Protein AF-A0AB38JGZ4-F1 (afdb_monomer)

Sequence (421 aa):
MTLTVDTSACVIDHEGRTYGMTAAGDIELTGEVAGWMRVIAAWILAGDDVEERARSLDPARADQVRRVRSAMLSLGLLREAPVAGRVRLLGETELLQRAVARSGRALPECSLAVGPVGGRWLIDEVREHPERTYGAVLLRDGAALVVGPAPGAELLPVLVAAAERGVEAGRPEGHVLRLAVAQLVRRAASGRTDPWRATTVTADGTVLTRISPHPWQAGQPEATGPFEERAMTLVDPDFGVVRLIEEADLPQVPRHHSRALVACDAVTDRRDVEVVGEGADFAEARADAVRRALAIRAESVLDPRRVLDAAGRAVAAPTATLEQLRAAVRDIVAAPAECTVPGRRLADSATVRIPVSLAFRCSDAPPATGGLGVAATEEEALRLAVEAAPTSDPRAVVVDLDHDPVVARLGLVVRKVVILP

Solvent-accessible surface area (backbone atoms only — not comparable to full-atom values): 22303 Å² total; per-residue (Å²): 134,86,82,84,73,91,66,95,73,53,68,37,56,103,86,82,48,54,64,58,66,50,102,84,72,55,81,66,78,72,63,72,67,39,51,50,52,52,51,52,51,50,32,54,75,71,69,46,56,67,68,61,55,22,68,75,42,59,72,71,58,20,51,48,50,51,52,52,53,50,50,33,38,77,69,57,77,35,58,72,53,46,86,50,38,76,64,44,70,38,74,59,37,71,63,49,53,51,41,53,68,70,61,33,55,54,33,62,62,30,35,44,34,30,47,50,36,63,51,58,69,61,58,52,53,30,68,79,43,32,85,43,35,34,28,37,35,30,22,20,56,66,24,29,38,27,31,33,18,23,42,16,68,64,32,46,59,44,52,53,22,58,35,61,62,69,67,57,63,33,77,35,57,72,67,34,49,52,51,32,49,44,49,42,52,52,34,40,53,72,38,81,43,62,40,50,55,27,38,36,23,33,85,92,45,76,46,86,36,32,55,43,77,40,65,84,44,86,47,60,68,75,69,82,79,61,68,65,68,55,54,57,60,33,53,20,74,79,42,22,46,28,40,45,77,49,78,48,85,48,97,86,52,89,45,25,38,13,39,26,32,20,49,24,60,26,59,86,56,80,44,73,45,79,34,76,11,60,21,81,40,63,67,48,0,41,51,39,10,50,43,52,32,51,46,53,33,32,32,15,52,78,58,38,56,67,27,20,40,84,88,67,44,61,67,34,59,94,82,54,50,72,69,55,47,52,51,44,31,44,55,41,55,76,42,27,76,62,26,26,31,73,25,33,26,72,77,76,63,48,80,43,78,39,40,34,47,49,71,29,36,71,56,92,59,75,42,90,45,63,7,64,9,65,26,74,40,68,68,55,4,44,51,43,5,49,74,59,26,99,70,92,55,75,52,31,27,37,33,80,41,45,71,31,20,66,44,25,25,62,51,37,29,33,25,34,32,32,69,62,132

Foldseek 3Di:
DDPPDDPPDADADDVDGDDFDDPVGDGDTDDPLSVLVVVVVVCLVVVHDLLVVLVVDDVVSSVSNVVSVVVCCVVVVQDQQPPAQPEAEEDPCPLLVSLSNSNSYHFHHAYEYEEALLDCVVLVVLVVQQQGFYWYWHAAPQKTKTFWRDRSVQQNQQSVQRNVLPGHTDHHDPVRVSVSSNVNSVRRRVDTDRRQWIWMGGPVGIDTAGADGDQQDFAAQQDDDDLLVLLVSQEDLRHHQWNDWDWDDPVPDLKTKIKTWGFQPALPDTDTDIDIAIDNDPSRRRSRRSQVSVLQNLQRRDFQQQKAALVRDRLDDPPDDPVSRSVSSVVCLVPQQRIWGWWAFPQPRDTDTDRNLQRHDSDPDDRPDFAKAKALDPVRRVVRRVVRHPDPDRQKIKDWSCSGSSSNNSNMTMIIIGGDD

Structure (mmCIF, N/CA/C/O backbone):
data_AF-A0AB38JGZ4-F1
#
_entry.id   AF-A0AB38JGZ4-F1
#
loop_
_atom_site.group_PDB
_atom_site.id
_atom_site.type_symbol
_atom_site.label_atom_id
_atom_site.label_alt_id
_atom_site.label_comp_id
_atom_site.label_asym_id
_atom_site.label_entity_id
_atom_site.label_seq_id
_atom_site.pdbx_PDB_ins_code
_atom_site.Cartn_x
_atom_site.Cartn_y
_atom_site.Cartn_z
_atom_site.occupancy
_atom_site.B_iso_or_equiv
_atom_site.auth_seq_id
_atom_site.auth_comp_id
_atom_site.auth_asym_id
_atom_site.auth_atom_id
_atom_site.pdbx_PDB_model_num
ATOM 1 N N . MET A 1 1 ? 12.862 18.992 -27.269 1.00 27.86 1 MET A N 1
ATOM 2 C CA . MET A 1 1 ? 14.140 18.972 -26.529 1.00 27.86 1 MET A CA 1
ATOM 3 C C . MET A 1 1 ? 15.214 19.435 -27.494 1.00 27.86 1 MET A C 1
ATOM 5 O O . MET A 1 1 ? 15.449 18.758 -28.486 1.00 27.86 1 MET A O 1
ATOM 9 N N . THR A 1 2 ? 15.742 20.637 -27.282 1.00 21.67 2 THR A N 1
ATOM 10 C CA . THR A 1 2 ? 16.759 21.257 -28.136 1.00 21.67 2 THR A CA 1
ATOM 11 C C . THR A 1 2 ? 18.080 20.536 -27.896 1.00 21.67 2 THR A C 1
ATOM 13 O O . THR A 1 2 ? 18.567 20.481 -26.769 1.00 21.67 2 THR A O 1
ATOM 16 N N . LEU A 1 3 ? 18.606 19.902 -28.939 1.00 24.73 3 LEU A N 1
ATOM 17 C CA . LEU A 1 3 ? 19.918 19.267 -28.929 1.00 24.73 3 LEU A CA 1
ATOM 18 C C . LEU A 1 3 ? 20.949 20.394 -29.053 1.00 24.73 3 LEU A C 1
ATOM 20 O O . LEU A 1 3 ? 21.256 20.827 -30.158 1.00 24.73 3 LEU A O 1
ATOM 24 N N . THR A 1 4 ? 21.426 20.926 -27.928 1.00 26.06 4 THR A N 1
ATOM 25 C CA . THR A 1 4 ? 22.555 21.863 -27.937 1.00 26.06 4 THR A CA 1
ATOM 26 C C . THR A 1 4 ? 23.815 21.042 -28.176 1.00 26.06 4 THR A C 1
ATOM 28 O O . THR A 1 4 ? 24.276 20.316 -27.296 1.00 26.06 4 THR A O 1
ATOM 31 N N . VAL A 1 5 ? 24.308 21.082 -29.407 1.00 32.50 5 VAL A N 1
ATOM 32 C CA . VAL A 1 5 ? 25.543 20.421 -29.822 1.00 32.50 5 VAL A CA 1
ATOM 33 C C . VAL A 1 5 ? 26.637 21.492 -29.805 1.00 32.50 5 VAL A C 1
ATOM 35 O O . VAL A 1 5 ? 26.448 22.574 -30.345 1.00 32.50 5 VAL A O 1
ATOM 38 N N . ASP A 1 6 ? 27.756 21.219 -29.141 1.00 33.19 6 ASP A N 1
ATOM 39 C CA . ASP A 1 6 ? 28.952 22.064 -29.198 1.00 33.19 6 ASP A CA 1
ATOM 40 C C . ASP A 1 6 ? 29.755 21.668 -30.452 1.00 33.19 6 ASP A C 1
ATOM 42 O O . ASP A 1 6 ? 30.226 20.534 -30.561 1.00 33.19 6 ASP A O 1
ATOM 46 N N . THR A 1 7 ? 29.818 22.562 -31.445 1.00 40.34 7 THR A N 1
ATOM 47 C CA . THR A 1 7 ? 30.304 22.300 -32.818 1.00 40.34 7 THR A CA 1
ATOM 48 C C . THR A 1 7 ? 31.600 22.993 -33.183 1.00 40.34 7 THR A C 1
ATOM 50 O O . THR A 1 7 ? 31.774 23.462 -34.306 1.00 40.34 7 THR A O 1
ATOM 53 N N . SER A 1 8 ? 32.583 22.977 -32.296 1.00 32.38 8 SER A N 1
ATOM 54 C CA . SER A 1 8 ? 33.922 23.460 -32.656 1.00 32.38 8 SER A CA 1
ATOM 55 C C . SER A 1 8 ? 34.625 22.669 -33.786 1.00 32.38 8 SER A C 1
ATOM 57 O O . SER A 1 8 ? 35.715 23.056 -34.195 1.00 32.38 8 SER A O 1
ATOM 59 N N . ALA A 1 9 ? 34.002 21.640 -34.381 1.00 41.78 9 ALA A N 1
ATOM 60 C CA . ALA A 1 9 ? 34.354 21.130 -35.709 1.00 41.78 9 ALA A CA 1
ATOM 61 C C . ALA A 1 9 ? 33.221 20.274 -36.304 1.00 41.78 9 ALA A C 1
ATOM 63 O O . ALA A 1 9 ? 32.904 19.238 -35.731 1.00 41.78 9 ALA A O 1
ATOM 64 N N . CYS A 1 10 ? 32.678 20.602 -37.484 1.00 45.97 10 CYS A N 1
ATOM 65 C CA . CYS A 1 10 ? 32.547 19.560 -38.516 1.00 45.97 10 CYS A CA 1
ATOM 66 C C . CYS A 1 10 ? 32.283 20.098 -39.909 1.00 45.97 10 CYS A C 1
ATOM 68 O O . CYS A 1 10 ? 31.459 20.986 -40.101 1.00 45.97 10 CYS A O 1
ATOM 70 N N . VAL A 1 11 ? 33.088 19.550 -40.819 1.00 40.22 11 VAL A N 1
ATOM 71 C CA . VAL A 1 11 ? 33.461 20.033 -42.140 1.00 40.22 11 VAL A CA 1
ATOM 72 C C . VAL A 1 11 ? 34.113 18.890 -42.911 1.00 40.22 11 VAL A C 1
ATOM 74 O O . VAL A 1 11 ? 35.252 18.569 -42.616 1.00 40.22 11 VAL A O 1
ATOM 77 N N . ILE A 1 12 ? 33.370 18.225 -43.823 1.00 43.22 12 ILE A N 1
ATOM 78 C CA . ILE A 1 12 ? 33.817 17.074 -44.603 1.00 43.22 12 ILE A CA 1
ATOM 79 C C . ILE A 1 12 ? 33.206 16.982 -46.067 1.00 43.22 12 ILE A C 1
ATOM 81 O O . ILE A 1 12 ? 32.108 17.472 -46.306 1.00 43.22 12 ILE A O 1
ATOM 85 N N . ASP A 1 13 ? 33.958 16.552 -47.100 1.00 38.56 13 ASP A N 1
ATOM 86 C CA . ASP A 1 13 ? 33.787 16.851 -48.551 1.00 38.56 13 ASP A CA 1
ATOM 87 C C . ASP A 1 13 ? 33.465 15.653 -49.482 1.00 38.56 13 ASP A C 1
ATOM 89 O O . ASP A 1 13 ? 32.801 14.698 -49.083 1.00 38.56 13 ASP A O 1
ATOM 93 N N . HIS A 1 14 ? 33.874 15.770 -50.761 1.00 35.97 14 HIS A N 1
ATOM 94 C CA . HIS A 1 14 ? 33.435 15.076 -51.983 1.00 35.97 14 HIS A CA 1
ATOM 95 C C . HIS A 1 14 ? 33.520 13.539 -51.982 1.00 35.97 14 HIS A C 1
ATOM 97 O O . HIS A 1 14 ? 33.083 12.888 -52.929 1.00 35.97 14 HIS A O 1
ATOM 103 N N . GLU A 1 15 ? 34.002 12.971 -50.884 1.00 38.19 15 GLU A N 1
ATOM 104 C CA . GLU A 1 15 ? 34.199 11.550 -50.613 1.00 38.19 15 GLU A CA 1
ATOM 105 C C . GLU A 1 15 ? 33.301 11.027 -49.465 1.00 38.19 15 GLU A C 1
ATOM 107 O O . GLU A 1 15 ? 33.528 9.939 -48.938 1.00 38.19 15 GLU A O 1
ATOM 112 N N . GLY A 1 16 ? 32.258 11.764 -49.062 1.00 46.03 16 GLY A N 1
ATOM 113 C CA . GLY A 1 16 ? 31.218 11.267 -48.141 1.00 46.03 16 GLY A CA 1
ATOM 114 C C . GLY A 1 16 ? 31.286 11.860 -46.743 1.00 46.03 16 GLY A C 1
ATOM 115 O O . GLY A 1 16 ? 31.404 11.159 -45.737 1.00 46.03 16 GLY A O 1
ATOM 116 N N . ARG A 1 17 ? 31.258 13.182 -46.678 1.00 37.84 17 ARG A N 1
ATOM 117 C CA . ARG A 1 17 ? 31.805 13.912 -45.552 1.00 37.84 17 ARG A CA 1
ATOM 118 C C . ARG A 1 17 ? 30.951 15.250 -45.428 1.00 37.84 17 ARG A C 1
ATOM 120 O O . ARG A 1 17 ? 30.249 15.572 -46.384 1.00 37.84 17 ARG A O 1
ATOM 127 N N . THR A 1 18 ? 30.865 15.986 -44.281 1.00 47.91 18 THR A N 1
ATOM 128 C CA . THR A 1 18 ? 29.894 17.127 -44.010 1.00 47.91 18 THR A CA 1
ATOM 129 C C . THR A 1 18 ? 30.433 18.439 -43.342 1.00 47.91 18 THR A C 1
ATOM 131 O O . THR A 1 18 ? 31.048 18.304 -42.294 1.00 47.91 18 THR A O 1
ATOM 134 N N . TYR A 1 19 ? 30.149 19.681 -43.843 1.00 41.62 19 TYR A N 1
ATOM 135 C CA . TYR A 1 19 ? 30.628 21.046 -43.381 1.00 41.62 19 TYR A CA 1
ATOM 136 C C . TYR A 1 19 ? 29.616 22.050 -42.749 1.00 41.62 19 TYR A C 1
ATOM 138 O O . TYR A 1 19 ? 28.534 22.211 -43.290 1.00 41.62 19 TYR A O 1
ATOM 146 N N . GLY A 1 20 ? 29.972 22.724 -41.623 1.00 46.88 20 GLY A N 1
ATOM 147 C CA . GLY A 1 20 ? 29.113 23.499 -40.698 1.00 46.88 20 GLY A CA 1
ATOM 148 C C . GLY A 1 20 ? 29.556 24.910 -40.214 1.00 46.88 20 GLY A C 1
ATOM 149 O O . GLY A 1 20 ? 30.332 25.587 -40.878 1.00 46.88 20 GLY A O 1
ATOM 150 N N . MET A 1 21 ? 28.962 25.315 -39.069 1.00 38.03 21 MET A N 1
ATOM 151 C CA . MET A 1 21 ? 28.864 26.624 -38.362 1.00 38.03 21 MET A CA 1
ATOM 152 C C . MET A 1 21 ? 28.610 27.895 -39.202 1.00 38.03 21 MET A C 1
ATOM 154 O O . MET A 1 21 ? 29.509 28.446 -39.832 1.00 38.03 21 MET A O 1
ATOM 158 N N . THR A 1 22 ? 27.388 28.439 -39.106 1.00 37.50 22 THR A N 1
ATOM 159 C CA . THR A 1 22 ? 27.069 29.800 -39.582 1.00 37.50 22 THR A CA 1
ATOM 160 C C . THR A 1 22 ? 27.566 30.864 -38.590 1.00 37.50 22 THR A C 1
ATOM 162 O O . THR A 1 22 ? 27.793 30.570 -37.416 1.00 37.50 22 THR A O 1
ATOM 165 N N . ALA A 1 23 ? 27.693 32.126 -39.024 1.00 35.88 23 ALA A N 1
ATOM 166 C CA . ALA A 1 23 ? 28.140 33.253 -38.186 1.00 35.88 23 ALA A CA 1
ATOM 167 C C . ALA A 1 23 ? 27.282 33.502 -36.920 1.00 35.88 23 ALA A C 1
ATOM 169 O O . ALA A 1 23 ? 27.690 34.269 -36.051 1.00 35.88 23 ALA A O 1
ATOM 170 N N . ALA A 1 24 ? 26.114 32.856 -36.817 1.00 34.91 24 ALA A N 1
ATOM 171 C CA . ALA A 1 24 ? 25.196 32.914 -35.680 1.00 34.91 24 ALA A CA 1
ATOM 172 C C . ALA A 1 24 ? 25.353 31.750 -34.675 1.00 34.91 24 ALA A C 1
ATOM 174 O O . ALA A 1 24 ? 24.703 31.769 -33.636 1.00 34.91 24 ALA A O 1
ATOM 175 N N . GLY A 1 25 ? 26.207 30.754 -34.946 1.00 32.81 25 GLY A N 1
ATOM 176 C CA . GLY A 1 25 ? 26.456 29.628 -34.034 1.00 32.81 25 GLY A CA 1
ATOM 177 C C . GLY A 1 25 ? 25.483 28.446 -34.146 1.00 32.81 25 GLY A C 1
ATOM 178 O O . GLY A 1 25 ? 25.656 27.469 -33.424 1.00 32.81 25 GLY A O 1
ATOM 179 N N . ASP A 1 26 ? 24.515 28.483 -35.066 1.00 37.34 26 ASP A N 1
ATOM 180 C CA . ASP A 1 26 ? 23.589 27.368 -35.298 1.00 37.34 26 ASP A CA 1
ATOM 181 C C . ASP A 1 26 ? 24.149 26.325 -36.283 1.00 37.34 26 ASP A C 1
ATOM 183 O O . ASP A 1 26 ? 24.889 26.638 -37.227 1.00 37.34 26 ASP A O 1
ATOM 187 N N . ILE A 1 27 ? 23.768 25.065 -36.054 1.00 41.69 27 ILE A N 1
ATOM 188 C CA . ILE A 1 27 ? 24.271 23.873 -36.750 1.00 41.69 27 ILE A CA 1
ATOM 189 C C . ILE A 1 27 ? 23.230 23.385 -37.743 1.00 41.69 27 ILE A C 1
ATOM 191 O O . ILE A 1 27 ? 22.135 22.984 -37.349 1.00 41.69 27 ILE A O 1
ATOM 195 N N . GLU A 1 28 ? 23.597 23.308 -39.019 1.00 41.00 28 GLU A N 1
ATOM 196 C CA . GLU A 1 28 ? 22.728 22.754 -40.053 1.00 41.00 28 GLU A CA 1
ATOM 197 C C . GLU A 1 28 ? 23.351 21.485 -40.656 1.00 41.00 28 GLU A C 1
ATOM 199 O O . GLU A 1 28 ? 24.366 21.522 -41.346 1.00 41.00 28 GLU A O 1
ATOM 204 N N . LEU A 1 29 ? 22.757 20.326 -40.351 1.00 50.00 29 LEU A N 1
ATOM 205 C CA . LEU A 1 29 ? 23.153 19.031 -40.914 1.00 50.00 29 LEU A CA 1
ATOM 206 C C . LEU A 1 29 ? 22.424 18.816 -42.250 1.00 50.00 29 LEU A C 1
ATOM 208 O O . LEU A 1 29 ? 21.202 18.631 -42.246 1.00 50.00 29 LEU A O 1
ATOM 212 N N . THR A 1 30 ? 23.145 18.797 -43.373 1.00 45.25 30 THR A N 1
ATOM 213 C CA . THR A 1 30 ? 22.576 18.608 -44.721 1.00 45.25 30 THR A CA 1
ATOM 214 C C . THR A 1 30 ? 23.049 17.296 -45.370 1.00 45.25 30 THR A C 1
ATOM 216 O O . THR A 1 30 ? 24.147 16.810 -45.102 1.00 45.25 30 THR A O 1
ATOM 219 N N . GLY A 1 31 ? 22.192 16.682 -46.200 1.00 57.62 31 GLY A N 1
ATOM 220 C CA . GLY A 1 31 ? 22.507 15.476 -46.986 1.00 57.62 31 GLY A CA 1
ATOM 221 C C . GLY A 1 31 ? 21.979 14.138 -46.438 1.00 57.62 31 GLY A C 1
ATOM 222 O O . GLY A 1 31 ? 21.354 14.059 -45.380 1.00 57.62 31 GLY A O 1
ATOM 223 N N . GLU A 1 32 ? 22.230 13.056 -47.183 1.00 62.12 32 GLU A N 1
ATOM 224 C CA . GLU A 1 32 ? 21.717 11.704 -46.892 1.00 62.12 32 GLU A CA 1
ATOM 225 C C . GLU A 1 32 ? 22.264 11.135 -45.569 1.00 62.12 32 GLU A C 1
ATOM 227 O O . GLU A 1 32 ? 21.532 10.517 -44.798 1.00 62.12 32 GLU A O 1
ATOM 232 N N . VAL A 1 33 ? 23.533 11.414 -45.250 1.00 60.94 33 VAL A N 1
ATOM 233 C CA . VAL A 1 33 ? 24.172 11.009 -43.983 1.00 60.94 33 VAL A CA 1
ATOM 234 C C . VAL A 1 33 ? 23.500 11.678 -42.781 1.00 60.94 33 VAL A C 1
ATOM 236 O O . VAL A 1 33 ? 23.243 11.009 -41.784 1.00 60.94 33 VAL A O 1
ATOM 239 N N . ALA A 1 34 ? 23.130 12.959 -42.886 1.00 61.03 34 ALA A N 1
ATOM 240 C CA . ALA A 1 34 ? 22.375 13.659 -41.846 1.00 61.03 34 ALA A CA 1
ATOM 241 C C . ALA A 1 34 ? 20.983 13.043 -41.633 1.00 61.03 34 ALA A C 1
ATOM 243 O O . ALA A 1 34 ? 20.529 12.906 -40.495 1.00 61.03 34 ALA A O 1
ATOM 244 N N . GLY A 1 35 ? 20.327 12.624 -42.722 1.00 63.25 35 GLY A N 1
ATOM 245 C CA . GLY A 1 35 ? 19.088 11.848 -42.671 1.00 63.25 35 GLY A CA 1
ATOM 246 C C . GLY A 1 35 ? 19.268 10.549 -41.885 1.00 63.25 35 GLY A C 1
ATOM 247 O O . GLY A 1 35 ? 18.527 10.297 -40.936 1.00 63.25 35 GLY A O 1
ATOM 248 N N . TRP A 1 36 ? 20.309 9.776 -42.199 1.00 75.06 36 TRP A N 1
ATOM 249 C CA . TRP A 1 36 ? 20.631 8.546 -41.475 1.00 75.06 36 TRP A CA 1
ATOM 250 C C . TRP A 1 36 ? 20.988 8.784 -40.008 1.00 75.06 36 TRP A C 1
ATOM 252 O O . TRP A 1 36 ? 20.514 8.041 -39.158 1.00 75.06 36 TRP A O 1
ATOM 262 N N . MET A 1 37 ? 21.740 9.835 -39.674 1.00 67.81 37 MET A N 1
ATOM 263 C CA . MET A 1 37 ? 22.040 10.182 -38.279 1.00 67.81 37 MET A CA 1
ATOM 264 C C . MET A 1 37 ? 20.765 10.486 -37.482 1.00 67.81 37 MET A C 1
ATOM 266 O O . MET A 1 37 ? 20.621 10.003 -36.360 1.00 67.81 37 MET A O 1
ATOM 270 N N . ARG A 1 38 ? 19.810 11.232 -38.061 1.00 67.38 38 ARG A N 1
ATOM 271 C CA . ARG A 1 38 ? 18.506 11.512 -37.426 1.00 67.38 38 ARG A CA 1
ATOM 272 C C . ARG A 1 38 ? 17.671 10.248 -37.262 1.00 67.38 38 ARG A C 1
ATOM 274 O O . ARG A 1 38 ? 17.081 10.049 -36.207 1.00 67.38 38 ARG A O 1
ATOM 281 N N . VAL A 1 39 ? 17.643 9.392 -38.281 1.00 74.75 39 VAL A N 1
ATOM 282 C CA . VAL A 1 39 ? 16.914 8.117 -38.256 1.00 74.75 39 VAL A CA 1
ATOM 283 C C . VAL A 1 39 ? 17.504 7.167 -37.211 1.00 74.75 39 VAL A C 1
ATOM 285 O O . VAL A 1 39 ? 16.767 6.634 -36.391 1.00 74.75 39 VAL A O 1
ATOM 288 N N . ILE A 1 40 ? 18.830 7.019 -37.170 1.00 71.44 40 ILE A N 1
ATOM 289 C CA . ILE A 1 40 ? 19.539 6.203 -36.176 1.00 71.44 40 ILE A CA 1
ATOM 290 C C . ILE A 1 40 ? 19.306 6.757 -34.765 1.00 71.44 40 ILE A C 1
ATOM 292 O O . ILE A 1 40 ? 19.011 5.990 -33.852 1.00 71.44 40 ILE A O 1
ATOM 296 N N . ALA A 1 41 ? 19.373 8.077 -34.575 1.00 61.50 41 ALA A N 1
ATOM 297 C CA . ALA A 1 41 ? 19.065 8.704 -33.291 1.00 61.50 41 ALA A CA 1
ATOM 298 C C . ALA A 1 41 ? 17.601 8.481 -32.875 1.00 61.50 41 ALA A C 1
ATOM 300 O O . ALA A 1 41 ? 17.340 8.17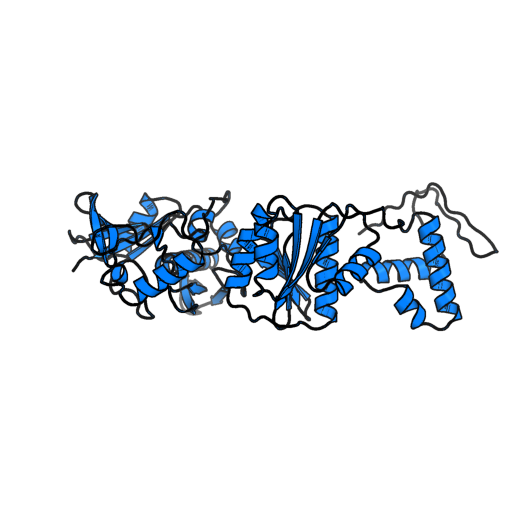0 -31.715 1.00 61.50 41 ALA A O 1
ATOM 301 N N . ALA A 1 42 ? 16.652 8.583 -33.809 1.00 61.50 42 ALA A N 1
ATOM 302 C CA . ALA A 1 42 ? 15.240 8.310 -33.557 1.00 61.50 42 ALA A CA 1
ATOM 303 C C . ALA A 1 42 ? 14.997 6.839 -33.185 1.00 61.50 42 ALA A C 1
ATOM 305 O O . ALA A 1 42 ? 14.265 6.574 -32.236 1.00 61.50 42 ALA A O 1
ATOM 306 N N . TRP A 1 43 ? 15.657 5.891 -33.858 1.00 72.12 43 TRP A N 1
ATOM 307 C CA . TRP A 1 43 ? 15.622 4.470 -33.497 1.00 72.12 43 TRP A CA 1
ATOM 308 C C . TRP A 1 43 ? 16.177 4.228 -32.097 1.00 72.12 43 TRP A C 1
ATOM 310 O O . TRP A 1 43 ? 15.533 3.565 -31.292 1.00 72.12 43 TRP A O 1
ATOM 320 N N . ILE A 1 44 ? 17.315 4.833 -31.758 1.00 58.09 44 ILE A N 1
ATOM 321 C CA . ILE A 1 44 ? 17.899 4.728 -30.416 1.00 58.09 44 ILE A CA 1
ATOM 322 C C . ILE A 1 44 ? 16.954 5.317 -29.355 1.00 58.09 44 ILE A C 1
ATOM 324 O O . ILE A 1 44 ? 16.752 4.702 -28.308 1.00 58.09 44 ILE A O 1
ATOM 328 N N . LEU A 1 45 ? 16.333 6.472 -29.620 1.00 50.47 45 LEU A N 1
ATOM 329 C CA . LEU A 1 45 ? 15.346 7.086 -28.722 1.00 50.47 45 LEU A CA 1
ATOM 330 C C . LEU A 1 45 ? 14.079 6.231 -28.570 1.00 50.47 45 LEU A C 1
ATOM 332 O O . LEU A 1 45 ? 13.526 6.159 -27.473 1.00 50.47 45 LEU A O 1
ATOM 336 N N . ALA A 1 46 ? 13.656 5.553 -29.638 1.00 51.28 46 ALA A N 1
ATOM 337 C CA . ALA A 1 46 ? 12.553 4.595 -29.634 1.00 51.28 46 ALA A CA 1
ATOM 338 C C . ALA A 1 46 ? 12.925 3.236 -29.001 1.00 51.28 46 ALA A C 1
ATOM 340 O O . ALA A 1 46 ? 12.042 2.429 -28.718 1.00 51.28 46 ALA A O 1
ATOM 341 N N . GLY A 1 47 ? 14.212 2.985 -28.732 1.00 45.72 47 GLY A N 1
ATOM 342 C CA . GLY A 1 47 ? 14.712 1.718 -28.188 1.00 45.72 47 GLY A CA 1
ATOM 343 C C . GLY A 1 47 ? 14.874 0.599 -29.225 1.00 45.72 47 GLY A C 1
ATOM 344 O O . GLY A 1 47 ? 15.028 -0.566 -28.847 1.00 45.72 47 GLY A O 1
ATOM 345 N N . ASP A 1 48 ? 14.850 0.943 -30.510 1.00 56.59 48 ASP A N 1
ATOM 346 C CA . ASP A 1 48 ? 15.043 0.024 -31.624 1.00 56.59 48 ASP A CA 1
ATOM 347 C C . ASP A 1 48 ? 16.524 -0.343 -31.806 1.00 56.59 48 ASP A C 1
ATOM 349 O O . ASP A 1 48 ? 17.433 0.472 -31.630 1.00 56.59 48 ASP A O 1
ATOM 353 N N . ASP A 1 49 ? 16.776 -1.590 -32.199 1.00 58.06 49 ASP A N 1
ATOM 354 C CA . ASP A 1 49 ? 18.117 -2.075 -32.512 1.00 58.06 49 ASP A CA 1
ATOM 355 C C . ASP A 1 49 ? 18.515 -1.627 -33.922 1.00 58.06 49 ASP A C 1
ATOM 357 O O . ASP A 1 49 ? 17.914 -2.036 -34.915 1.00 58.06 49 ASP A O 1
ATOM 361 N N . VAL A 1 50 ? 19.529 -0.765 -34.008 1.00 68.88 50 VAL A N 1
ATOM 362 C CA . VAL A 1 50 ? 20.001 -0.197 -35.280 1.00 68.88 50 VAL A CA 1
ATOM 363 C C . VAL A 1 50 ? 20.481 -1.289 -36.238 1.00 68.88 50 VAL A C 1
ATOM 365 O O . VAL A 1 50 ? 20.300 -1.152 -37.443 1.00 68.88 50 VAL A O 1
ATOM 368 N N . GLU A 1 51 ? 21.044 -2.386 -35.728 1.00 71.81 51 GLU A N 1
ATOM 369 C CA . GLU A 1 51 ? 21.527 -3.497 -36.548 1.00 71.81 51 GLU A CA 1
ATOM 370 C C . GLU A 1 51 ? 20.366 -4.375 -37.033 1.00 71.81 51 GLU A C 1
ATOM 372 O O . GLU A 1 51 ? 20.359 -4.838 -38.170 1.00 71.81 51 GLU A O 1
ATOM 377 N N . GLU A 1 52 ? 19.344 -4.571 -36.202 1.00 67.38 52 GLU A N 1
ATOM 378 C CA . GLU A 1 52 ? 18.103 -5.252 -36.588 1.00 67.38 52 GLU A CA 1
ATOM 379 C C . GLU A 1 52 ? 17.308 -4.440 -37.624 1.00 67.38 52 GLU A C 1
ATOM 381 O O . GLU A 1 52 ? 16.873 -4.982 -38.640 1.00 67.38 52 GLU A O 1
ATOM 386 N N . ARG A 1 53 ? 17.199 -3.120 -37.426 1.00 76.69 53 ARG A N 1
ATOM 387 C CA . ARG A 1 53 ? 16.612 -2.190 -38.400 1.00 76.69 53 ARG A CA 1
ATOM 388 C C . ARG A 1 53 ? 17.423 -2.160 -39.689 1.00 76.69 53 ARG A C 1
ATOM 390 O O . ARG A 1 53 ? 16.826 -2.237 -40.758 1.00 76.69 53 ARG A O 1
ATOM 397 N N . ALA A 1 54 ? 18.753 -2.144 -39.612 1.00 79.00 54 ALA A N 1
ATOM 398 C CA . ALA A 1 54 ? 19.613 -2.237 -40.788 1.00 79.00 54 ALA A CA 1
ATOM 399 C C . ALA A 1 54 ? 19.355 -3.528 -41.579 1.00 79.00 54 ALA A C 1
ATOM 401 O O . ALA A 1 54 ? 19.247 -3.471 -42.796 1.00 79.00 54 ALA A O 1
ATOM 402 N N . ARG A 1 55 ? 19.166 -4.676 -40.912 1.00 79.75 55 ARG A N 1
ATOM 403 C CA . ARG A 1 55 ? 18.835 -5.954 -41.577 1.00 79.75 55 ARG A CA 1
ATOM 404 C C . ARG A 1 55 ? 17.478 -5.961 -42.283 1.00 79.75 55 ARG A C 1
ATOM 406 O O . ARG A 1 55 ? 17.285 -6.775 -43.178 1.00 79.75 55 ARG A O 1
ATOM 413 N N . SER A 1 56 ? 16.548 -5.093 -41.882 1.00 82.00 56 SER A N 1
ATOM 414 C CA . SER A 1 56 ? 15.250 -4.933 -42.558 1.00 82.00 56 SER A CA 1
ATOM 415 C C . SER A 1 56 ? 15.312 -4.048 -43.809 1.00 82.00 56 SER A C 1
ATOM 417 O O . SER A 1 56 ? 14.328 -3.946 -44.540 1.00 82.00 56 SER A O 1
ATOM 419 N N . LEU A 1 57 ? 16.456 -3.403 -44.054 1.00 86.25 57 LEU A N 1
ATOM 420 C CA . LEU A 1 57 ? 16.714 -2.610 -45.248 1.00 86.25 57 LEU A CA 1
ATOM 421 C C . LEU A 1 57 ? 17.379 -3.464 -46.329 1.00 86.25 57 LEU A C 1
ATOM 423 O O . LEU A 1 57 ? 17.902 -4.548 -46.069 1.00 86.25 57 LEU A O 1
ATOM 427 N N . ASP A 1 58 ? 17.401 -2.945 -47.555 1.00 90.75 58 ASP A N 1
ATOM 428 C CA . ASP A 1 58 ? 18.243 -3.516 -48.598 1.00 90.75 58 ASP A CA 1
ATOM 429 C C . ASP A 1 58 ? 19.736 -3.472 -48.193 1.00 90.75 58 ASP A C 1
ATOM 431 O O . ASP A 1 58 ? 20.142 -2.608 -47.405 1.00 90.75 58 ASP A O 1
ATOM 435 N N . PRO A 1 59 ? 20.579 -4.380 -48.726 1.00 83.12 59 PRO A N 1
ATOM 436 C CA . PRO A 1 59 ? 21.971 -4.521 -48.292 1.00 83.12 59 PRO A CA 1
ATOM 437 C C . PRO A 1 59 ? 22.794 -3.229 -48.375 1.00 83.12 59 PRO A C 1
ATOM 439 O O . PRO A 1 59 ? 23.596 -2.951 -47.485 1.00 83.12 59 PRO A O 1
ATOM 442 N N . ALA A 1 60 ? 22.565 -2.405 -49.404 1.00 73.81 60 ALA A N 1
ATOM 443 C CA . ALA A 1 60 ? 23.305 -1.163 -49.602 1.00 73.81 60 ALA A CA 1
ATOM 444 C C . ALA A 1 60 ? 22.972 -0.127 -48.517 1.00 73.81 60 ALA A C 1
ATOM 446 O O . ALA A 1 60 ? 23.873 0.517 -47.970 1.00 73.81 60 ALA A O 1
ATOM 447 N N . ARG A 1 61 ? 21.690 0.001 -48.154 1.00 78.44 61 ARG A N 1
ATOM 448 C CA . ARG A 1 61 ? 21.252 0.872 -47.054 1.00 78.44 61 ARG A CA 1
ATOM 449 C C . ARG A 1 61 ? 21.619 0.323 -45.680 1.00 78.44 61 ARG A C 1
ATOM 451 O O . ARG A 1 61 ? 21.974 1.107 -44.802 1.00 78.44 61 ARG A O 1
ATOM 458 N N . ALA A 1 62 ? 21.598 -0.995 -45.494 1.00 77.19 62 ALA A N 1
ATOM 459 C CA . ALA A 1 62 ? 22.062 -1.635 -44.264 1.00 77.19 62 ALA A CA 1
ATOM 460 C C . ALA A 1 62 ? 23.534 -1.290 -43.979 1.00 77.19 62 ALA A C 1
ATOM 462 O O . ALA A 1 62 ? 23.885 -0.864 -42.877 1.00 77.19 62 ALA A O 1
ATOM 463 N N . ASP A 1 63 ? 24.387 -1.394 -44.998 1.00 71.62 63 ASP A N 1
ATOM 464 C CA . ASP A 1 63 ? 25.799 -1.030 -44.892 1.00 71.62 63 ASP A CA 1
ATOM 465 C C . ASP A 1 63 ? 25.998 0.470 -44.673 1.00 71.62 63 ASP A C 1
ATOM 467 O O . ASP A 1 63 ? 26.877 0.873 -43.907 1.00 71.62 63 ASP A O 1
ATOM 471 N N . GLN A 1 64 ? 25.156 1.307 -45.284 1.00 72.12 64 GLN A N 1
ATOM 472 C CA . GLN A 1 64 ? 25.179 2.747 -45.049 1.00 72.12 64 GLN A CA 1
ATOM 473 C C . GLN A 1 64 ? 24.847 3.085 -43.590 1.00 72.12 64 GLN A C 1
ATOM 475 O O . GLN A 1 64 ? 25.583 3.843 -42.961 1.00 72.12 64 GLN A O 1
ATOM 480 N N . VAL A 1 65 ? 23.810 2.471 -43.015 1.00 77.31 65 VAL A N 1
ATOM 481 C CA . VAL A 1 65 ? 23.450 2.628 -41.596 1.00 77.31 65 VAL A CA 1
ATOM 482 C C . VAL A 1 65 ? 24.607 2.225 -40.681 1.00 77.31 65 VAL A C 1
ATOM 484 O O . VAL A 1 65 ? 24.937 2.962 -39.750 1.00 77.31 65 VAL A O 1
ATOM 487 N N . ARG A 1 66 ? 25.267 1.093 -40.957 1.00 73.81 66 ARG A N 1
ATOM 488 C CA . ARG A 1 66 ? 26.424 0.625 -40.173 1.00 73.81 66 ARG A CA 1
ATOM 489 C C . ARG A 1 66 ? 27.594 1.600 -40.235 1.00 73.81 66 ARG A C 1
ATOM 491 O O . ARG A 1 66 ? 28.158 1.930 -39.192 1.00 73.81 66 ARG A O 1
ATOM 498 N N . ARG A 1 67 ? 27.936 2.087 -41.434 1.00 66.81 67 ARG A N 1
ATOM 499 C CA . ARG A 1 67 ? 29.005 3.079 -41.634 1.00 66.81 67 ARG A CA 1
ATOM 500 C C . ARG A 1 67 ? 28.709 4.377 -40.889 1.00 66.81 67 ARG A C 1
ATOM 502 O O . ARG A 1 67 ? 29.575 4.867 -40.170 1.00 66.81 67 ARG A O 1
ATOM 509 N N . VAL A 1 68 ? 27.481 4.891 -40.996 1.00 69.19 68 VAL A N 1
ATOM 510 C CA . VAL A 1 68 ? 27.059 6.117 -40.301 1.00 69.19 68 VAL A CA 1
ATOM 511 C C . VAL A 1 68 ? 27.091 5.924 -38.785 1.00 69.19 68 VAL A C 1
ATOM 513 O O . VAL A 1 68 ? 27.663 6.752 -38.085 1.00 69.19 68 VAL A O 1
ATOM 516 N N . ARG A 1 69 ? 26.580 4.802 -38.260 1.00 70.12 69 ARG A N 1
ATOM 517 C CA . ARG A 1 69 ? 26.670 4.468 -36.828 1.00 70.12 69 ARG A CA 1
ATOM 518 C C . ARG A 1 69 ? 28.121 4.399 -36.345 1.00 70.12 69 ARG A C 1
ATOM 520 O O . ARG A 1 69 ? 28.431 4.936 -35.286 1.00 70.12 69 ARG A O 1
ATOM 527 N N . SER A 1 70 ? 29.001 3.747 -37.105 1.00 57.78 70 SER A N 1
ATOM 528 C CA . SER A 1 70 ? 30.426 3.653 -36.771 1.00 57.78 70 SER A CA 1
ATOM 529 C C . SER A 1 70 ? 31.084 5.032 -36.743 1.00 57.78 70 SER A C 1
ATOM 531 O O . SER A 1 70 ? 31.807 5.336 -35.802 1.00 57.78 70 SER A O 1
ATOM 533 N N . ALA A 1 71 ? 30.789 5.890 -37.723 1.00 55.47 71 ALA A N 1
ATOM 534 C CA . ALA A 1 71 ? 31.284 7.263 -37.753 1.00 55.47 71 ALA A CA 1
ATOM 535 C C . ALA A 1 71 ? 30.765 8.081 -36.560 1.00 55.47 71 ALA A C 1
ATOM 537 O O . ALA A 1 71 ? 31.533 8.795 -35.923 1.00 55.47 71 ALA A O 1
ATOM 538 N N . MET A 1 72 ? 29.486 7.930 -36.199 1.00 61.94 72 MET A N 1
ATOM 539 C CA . MET A 1 72 ? 28.914 8.574 -35.016 1.00 61.94 72 MET A CA 1
ATOM 540 C C . MET A 1 72 ? 29.597 8.118 -33.712 1.00 61.94 72 MET A C 1
ATOM 542 O O . MET A 1 72 ? 29.798 8.948 -32.829 1.00 61.94 72 MET A O 1
ATOM 546 N N . LEU A 1 73 ? 29.983 6.840 -33.589 1.00 54.47 73 LEU A N 1
ATOM 547 C CA . LEU A 1 73 ? 30.761 6.328 -32.448 1.00 54.47 73 LEU A CA 1
ATOM 548 C C . LEU A 1 73 ? 32.178 6.918 -32.412 1.00 54.47 73 LEU A C 1
ATOM 550 O O . LEU A 1 73 ? 32.607 7.424 -31.380 1.00 54.47 73 LEU A O 1
ATOM 554 N N . SER A 1 74 ? 32.887 6.913 -33.544 1.00 46.62 74 SER A N 1
ATOM 555 C CA . SER A 1 74 ? 34.253 7.451 -33.640 1.00 46.62 74 SER A CA 1
ATOM 556 C C . SER A 1 74 ? 34.330 8.960 -33.392 1.00 46.62 74 SER A C 1
ATOM 558 O O . SER A 1 74 ? 35.329 9.442 -32.868 1.00 46.62 74 SER A O 1
ATOM 560 N N . LEU A 1 75 ? 33.277 9.705 -33.743 1.00 50.19 75 LEU A N 1
ATOM 561 C CA . LEU A 1 75 ? 33.154 11.143 -33.479 1.00 50.19 75 LEU A CA 1
ATOM 562 C C . LEU A 1 75 ? 32.673 11.455 -32.050 1.00 50.19 75 LEU A C 1
ATOM 564 O O . LEU A 1 75 ? 32.484 12.620 -31.713 1.00 50.19 75 LEU A O 1
ATOM 568 N N . GLY A 1 76 ? 32.414 10.438 -31.219 1.00 44.31 76 GLY A N 1
ATOM 569 C CA . GLY A 1 76 ? 31.884 10.610 -29.862 1.00 44.31 76 GLY A CA 1
ATOM 570 C C . GLY A 1 76 ? 30.442 11.134 -29.802 1.00 44.31 76 GLY A C 1
ATOM 571 O O . GLY A 1 76 ? 29.937 11.410 -28.713 1.00 44.31 76 GLY A O 1
ATOM 572 N N . LEU A 1 77 ? 29.766 11.247 -30.953 1.00 50.84 77 LEU A N 1
ATOM 573 C CA . LEU A 1 77 ? 28.343 11.594 -31.072 1.00 50.84 77 LEU A CA 1
ATOM 574 C C . LEU A 1 77 ? 27.458 10.476 -30.511 1.00 50.84 77 LEU A C 1
ATOM 576 O O . LEU A 1 77 ? 26.385 10.722 -29.964 1.00 50.84 77 LEU A O 1
ATOM 580 N N . LEU A 1 78 ? 27.940 9.240 -30.624 1.00 49.62 78 LEU A N 1
ATOM 581 C CA . LEU A 1 78 ? 27.527 8.102 -29.820 1.00 49.62 78 LEU A CA 1
ATOM 582 C C . LEU A 1 78 ? 28.704 7.770 -28.900 1.00 49.62 78 LEU A C 1
ATOM 584 O O . LEU A 1 78 ? 29.832 7.635 -29.363 1.00 49.62 78 LEU A O 1
ATOM 588 N N . ARG A 1 79 ? 28.468 7.642 -27.596 1.00 47.59 79 ARG A N 1
ATOM 589 C CA . ARG A 1 79 ? 29.511 7.166 -26.680 1.00 47.59 79 ARG A CA 1
ATOM 590 C C . ARG A 1 79 ? 29.627 5.647 -26.817 1.00 47.59 79 ARG A C 1
ATOM 592 O O . ARG A 1 79 ? 28.603 4.961 -26.781 1.00 47.59 79 ARG A O 1
ATOM 599 N N . GLU A 1 80 ? 30.849 5.120 -26.948 1.00 42.88 80 GLU A N 1
ATOM 600 C CA . GLU A 1 80 ? 31.100 3.724 -26.572 1.00 42.88 80 GLU A CA 1
ATOM 601 C C . GLU A 1 80 ? 30.617 3.547 -25.134 1.00 42.88 80 GLU A C 1
ATOM 603 O O . GLU A 1 80 ? 30.853 4.426 -24.300 1.00 42.88 80 GLU A O 1
ATOM 608 N N . ALA A 1 81 ? 29.892 2.458 -24.862 1.00 42.38 81 ALA A N 1
ATOM 609 C CA . ALA A 1 81 ? 29.394 2.182 -23.523 1.00 42.38 81 ALA A CA 1
ATOM 610 C C . ALA A 1 81 ? 30.590 2.229 -22.557 1.00 42.38 81 ALA A C 1
ATOM 612 O O . ALA A 1 81 ? 31.478 1.379 -22.672 1.00 42.38 81 ALA A O 1
ATOM 613 N N . PRO A 1 82 ? 30.668 3.211 -21.638 1.00 42.34 82 PRO A N 1
ATOM 614 C CA . PRO A 1 82 ? 31.749 3.239 -20.670 1.00 42.34 82 PRO A CA 1
ATOM 615 C C . PRO A 1 82 ? 31.683 1.942 -19.872 1.00 42.34 82 PRO A C 1
ATOM 617 O O . PRO A 1 82 ? 30.579 1.474 -19.575 1.00 42.34 82 PRO A O 1
ATOM 620 N N . VAL A 1 83 ? 32.844 1.367 -19.545 1.00 41.72 83 VAL A N 1
ATOM 621 C CA . VAL A 1 83 ? 32.939 0.161 -18.712 1.00 41.72 83 VAL A CA 1
ATOM 622 C C . VAL A 1 83 ? 32.066 0.375 -17.478 1.00 41.72 83 VAL A C 1
ATOM 624 O O . VAL A 1 83 ? 32.340 1.242 -16.649 1.00 41.72 83 VAL A O 1
ATOM 627 N N . ALA A 1 84 ? 30.958 -0.361 -17.432 1.00 45.16 84 ALA A N 1
ATOM 628 C CA . ALA A 1 84 ? 29.950 -0.225 -16.400 1.00 45.16 84 ALA A CA 1
ATOM 629 C C . ALA A 1 84 ? 30.565 -0.541 -15.027 1.00 45.16 84 ALA A C 1
ATOM 631 O O . ALA A 1 84 ? 31.481 -1.365 -14.925 1.00 45.16 84 ALA A O 1
ATOM 632 N N . GLY A 1 85 ? 30.000 0.021 -13.951 1.00 52.72 85 GLY A N 1
ATOM 633 C CA . GLY A 1 85 ? 30.058 -0.686 -12.670 1.00 52.72 85 GLY A CA 1
ATOM 634 C C . GLY A 1 85 ? 29.581 -2.128 -12.891 1.00 52.72 85 GLY A C 1
ATOM 635 O O . GLY A 1 85 ? 28.829 -2.383 -13.832 1.00 52.72 85 GLY A O 1
ATOM 636 N N . ARG A 1 86 ? 30.037 -3.106 -12.101 1.00 65.81 86 ARG A N 1
ATOM 637 C CA . ARG A 1 86 ? 29.627 -4.510 -12.293 1.00 65.81 86 ARG A CA 1
ATOM 638 C C . ARG A 1 86 ? 28.108 -4.633 -12.106 1.00 65.81 86 ARG A C 1
ATOM 640 O O . ARG A 1 86 ? 27.634 -4.791 -10.989 1.00 65.81 86 ARG A O 1
ATOM 647 N N . VAL A 1 87 ? 27.341 -4.532 -13.192 1.00 81.56 87 VAL A N 1
ATOM 648 C CA . VAL A 1 87 ? 25.886 -4.685 -13.159 1.00 81.56 87 VAL A CA 1
ATOM 649 C C . VAL A 1 87 ? 25.585 -6.169 -13.037 1.00 81.56 87 VAL A C 1
ATOM 651 O O . VAL A 1 87 ? 25.880 -6.948 -13.946 1.00 81.56 87 VAL A O 1
ATOM 654 N N . ARG A 1 88 ? 25.004 -6.569 -11.907 1.00 88.75 88 ARG A N 1
ATOM 655 C CA . ARG A 1 88 ? 24.535 -7.940 -11.703 1.00 88.75 88 ARG A CA 1
ATOM 656 C C . ARG A 1 88 ? 23.139 -8.067 -12.302 1.00 88.75 88 ARG A C 1
ATOM 658 O O . ARG A 1 88 ? 22.299 -7.193 -12.117 1.00 88.75 88 ARG A O 1
ATOM 665 N N . LEU A 1 89 ? 22.888 -9.150 -13.027 1.00 90.94 89 LEU A N 1
ATOM 666 C CA . LEU A 1 89 ? 21.592 -9.413 -13.648 1.00 90.94 89 LEU A CA 1
ATOM 667 C C . LEU A 1 89 ? 20.944 -10.616 -12.971 1.00 90.94 89 LEU A C 1
ATOM 669 O O . LEU A 1 89 ? 21.611 -11.628 -12.756 1.00 90.94 89 LEU A O 1
ATOM 673 N N . LEU A 1 90 ? 19.663 -10.496 -12.631 1.00 91.19 90 LEU A N 1
ATOM 674 C CA . LEU A 1 90 ? 18.903 -11.506 -11.897 1.00 91.19 90 LEU A CA 1
ATOM 675 C C . LEU A 1 90 ? 17.596 -11.849 -12.632 1.00 91.19 90 LEU A C 1
ATOM 677 O O . LEU A 1 90 ? 16.981 -10.980 -13.255 1.00 91.19 90 LEU A O 1
ATOM 681 N N . GLY A 1 91 ? 17.153 -13.104 -12.529 1.00 89.62 91 GLY A N 1
ATOM 682 C CA . GLY A 1 91 ? 15.928 -13.582 -13.178 1.00 89.62 91 GLY A CA 1
ATOM 683 C C . GLY A 1 91 ? 16.073 -13.720 -14.699 1.00 89.62 91 GLY A C 1
ATOM 684 O O . GLY A 1 91 ? 16.996 -14.379 -15.174 1.00 89.62 91 GLY A O 1
ATOM 685 N N . GLU A 1 92 ? 15.171 -13.115 -15.477 1.00 88.81 92 GLU A N 1
ATOM 686 C CA . GLU A 1 92 ? 15.217 -13.145 -16.949 1.00 88.81 92 GLU A CA 1
ATOM 687 C C . GLU A 1 92 ? 16.309 -12.213 -17.509 1.00 88.81 92 GLU A C 1
ATOM 689 O O . GLU A 1 92 ? 16.076 -11.051 -17.857 1.00 88.81 92 GLU A O 1
ATOM 694 N N . THR A 1 93 ? 17.538 -12.726 -17.597 1.00 86.56 93 THR A N 1
ATOM 695 C CA . THR A 1 93 ? 18.734 -11.907 -17.850 1.00 86.56 93 THR A CA 1
ATOM 696 C C . THR A 1 93 ? 18.970 -11.526 -19.312 1.00 86.56 93 THR A C 1
ATOM 698 O O . THR A 1 93 ? 19.544 -10.469 -19.557 1.00 86.56 93 THR A O 1
ATOM 701 N N . GLU A 1 94 ? 18.521 -12.302 -20.302 1.00 85.25 94 GLU A N 1
ATOM 702 C CA . GLU A 1 94 ? 18.835 -12.034 -21.721 1.00 85.25 94 GLU A CA 1
ATOM 703 C C . GLU A 1 94 ? 18.305 -10.682 -22.225 1.00 85.25 94 GLU A C 1
ATOM 705 O O . GLU A 1 94 ? 18.927 -10.008 -23.052 1.00 85.25 94 GLU A O 1
ATOM 710 N N . LEU A 1 95 ? 17.120 -10.277 -21.763 1.00 83.38 95 LEU A N 1
ATOM 711 C CA . LEU A 1 95 ? 16.528 -8.990 -22.131 1.00 83.38 95 LEU A CA 1
ATOM 712 C C . LEU A 1 95 ? 17.250 -7.834 -21.447 1.00 83.38 95 LEU A C 1
ATOM 714 O O . LEU A 1 95 ? 17.496 -6.810 -22.084 1.00 83.38 95 LEU A O 1
ATOM 718 N N . LEU A 1 96 ? 17.645 -8.020 -20.187 1.00 84.44 96 LEU A N 1
ATOM 719 C CA . LEU A 1 96 ? 18.459 -7.057 -19.454 1.00 84.44 96 LEU A CA 1
ATOM 720 C C . LEU A 1 96 ? 19.832 -6.876 -20.102 1.00 84.44 96 LEU A C 1
ATOM 722 O O . LEU A 1 96 ? 20.230 -5.743 -20.344 1.00 84.44 96 LEU A O 1
ATOM 726 N N . GLN A 1 97 ? 20.527 -7.966 -20.442 1.00 81.31 97 GLN A N 1
ATOM 727 C CA . GLN A 1 97 ? 21.826 -7.923 -21.124 1.00 81.31 97 GLN A CA 1
ATOM 728 C C . GLN A 1 97 ? 21.737 -7.109 -22.414 1.00 81.31 97 GLN A C 1
ATOM 730 O O . GLN A 1 97 ? 22.527 -6.187 -22.626 1.00 81.31 97 GLN A O 1
ATOM 735 N N . ARG A 1 98 ? 20.726 -7.395 -23.245 1.00 78.38 98 ARG A N 1
ATOM 736 C CA . ARG A 1 98 ? 20.476 -6.647 -24.482 1.00 78.38 98 ARG A CA 1
ATOM 737 C C . ARG A 1 98 ? 20.162 -5.181 -24.211 1.00 78.38 98 ARG A C 1
ATOM 739 O O . ARG A 1 98 ? 20.720 -4.324 -24.883 1.00 78.38 98 ARG A O 1
ATOM 746 N N . ALA A 1 99 ? 19.302 -4.870 -23.245 1.00 79.06 99 ALA A N 1
ATOM 747 C CA . ALA A 1 99 ? 18.929 -3.490 -22.941 1.00 79.06 99 ALA A CA 1
ATOM 748 C C . ALA A 1 99 ? 20.093 -2.670 -22.363 1.00 79.06 99 ALA A C 1
ATOM 750 O O . ALA A 1 99 ? 20.281 -1.521 -22.758 1.00 79.06 99 ALA A O 1
ATOM 751 N N . VAL A 1 100 ? 20.906 -3.261 -21.483 1.00 79.19 100 VAL A N 1
ATOM 752 C CA . VAL A 1 100 ? 22.120 -2.638 -20.939 1.00 79.19 100 VAL A CA 1
ATOM 753 C C . VAL A 1 100 ? 23.108 -2.354 -22.066 1.00 79.19 100 VAL A C 1
ATOM 755 O O . VAL A 1 100 ? 23.520 -1.204 -22.225 1.00 79.19 100 VAL A O 1
ATOM 758 N N . ALA A 1 101 ? 23.406 -3.353 -22.904 1.00 69.25 101 ALA A N 1
ATOM 759 C CA . ALA A 1 101 ? 24.291 -3.194 -24.057 1.00 69.25 101 ALA A CA 1
ATOM 760 C C . ALA A 1 101 ? 23.773 -2.132 -25.046 1.00 69.25 101 ALA A C 1
ATOM 762 O O . ALA A 1 101 ? 24.542 -1.293 -25.513 1.00 69.25 101 ALA A O 1
ATOM 763 N N . ARG A 1 102 ? 22.461 -2.119 -25.323 1.00 64.06 102 ARG A N 1
ATOM 764 C CA . ARG A 1 102 ? 21.804 -1.137 -26.204 1.00 64.06 102 ARG A CA 1
ATOM 765 C C . ARG A 1 102 ? 21.795 0.277 -25.631 1.00 64.06 102 ARG A C 1
ATOM 767 O O . ARG A 1 102 ? 21.775 1.228 -26.403 1.00 64.06 102 ARG A O 1
ATOM 774 N N . SER A 1 103 ? 21.796 0.431 -24.305 1.00 66.00 103 SER A N 1
ATOM 775 C CA . SER A 1 103 ? 21.700 1.750 -23.676 1.00 66.00 103 SER A CA 1
ATOM 776 C C . SER A 1 103 ? 22.911 2.639 -23.960 1.00 66.00 103 SER A C 1
ATOM 778 O O . SER A 1 103 ? 22.762 3.858 -23.996 1.00 66.00 103 SER A O 1
ATOM 780 N N . GLY A 1 104 ? 24.103 2.051 -24.130 1.00 61.16 104 GLY A N 1
ATOM 781 C CA . GLY A 1 104 ? 25.355 2.797 -24.290 1.00 61.16 104 GLY A CA 1
ATOM 782 C C . GLY A 1 104 ? 25.720 3.684 -23.090 1.00 61.16 104 GLY A C 1
ATOM 783 O O . GLY A 1 104 ? 26.605 4.529 -23.200 1.00 61.16 104 GLY A O 1
ATOM 784 N N . ARG A 1 105 ? 25.028 3.546 -21.948 1.00 65.69 105 ARG A N 1
ATOM 785 C CA . ARG A 1 105 ? 25.219 4.384 -20.756 1.00 65.69 105 ARG A CA 1
ATOM 786 C C . ARG A 1 105 ? 26.110 3.680 -19.740 1.00 65.69 105 ARG A C 1
ATOM 788 O O . ARG A 1 105 ? 25.985 2.477 -19.534 1.00 65.69 105 ARG A O 1
ATOM 795 N N . ALA A 1 106 ? 26.948 4.454 -19.052 1.00 70.44 106 ALA A N 1
ATOM 796 C CA . ALA A 1 106 ? 27.586 3.984 -17.830 1.00 70.44 106 ALA A CA 1
ATOM 797 C C . ALA A 1 106 ? 26.496 3.762 -16.780 1.00 70.44 106 ALA A C 1
ATOM 799 O O . ALA A 1 106 ? 25.776 4.700 -16.433 1.00 70.44 106 ALA A O 1
ATOM 800 N N . LEU A 1 107 ? 26.366 2.532 -16.298 1.00 77.62 107 LEU A N 1
ATOM 801 C CA . LEU A 1 107 ? 25.474 2.220 -15.191 1.00 77.62 107 LEU A CA 1
ATOM 802 C C . LEU A 1 107 ? 26.272 2.189 -13.882 1.00 77.62 107 LEU A C 1
ATOM 804 O O . LEU A 1 107 ? 27.405 1.689 -13.879 1.00 77.62 107 LEU A O 1
ATOM 808 N N . PRO A 1 108 ? 25.706 2.706 -12.776 1.00 82.31 108 PRO A N 1
ATOM 809 C CA . PRO A 1 108 ? 26.289 2.515 -11.456 1.00 82.31 108 PRO A CA 1
ATOM 810 C C . PRO A 1 108 ? 26.276 1.027 -11.079 1.00 82.31 108 PRO A C 1
ATOM 812 O O . PRO A 1 108 ? 25.539 0.227 -11.660 1.00 82.31 108 PRO A O 1
ATOM 815 N N . GLU A 1 109 ? 27.074 0.652 -10.079 1.00 87.31 109 GLU A N 1
ATOM 816 C CA . GLU A 1 109 ? 27.018 -0.693 -9.507 1.00 87.31 109 GLU A CA 1
ATOM 817 C C . GLU A 1 109 ? 25.623 -0.951 -8.921 1.00 87.31 109 GLU A C 1
ATOM 819 O O . GLU A 1 109 ? 25.183 -0.298 -7.973 1.00 87.31 109 GLU A O 1
ATOM 824 N N . CYS A 1 110 ? 24.894 -1.873 -9.543 1.00 90.62 110 CYS A N 1
ATOM 825 C CA . CYS A 1 110 ? 23.535 -2.222 -9.162 1.00 90.62 110 CYS A CA 1
ATOM 826 C C . CYS A 1 110 ? 23.179 -3.632 -9.640 1.00 90.62 110 CYS A C 1
ATOM 828 O O . CYS A 1 110 ? 23.818 -4.195 -10.533 1.00 90.62 110 CYS A O 1
ATOM 830 N N . SER A 1 111 ? 22.136 -4.192 -9.037 1.00 94.56 111 SER A N 1
ATOM 831 C CA . SER A 1 111 ? 21.515 -5.438 -9.468 1.00 94.56 111 SER A CA 1
ATOM 832 C C . SER A 1 111 ? 20.204 -5.128 -10.188 1.00 94.56 111 SER A C 1
ATOM 834 O O . SER A 1 111 ? 19.298 -4.535 -9.602 1.00 94.56 111 SER A O 1
ATOM 836 N N . LEU A 1 112 ? 20.097 -5.512 -11.459 1.00 94.88 112 LEU A N 1
ATOM 837 C CA . LEU A 1 112 ? 18.879 -5.359 -12.252 1.00 94.88 112 LEU A CA 1
ATOM 838 C C . LEU A 1 112 ? 18.177 -6.704 -12.388 1.00 94.88 112 LEU A C 1
ATOM 840 O O . LEU A 1 112 ? 18.800 -7.710 -12.728 1.00 94.88 112 LEU A O 1
ATOM 844 N N . ALA A 1 113 ? 16.879 -6.713 -12.123 1.00 96.00 113 ALA A N 1
ATOM 845 C CA . ALA A 1 113 ? 16.118 -7.935 -11.939 1.00 96.00 113 ALA A CA 1
ATOM 846 C C . ALA A 1 113 ? 14.858 -7.937 -12.820 1.00 96.00 113 ALA A C 1
ATOM 848 O O . ALA A 1 113 ? 14.198 -6.909 -12.960 1.00 96.00 113 ALA A O 1
ATOM 849 N N . VAL A 1 114 ? 14.508 -9.077 -13.418 1.00 95.88 114 VAL A N 1
ATOM 850 C CA . VAL A 1 114 ? 13.239 -9.257 -14.152 1.00 95.88 114 VAL A CA 1
ATOM 851 C C . VAL A 1 114 ? 12.618 -10.586 -13.744 1.00 95.88 114 VAL A C 1
ATOM 853 O O . VAL A 1 114 ? 13.270 -11.622 -13.854 1.00 95.88 114 VAL A O 1
ATOM 856 N N . GLY A 1 115 ? 11.361 -10.579 -13.306 1.00 93.38 115 GLY A N 1
ATOM 857 C CA . GLY A 1 115 ? 10.641 -11.813 -12.988 1.00 93.38 115 GLY A CA 1
ATOM 858 C C . GLY A 1 115 ? 9.258 -11.574 -12.379 1.00 93.38 115 GLY A C 1
ATOM 859 O O . GLY A 1 115 ? 8.830 -10.429 -12.267 1.00 93.38 115 GLY A O 1
ATOM 860 N N . PRO A 1 116 ? 8.528 -12.638 -12.008 1.00 91.88 116 PRO A N 1
ATOM 861 C CA . PRO A 1 116 ? 7.127 -12.540 -11.588 1.00 91.88 116 PRO A CA 1
ATOM 862 C C . PRO A 1 116 ? 6.952 -11.736 -10.293 1.00 91.88 116 PRO A C 1
ATOM 864 O O . PRO A 1 116 ? 7.734 -11.907 -9.357 1.00 91.88 116 PRO A O 1
ATOM 867 N N . VAL A 1 117 ? 5.890 -10.919 -10.221 1.00 85.50 117 VAL A N 1
ATOM 868 C CA . VAL A 1 117 ? 5.576 -10.049 -9.067 1.00 85.50 117 VAL A CA 1
ATOM 869 C C . VAL A 1 117 ? 5.375 -10.822 -7.758 1.00 85.50 117 VAL A C 1
ATOM 871 O O . VAL A 1 117 ? 5.798 -10.353 -6.710 1.00 85.50 117 VAL A O 1
ATOM 874 N N . GLY A 1 118 ? 4.811 -12.033 -7.815 1.00 76.25 118 GLY A N 1
ATOM 875 C CA . GLY A 1 118 ? 4.609 -12.902 -6.645 1.00 76.25 118 GLY A CA 1
ATOM 876 C C . GLY A 1 118 ? 5.811 -13.782 -6.277 1.00 76.25 118 GLY A C 1
ATOM 877 O O . GLY A 1 118 ? 5.730 -14.593 -5.355 1.00 76.25 118 GLY A O 1
ATOM 878 N N . GLY A 1 119 ? 6.924 -13.682 -7.009 1.00 76.00 119 GLY A N 1
ATOM 879 C CA . GLY A 1 119 ? 8.105 -14.506 -6.767 1.00 76.00 119 GLY A CA 1
ATOM 880 C C . GLY A 1 119 ? 8.907 -14.036 -5.549 1.00 76.00 119 GLY A C 1
ATOM 881 O O . GLY A 1 119 ? 9.336 -12.888 -5.491 1.00 76.00 119 GLY A O 1
ATOM 882 N N . ARG A 1 120 ? 9.199 -14.941 -4.605 1.00 82.69 120 ARG A N 1
ATOM 883 C CA . ARG A 1 120 ? 10.041 -14.625 -3.431 1.00 82.69 120 ARG A CA 1
ATOM 884 C C . AR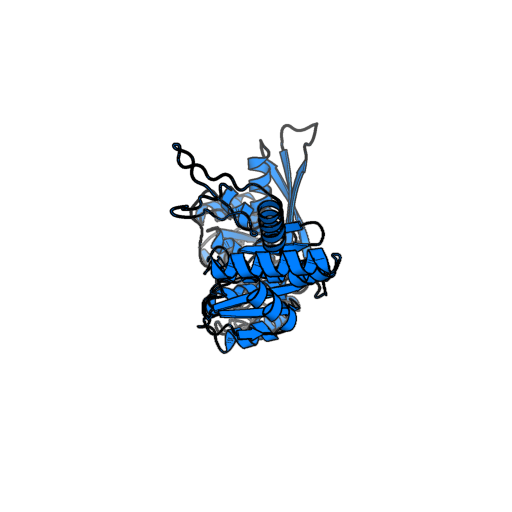G A 1 120 ? 11.535 -14.489 -3.737 1.00 82.69 120 ARG A C 1
ATOM 886 O O . ARG A 1 120 ? 12.252 -13.888 -2.952 1.00 82.69 120 ARG A O 1
ATOM 893 N N . TRP A 1 121 ? 11.989 -14.957 -4.899 1.00 86.19 121 TRP A N 1
ATOM 894 C CA . TRP A 1 121 ? 13.405 -14.985 -5.294 1.00 86.19 121 TRP A CA 1
ATOM 895 C C . TRP A 1 121 ? 14.128 -13.636 -5.132 1.00 86.19 121 TRP A C 1
ATOM 897 O O . TRP A 1 121 ? 15.250 -13.601 -4.638 1.00 86.19 121 TRP A O 1
ATOM 907 N N . LEU A 1 122 ? 13.490 -12.522 -5.513 1.00 92.44 122 LEU A N 1
ATOM 908 C CA . LEU A 1 122 ? 14.100 -11.198 -5.378 1.00 92.44 122 LEU A CA 1
ATOM 909 C C . LEU A 1 122 ? 14.033 -10.695 -3.933 1.00 92.44 122 LEU A C 1
ATOM 911 O O . LEU A 1 122 ? 14.962 -10.045 -3.471 1.00 92.44 122 LEU A O 1
ATOM 915 N N . ILE A 1 123 ? 12.947 -10.999 -3.220 1.00 92.12 123 ILE A N 1
ATOM 916 C CA . ILE A 1 123 ? 12.790 -10.654 -1.801 1.00 92.12 123 ILE A CA 1
ATOM 917 C C . ILE A 1 123 ? 13.899 -11.323 -0.981 1.00 92.12 123 ILE A C 1
ATOM 919 O O . ILE A 1 123 ? 14.501 -10.673 -0.129 1.00 92.12 123 ILE A O 1
ATOM 923 N N . ASP A 1 124 ? 14.183 -12.594 -1.254 1.00 92.00 124 ASP A N 1
ATOM 924 C CA . ASP A 1 124 ? 15.201 -13.363 -0.542 1.00 92.00 124 ASP A CA 1
ATOM 925 C C . ASP A 1 124 ? 16.620 -12.870 -0.882 1.00 92.00 124 ASP A C 1
ATOM 927 O O . ASP A 1 124 ? 17.389 -12.585 0.033 1.00 92.00 124 ASP A O 1
ATOM 931 N N . GLU A 1 125 ? 16.933 -12.607 -2.158 1.00 93.81 125 GLU A N 1
ATOM 932 C CA . GLU A 1 125 ? 18.220 -12.000 -2.559 1.00 93.81 125 GLU A CA 1
ATOM 933 C C . GLU A 1 125 ? 18.439 -10.623 -1.900 1.00 93.81 125 GLU A C 1
ATOM 935 O O . GLU A 1 125 ? 19.526 -10.326 -1.405 1.00 93.81 125 GLU A O 1
ATOM 940 N N . VAL A 1 126 ? 17.406 -9.775 -1.849 1.00 94.12 126 VAL A N 1
ATOM 941 C CA . VAL A 1 126 ? 17.505 -8.451 -1.215 1.00 94.12 126 VAL A CA 1
ATOM 942 C C . VAL A 1 126 ? 17.693 -8.566 0.302 1.00 94.12 126 VAL A C 1
ATOM 944 O O . VAL A 1 126 ? 18.398 -7.744 0.885 1.00 94.12 126 VAL A O 1
ATOM 947 N N . ARG A 1 127 ? 17.102 -9.574 0.957 1.00 91.94 127 ARG A N 1
ATOM 948 C CA . ARG A 1 127 ? 17.306 -9.831 2.395 1.00 91.94 127 ARG A CA 1
ATOM 949 C C . ARG A 1 127 ? 18.729 -10.260 2.720 1.00 91.94 127 ARG A C 1
ATOM 951 O O . ARG A 1 127 ? 19.242 -9.863 3.762 1.00 91.94 127 ARG A O 1
ATOM 958 N N . GLU A 1 128 ? 19.344 -11.065 1.861 1.00 93.19 128 GLU A N 1
ATOM 959 C CA . GLU A 1 128 ? 20.726 -11.527 2.041 1.00 93.19 128 GLU A CA 1
ATOM 960 C C . GLU A 1 128 ? 21.749 -10.407 1.813 1.00 93.19 128 GLU A C 1
ATOM 962 O O . GLU A 1 128 ? 22.835 -10.420 2.395 1.00 93.19 128 GLU A O 1
ATOM 967 N N . HIS A 1 129 ? 21.394 -9.423 0.985 1.00 93.25 129 HIS A N 1
ATOM 968 C CA . HIS A 1 129 ? 22.287 -8.350 0.553 1.00 93.25 129 HIS A CA 1
ATOM 969 C C . HIS A 1 129 ? 21.588 -6.973 0.545 1.00 93.25 129 HIS A C 1
ATOM 971 O O . HIS A 1 129 ? 21.455 -6.355 -0.523 1.00 93.25 129 HIS A O 1
ATOM 977 N N . PRO A 1 130 ? 21.116 -6.475 1.706 1.00 92.50 130 PRO A N 1
ATOM 978 C CA . PRO A 1 130 ? 20.303 -5.258 1.807 1.00 92.50 130 PRO A CA 1
ATOM 979 C C . PRO A 1 130 ? 21.071 -3.968 1.486 1.00 92.50 130 PRO A C 1
ATOM 981 O O . PRO A 1 130 ? 20.463 -2.945 1.170 1.00 92.50 130 PRO A O 1
ATOM 984 N N . GLU A 1 131 ? 22.400 -3.998 1.557 1.00 92.19 131 GLU A N 1
ATOM 985 C CA . GLU A 1 131 ? 23.290 -2.868 1.292 1.00 92.19 131 GLU A CA 1
ATOM 986 C C . GLU A 1 131 ? 23.411 -2.517 -0.197 1.00 92.19 131 GLU A C 1
ATOM 988 O O . GLU A 1 131 ? 23.821 -1.408 -0.550 1.00 92.19 131 GLU A O 1
ATOM 993 N N . ARG A 1 132 ? 23.063 -3.451 -1.090 1.00 92.75 132 ARG A N 1
ATOM 994 C CA . ARG A 1 132 ? 23.212 -3.267 -2.539 1.00 92.75 132 ARG A CA 1
ATOM 995 C C . ARG A 1 132 ? 22.070 -2.448 -3.119 1.00 92.75 132 ARG A C 1
ATOM 997 O O . ARG A 1 132 ? 20.973 -2.405 -2.578 1.00 92.75 132 ARG A O 1
ATOM 1004 N N . THR A 1 133 ? 22.316 -1.820 -4.265 1.00 94.25 133 THR A N 1
ATOM 1005 C CA . THR A 1 133 ? 21.265 -1.130 -5.023 1.00 94.25 133 THR A CA 1
ATOM 1006 C C . THR A 1 133 ? 20.585 -2.101 -5.979 1.00 94.25 133 THR A C 1
ATOM 1008 O O . THR A 1 133 ? 21.261 -2.764 -6.767 1.00 94.25 133 THR A O 1
ATOM 1011 N N . TYR A 1 134 ? 19.256 -2.145 -5.948 1.00 95.94 134 TYR A N 1
ATOM 1012 C CA . TYR A 1 134 ? 18.432 -3.005 -6.792 1.00 95.94 134 TYR A CA 1
ATOM 1013 C C . TYR A 1 134 ? 17.438 -2.185 -7.592 1.00 95.94 134 TYR A C 1
ATOM 1015 O O . TYR A 1 134 ? 16.878 -1.222 -7.076 1.00 95.94 134 TYR A O 1
ATOM 1023 N N . GLY A 1 135 ? 17.161 -2.613 -8.817 1.00 96.00 135 GLY A N 1
ATOM 1024 C CA . GLY A 1 135 ? 15.970 -2.209 -9.553 1.00 96.00 135 GLY A CA 1
ATOM 1025 C C . GLY A 1 135 ? 15.350 -3.420 -10.241 1.00 96.00 135 GLY A C 1
ATOM 1026 O O . GLY A 1 135 ? 16.063 -4.344 -10.637 1.00 96.00 135 GLY A O 1
ATOM 1027 N N . ALA A 1 136 ? 14.025 -3.442 -10.355 1.00 96.50 136 ALA A N 1
ATOM 1028 C CA . ALA A 1 136 ? 13.307 -4.622 -10.811 1.00 96.50 136 ALA A CA 1
ATOM 1029 C C . ALA A 1 136 ? 12.174 -4.301 -11.783 1.00 96.50 136 ALA A C 1
ATOM 1031 O O . ALA A 1 136 ? 11.497 -3.282 -11.660 1.00 96.50 136 ALA A O 1
ATOM 1032 N N . VAL A 1 137 ? 11.959 -5.214 -12.729 1.00 96.69 137 VAL A N 1
ATOM 1033 C CA . VAL A 1 137 ? 10.723 -5.335 -13.500 1.00 96.69 137 VAL A CA 1
ATOM 1034 C C . VAL A 1 137 ? 9.950 -6.531 -12.958 1.00 96.69 137 VAL A C 1
ATOM 1036 O O . VAL A 1 137 ? 10.379 -7.677 -13.108 1.00 96.69 137 VAL A O 1
ATOM 1039 N N . LEU A 1 138 ? 8.817 -6.253 -12.323 1.00 95.69 138 LEU A N 1
ATOM 1040 C CA . LEU A 1 138 ? 7.912 -7.248 -11.768 1.00 95.69 138 LEU A CA 1
ATOM 1041 C C . LEU A 1 138 ? 6.809 -7.549 -12.788 1.00 95.69 138 LEU A C 1
ATOM 1043 O O . LEU A 1 138 ? 6.068 -6.655 -13.200 1.00 95.69 138 LEU A O 1
ATOM 1047 N N . LEU A 1 139 ? 6.738 -8.802 -13.229 1.00 94.88 139 LEU A N 1
ATOM 1048 C CA . LEU A 1 139 ? 5.823 -9.258 -14.273 1.00 94.88 139 LEU A CA 1
ATOM 1049 C C . LEU A 1 139 ? 4.462 -9.618 -13.677 1.00 94.88 139 LEU A C 1
ATOM 1051 O O . LEU A 1 139 ? 4.393 -10.376 -12.702 1.00 94.88 139 LEU A O 1
ATOM 1055 N N . ARG A 1 140 ? 3.402 -9.095 -14.291 1.00 91.75 140 ARG A N 1
ATOM 1056 C CA . ARG A 1 140 ? 2.007 -9.419 -13.994 1.00 91.75 140 ARG A CA 1
ATOM 1057 C C . ARG A 1 140 ? 1.233 -9.657 -15.287 1.00 91.75 140 ARG A C 1
ATOM 1059 O O . ARG A 1 140 ? 1.755 -9.407 -16.375 1.00 91.75 140 ARG A O 1
ATOM 1066 N N . ASP A 1 141 ? 0.004 -10.144 -15.179 1.00 89.50 141 ASP A N 1
ATOM 1067 C CA . ASP A 1 141 ? -0.826 -10.322 -16.367 1.00 89.50 141 ASP A CA 1
ATOM 1068 C C . ASP A 1 141 ? -1.068 -8.984 -17.093 1.00 89.50 141 ASP A C 1
ATOM 1070 O O . ASP A 1 141 ? -1.313 -7.951 -16.464 1.00 89.50 141 ASP A O 1
ATOM 1074 N N . GLY A 1 142 ? -0.874 -8.979 -18.415 1.00 89.19 142 GLY A N 1
ATOM 1075 C CA . GLY A 1 142 ? -1.027 -7.803 -19.285 1.00 89.19 142 GLY A CA 1
ATOM 1076 C C . GLY A 1 142 ? -0.063 -6.618 -19.071 1.00 89.19 142 GLY A C 1
ATOM 1077 O O . GLY A 1 142 ? -0.052 -5.698 -19.891 1.00 89.19 142 GLY A O 1
ATOM 1078 N N . ALA A 1 143 ? 0.768 -6.602 -18.021 1.00 93.75 143 ALA A N 1
ATOM 1079 C CA . ALA A 1 143 ? 1.590 -5.438 -17.674 1.00 93.75 143 ALA A CA 1
ATOM 1080 C C . ALA A 1 143 ? 2.913 -5.774 -16.955 1.00 93.75 143 ALA A C 1
ATOM 1082 O O . ALA A 1 143 ? 3.151 -6.883 -16.479 1.00 93.75 143 ALA A O 1
ATOM 1083 N N . ALA A 1 144 ? 3.797 -4.782 -16.853 1.00 94.31 144 ALA A N 1
ATOM 1084 C CA . ALA A 1 144 ? 5.064 -4.877 -16.131 1.00 94.31 144 ALA A CA 1
ATOM 1085 C C . ALA A 1 144 ? 5.267 -3.669 -15.209 1.00 94.31 144 ALA A C 1
ATOM 1087 O O . ALA A 1 144 ? 5.182 -2.524 -15.649 1.00 94.31 144 ALA A O 1
ATOM 1088 N N . LEU A 1 145 ? 5.577 -3.924 -13.941 1.00 95.31 145 LEU A N 1
ATOM 1089 C CA . LEU A 1 145 ? 5.805 -2.897 -12.929 1.00 95.31 145 LEU A CA 1
ATOM 1090 C C . LEU A 1 145 ? 7.307 -2.665 -12.737 1.00 95.31 145 LEU A C 1
ATOM 1092 O O . LEU A 1 145 ? 8.037 -3.570 -12.342 1.00 95.31 145 LEU A O 1
ATOM 1096 N N . VAL A 1 146 ? 7.779 -1.449 -12.995 1.00 94.56 146 VAL A N 1
ATOM 1097 C CA . VAL A 1 146 ? 9.187 -1.063 -12.843 1.00 94.56 146 VAL A CA 1
ATOM 1098 C C . VAL A 1 146 ? 9.391 -0.341 -11.514 1.00 94.56 146 VAL A C 1
ATOM 1100 O O . VAL A 1 146 ? 8.840 0.743 -11.309 1.00 94.56 146 VAL A O 1
ATOM 1103 N N . VAL A 1 147 ? 10.216 -0.915 -10.637 1.00 94.06 147 VAL A N 1
ATOM 1104 C CA . VAL A 1 147 ? 10.556 -0.385 -9.305 1.00 94.06 147 VAL A CA 1
ATOM 1105 C C . VAL A 1 147 ? 12.062 -0.161 -9.159 1.00 94.06 147 VAL A C 1
ATOM 1107 O O . VAL A 1 147 ? 12.876 -0.890 -9.729 1.00 94.06 147 VAL A O 1
ATOM 1110 N N . GLY A 1 148 ? 12.444 0.845 -8.372 1.00 91.69 148 GLY A N 1
ATOM 1111 C CA . GLY A 1 148 ? 13.846 1.221 -8.186 1.00 91.69 148 GLY A CA 1
ATOM 1112 C C . GLY A 1 148 ? 14.479 1.905 -9.415 1.00 91.69 148 GLY A C 1
ATOM 1113 O O . GLY A 1 148 ? 13.787 2.263 -10.369 1.00 91.69 148 GLY A O 1
ATOM 1114 N N . PRO A 1 149 ? 15.798 2.143 -9.400 1.00 92.38 149 PRO A N 1
ATOM 1115 C CA . PRO A 1 149 ? 16.759 1.608 -8.446 1.00 92.38 149 PRO A CA 1
ATOM 1116 C C . PRO A 1 149 ? 16.683 2.271 -7.058 1.00 92.38 149 PRO A C 1
ATOM 1118 O O . PRO A 1 149 ? 16.457 3.479 -6.953 1.00 92.38 149 PRO A O 1
ATOM 1121 N N . ALA A 1 150 ? 16.907 1.485 -6.008 1.00 93.38 150 ALA A N 1
ATOM 1122 C CA . ALA A 1 150 ? 17.039 1.935 -4.620 1.00 93.38 150 ALA A CA 1
ATOM 1123 C C . ALA A 1 150 ? 17.904 0.942 -3.811 1.00 93.38 150 ALA A C 1
ATOM 1125 O O . ALA A 1 150 ? 18.061 -0.206 -4.243 1.00 93.38 150 ALA A O 1
ATOM 1126 N N . PRO A 1 151 ? 18.484 1.341 -2.663 1.00 93.56 151 PRO A N 1
ATOM 1127 C CA . PRO A 1 151 ? 19.112 0.405 -1.731 1.00 93.56 151 PRO A CA 1
ATOM 1128 C C . PRO A 1 151 ? 18.158 -0.729 -1.336 1.00 93.56 151 PRO A C 1
ATOM 1130 O O . PRO A 1 151 ? 16.960 -0.509 -1.173 1.00 93.56 151 PRO A O 1
ATOM 1133 N N . GLY A 1 152 ? 18.677 -1.941 -1.154 1.00 92.75 152 GLY A N 1
ATOM 1134 C CA . GLY A 1 152 ? 17.889 -3.130 -0.839 1.00 92.75 152 GLY A CA 1
ATOM 1135 C C . GLY A 1 152 ? 17.050 -2.969 0.425 1.00 92.75 152 GLY A C 1
ATOM 1136 O O . GLY A 1 152 ? 15.873 -3.318 0.425 1.00 92.75 152 GLY A O 1
ATOM 1137 N N . ALA A 1 153 ? 17.610 -2.342 1.461 1.00 90.88 153 ALA A N 1
ATOM 1138 C CA . ALA A 1 153 ? 16.889 -2.002 2.687 1.00 90.88 153 ALA A CA 1
ATOM 1139 C C . ALA A 1 153 ? 15.651 -1.109 2.447 1.00 90.88 153 ALA A C 1
ATOM 1141 O O . ALA A 1 153 ? 14.647 -1.260 3.140 1.00 90.88 153 ALA A O 1
ATOM 1142 N N . GLU A 1 154 ? 15.701 -0.216 1.454 1.00 91.12 154 GLU A N 1
ATOM 1143 C CA . GLU A 1 154 ? 14.594 0.676 1.077 1.00 91.12 154 GLU A CA 1
ATOM 1144 C C . GLU A 1 154 ? 13.625 0.014 0.084 1.00 91.12 154 GLU A C 1
ATOM 1146 O O . GLU A 1 154 ? 12.425 0.284 0.108 1.00 91.12 154 GLU A O 1
ATOM 1151 N N . LEU A 1 155 ? 14.123 -0.871 -0.786 1.00 92.12 155 LEU A N 1
ATOM 1152 C CA . LEU A 1 155 ? 13.316 -1.550 -1.801 1.00 92.12 155 LEU A CA 1
ATOM 1153 C C . LEU A 1 155 ? 12.556 -2.762 -1.239 1.00 92.12 155 LEU A C 1
ATOM 1155 O O . LEU A 1 155 ? 11.454 -3.063 -1.699 1.00 92.12 155 LEU A O 1
ATOM 1159 N N . LEU A 1 156 ? 13.112 -3.457 -0.242 1.00 91.94 156 LEU A N 1
ATOM 1160 C CA . LEU A 1 156 ? 12.525 -4.667 0.339 1.00 91.94 156 LEU A CA 1
ATOM 1161 C C . LEU A 1 156 ? 11.075 -4.468 0.816 1.00 91.94 156 LEU A C 1
ATOM 1163 O O . LEU A 1 156 ? 10.231 -5.297 0.462 1.00 91.94 156 LEU A O 1
ATOM 1167 N N . PRO A 1 157 ? 10.729 -3.392 1.555 1.00 88.94 157 PRO A N 1
ATOM 1168 C CA . PRO A 1 157 ? 9.347 -3.138 1.951 1.00 88.94 157 PRO A CA 1
ATOM 1169 C C . PRO A 1 157 ? 8.389 -3.011 0.760 1.00 88.94 157 PRO A C 1
ATOM 1171 O O . PRO A 1 157 ? 7.260 -3.499 0.834 1.00 88.94 157 PRO A O 1
ATOM 1174 N N . VAL A 1 158 ? 8.850 -2.414 -0.342 1.00 90.31 158 VAL A N 1
ATOM 1175 C CA . VAL A 1 158 ? 8.064 -2.223 -1.568 1.00 90.31 158 VAL A CA 1
ATOM 1176 C C . VAL A 1 158 ? 7.844 -3.540 -2.298 1.00 90.31 158 VAL A C 1
ATOM 1178 O O . VAL A 1 158 ? 6.723 -3.818 -2.711 1.00 90.31 158 VAL A O 1
ATOM 1181 N N . LEU A 1 159 ? 8.880 -4.374 -2.424 1.00 91.88 159 LEU A N 1
ATOM 1182 C CA . LEU A 1 159 ? 8.760 -5.697 -3.048 1.00 91.88 159 LEU A CA 1
ATOM 1183 C C . LEU A 1 159 ? 7.781 -6.583 -2.283 1.00 91.88 159 LEU A C 1
ATOM 1185 O O . LEU A 1 159 ? 6.935 -7.227 -2.894 1.00 91.88 159 LEU A O 1
ATOM 1189 N N . VAL A 1 160 ? 7.860 -6.572 -0.948 1.00 89.75 160 VAL A N 1
ATOM 1190 C CA . VAL A 1 160 ? 6.904 -7.280 -0.089 1.00 89.75 160 VAL A CA 1
ATOM 1191 C C . VAL A 1 160 ? 5.493 -6.735 -0.299 1.00 89.75 160 VAL A C 1
ATOM 1193 O O . VAL A 1 160 ? 4.571 -7.519 -0.485 1.00 89.75 160 VAL A O 1
ATOM 1196 N N . ALA A 1 161 ? 5.307 -5.412 -0.314 1.00 87.12 161 ALA A N 1
ATOM 1197 C CA . ALA A 1 161 ? 3.992 -4.824 -0.550 1.00 87.12 161 ALA A CA 1
ATOM 1198 C C . ALA A 1 161 ? 3.432 -5.210 -1.931 1.00 87.12 161 ALA A C 1
ATOM 1200 O O . ALA A 1 161 ? 2.302 -5.679 -2.011 1.00 87.12 161 ALA A O 1
ATOM 1201 N N . ALA A 1 162 ? 4.219 -5.080 -3.001 1.00 88.81 162 ALA A N 1
ATOM 1202 C CA . ALA A 1 162 ? 3.799 -5.399 -4.364 1.00 88.81 162 ALA A CA 1
ATOM 1203 C C . ALA A 1 162 ? 3.465 -6.887 -4.545 1.00 88.81 162 ALA A C 1
ATOM 1205 O O . ALA A 1 162 ? 2.409 -7.205 -5.090 1.00 88.81 162 ALA A O 1
ATOM 1206 N N . ALA A 1 163 ? 4.326 -7.784 -4.051 1.00 86.62 163 ALA A N 1
ATOM 1207 C CA . ALA A 1 163 ? 4.105 -9.228 -4.109 1.00 86.62 163 ALA A CA 1
ATOM 1208 C C . ALA A 1 163 ? 2.846 -9.634 -3.349 1.00 86.62 163 ALA A C 1
ATOM 1210 O O . ALA A 1 163 ? 2.107 -10.520 -3.774 1.00 86.62 163 ALA A O 1
ATOM 1211 N N . GLU A 1 164 ? 2.588 -8.968 -2.225 1.00 81.38 164 GLU A N 1
ATOM 1212 C CA . GLU A 1 164 ? 1.458 -9.327 -1.405 1.00 81.38 164 GLU A CA 1
ATOM 1213 C C . GLU A 1 164 ? 0.150 -8.863 -1.998 1.00 81.38 164 GLU A C 1
ATOM 1215 O O . GLU A 1 164 ? -0.779 -9.616 -1.796 1.00 81.38 164 GLU A O 1
ATOM 1220 N N . ARG A 1 165 ? 0.048 -7.745 -2.736 1.00 77.12 165 ARG A N 1
ATOM 1221 C CA . ARG A 1 165 ? -1.211 -7.068 -3.154 1.00 77.12 165 ARG A CA 1
ATOM 1222 C C . ARG A 1 165 ? -2.207 -7.886 -3.992 1.00 77.12 165 ARG A C 1
ATOM 1224 O O . ARG A 1 165 ? -3.295 -7.387 -4.257 1.00 77.12 165 ARG A O 1
ATOM 1231 N N . GLY A 1 166 ? -1.902 -9.144 -4.318 1.00 66.25 166 GLY A N 1
ATOM 1232 C CA . GLY A 1 166 ? -2.843 -10.083 -4.944 1.00 66.25 166 GLY A CA 1
ATOM 1233 C C . GLY A 1 166 ? -3.002 -9.879 -6.448 1.00 66.25 166 GLY A C 1
ATOM 1234 O O . GLY A 1 166 ? -3.945 -10.389 -7.039 1.00 66.25 166 GLY A O 1
ATOM 1235 N N . VAL A 1 167 ? -2.088 -9.127 -7.058 1.00 78.88 167 VAL A N 1
ATOM 1236 C CA . VAL A 1 167 ? -2.048 -8.937 -8.504 1.00 78.88 167 VAL A CA 1
ATOM 1237 C C . VAL A 1 167 ? -1.569 -10.232 -9.156 1.00 78.88 167 VAL A C 1
ATOM 1239 O O . VAL A 1 167 ? -0.537 -10.780 -8.758 1.00 78.88 167 VAL A O 1
ATOM 1242 N N . GLU A 1 168 ? -2.315 -10.724 -10.146 1.00 82.25 168 GLU A N 1
ATOM 1243 C CA . GLU A 1 168 ? -2.000 -11.987 -10.810 1.00 82.25 168 GLU A CA 1
ATOM 1244 C C . GLU A 1 168 ? -0.633 -11.932 -11.491 1.00 82.25 168 GLU A C 1
ATOM 1246 O O . GLU A 1 168 ? -0.338 -11.064 -12.321 1.00 82.25 168 GLU A O 1
ATOM 1251 N N . ALA A 1 169 ? 0.222 -12.890 -11.132 1.00 83.62 169 ALA A N 1
ATOM 1252 C CA . ALA A 1 169 ? 1.461 -13.109 -11.847 1.00 83.62 169 ALA A CA 1
ATOM 1253 C C . ALA A 1 169 ? 1.129 -13.590 -13.262 1.00 83.62 169 ALA A C 1
ATOM 1255 O O . ALA A 1 169 ? 0.349 -14.516 -13.456 1.00 83.62 169 ALA A O 1
ATOM 1256 N N . GLY A 1 170 ? 1.768 -12.980 -14.248 1.00 87.81 170 GLY A N 1
ATOM 1257 C CA . GLY A 1 170 ? 1.528 -13.271 -15.649 1.00 87.81 170 GLY A CA 1
ATOM 1258 C C . GLY A 1 170 ? 2.673 -12.746 -16.491 1.00 87.81 170 GLY A C 1
ATOM 1259 O O . GLY A 1 170 ? 3.582 -12.076 -15.988 1.00 87.81 170 GLY A O 1
ATOM 1260 N N . ARG A 1 171 ? 2.658 -13.099 -17.775 1.00 90.75 171 ARG A N 1
ATOM 1261 C CA . ARG A 1 171 ? 3.676 -12.649 -18.719 1.00 90.75 171 ARG A CA 1
ATOM 1262 C C . ARG A 1 171 ? 3.052 -11.617 -19.657 1.00 90.75 171 ARG A C 1
ATOM 1264 O O . ARG A 1 171 ? 2.202 -11.998 -20.458 1.00 90.75 171 ARG A O 1
ATOM 1271 N N . PRO A 1 172 ? 3.484 -10.346 -19.609 1.00 91.94 172 PRO A N 1
ATOM 1272 C CA . PRO A 1 172 ? 3.006 -9.346 -20.549 1.00 91.94 172 PRO A CA 1
ATOM 1273 C C . PRO A 1 172 ? 3.531 -9.630 -21.959 1.00 91.94 172 PRO A C 1
ATOM 1275 O O . PRO A 1 172 ? 4.493 -10.384 -22.156 1.00 91.94 172 PRO A O 1
ATOM 1278 N N . GLU A 1 173 ? 2.939 -8.967 -22.950 1.00 89.88 173 GLU A N 1
ATOM 1279 C CA . GLU A 1 173 ? 3.418 -9.043 -24.324 1.00 89.88 173 GLU A CA 1
ATOM 1280 C C . GLU A 1 173 ? 4.900 -8.661 -24.447 1.00 89.88 173 GLU A C 1
ATOM 1282 O O . GLU A 1 173 ? 5.430 -7.808 -23.727 1.00 89.88 173 GLU A O 1
ATOM 1287 N N . GLY A 1 174 ? 5.591 -9.257 -25.423 1.00 86.94 174 GLY A N 1
ATOM 1288 C CA . GLY A 1 174 ? 7.033 -9.065 -25.582 1.00 86.94 174 GLY A CA 1
ATOM 1289 C C . GLY A 1 174 ? 7.449 -7.603 -25.786 1.00 86.94 174 GLY A C 1
ATOM 1290 O O . GLY A 1 174 ? 8.551 -7.224 -25.394 1.00 86.94 174 GLY A O 1
ATOM 1291 N N . HIS A 1 175 ? 6.589 -6.770 -26.379 1.00 83.94 175 HIS A N 1
ATOM 1292 C CA . HIS A 1 175 ? 6.868 -5.348 -26.576 1.00 83.94 175 HIS A CA 1
ATOM 1293 C C . HIS A 1 175 ? 6.770 -4.545 -25.262 1.00 83.94 175 HIS A C 1
ATOM 1295 O O . HIS A 1 175 ? 7.664 -3.744 -24.984 1.00 83.94 175 HIS A O 1
ATOM 1301 N N . VAL A 1 176 ? 5.768 -4.832 -24.419 1.00 89.38 176 VAL A N 1
ATOM 1302 C CA . VAL A 1 176 ? 5.603 -4.269 -23.065 1.00 89.38 176 VAL A CA 1
ATOM 1303 C C . VAL A 1 176 ? 6.815 -4.606 -22.206 1.00 89.38 176 VAL A C 1
ATOM 1305 O O . VAL A 1 176 ? 7.419 -3.727 -21.590 1.00 89.38 176 VAL A O 1
ATOM 1308 N N . LEU A 1 177 ? 7.236 -5.873 -22.231 1.00 90.25 177 LEU A N 1
ATOM 1309 C CA . LEU A 1 177 ? 8.400 -6.335 -21.482 1.00 90.25 177 LEU A CA 1
ATOM 1310 C C . LEU A 1 177 ? 9.684 -5.613 -21.914 1.00 90.25 177 LEU A C 1
ATOM 1312 O O . LEU A 1 177 ? 10.446 -5.142 -21.070 1.00 90.25 177 LEU A O 1
ATOM 1316 N N . ARG A 1 178 ? 9.920 -5.474 -23.226 1.00 86.56 178 ARG A N 1
ATOM 1317 C CA . ARG A 1 178 ? 11.077 -4.724 -23.746 1.00 86.56 178 ARG A CA 1
ATOM 1318 C C . ARG A 1 178 ? 11.061 -3.266 -23.287 1.00 86.56 178 ARG A C 1
ATOM 1320 O O . ARG A 1 178 ? 12.103 -2.756 -22.874 1.00 86.56 178 ARG A O 1
ATOM 1327 N N . LEU A 1 179 ? 9.900 -2.610 -23.329 1.00 85.44 179 LEU A N 1
ATOM 1328 C CA . LEU A 1 179 ? 9.754 -1.225 -22.888 1.00 85.44 179 LEU A CA 1
ATOM 1329 C C . LEU A 1 179 ? 10.011 -1.079 -21.380 1.00 85.44 179 LEU A C 1
ATOM 1331 O O . LEU A 1 179 ? 10.744 -0.176 -20.977 1.00 85.44 179 LEU A O 1
ATOM 1335 N N . ALA A 1 180 ? 9.481 -1.986 -20.559 1.00 90.00 180 ALA A N 1
ATOM 1336 C CA . ALA A 1 180 ? 9.690 -1.990 -19.112 1.00 90.00 180 ALA A CA 1
ATOM 1337 C C . ALA A 1 180 ? 11.163 -2.194 -18.734 1.00 90.00 180 ALA A C 1
ATOM 1339 O O . ALA A 1 180 ? 11.710 -1.450 -17.920 1.00 90.00 180 ALA A O 1
ATOM 1340 N N . VAL A 1 181 ? 11.845 -3.136 -19.389 1.00 90.06 181 VAL A N 1
ATOM 1341 C CA . VAL A 1 181 ? 13.284 -3.356 -19.196 1.00 90.06 181 VAL A CA 1
ATOM 1342 C C . VAL A 1 181 ? 14.092 -2.123 -19.617 1.00 90.06 181 VAL A C 1
ATOM 1344 O O . VAL A 1 181 ? 15.000 -1.702 -18.899 1.00 90.06 181 VAL A O 1
ATOM 1347 N N . ALA A 1 182 ? 13.745 -1.487 -20.739 1.00 84.31 182 ALA A N 1
ATOM 1348 C CA . ALA A 1 182 ? 14.396 -0.251 -21.166 1.00 84.31 182 ALA A CA 1
ATOM 1349 C C . ALA A 1 182 ? 14.168 0.900 -20.167 1.00 84.31 182 ALA A C 1
ATOM 1351 O O . ALA A 1 182 ? 15.095 1.667 -19.900 1.00 84.31 182 ALA A O 1
ATOM 1352 N N . GLN A 1 183 ? 12.968 1.011 -19.581 1.00 87.81 183 GLN A N 1
ATOM 1353 C CA . GLN A 1 183 ? 12.687 1.973 -18.510 1.00 87.81 183 GLN A CA 1
ATOM 1354 C C . GLN A 1 183 ? 13.535 1.705 -17.266 1.00 87.81 183 GLN A C 1
ATOM 1356 O O . GLN A 1 183 ? 14.106 2.644 -16.716 1.00 87.81 183 GLN A O 1
ATOM 1361 N N . LEU A 1 184 ? 13.674 0.443 -16.851 1.00 92.56 184 LEU A N 1
ATOM 1362 C CA . LEU A 1 184 ? 14.519 0.078 -15.716 1.00 92.56 184 LEU A CA 1
ATOM 1363 C C . LEU A 1 184 ? 15.976 0.503 -15.943 1.00 92.56 184 LEU A C 1
ATOM 1365 O O . LEU A 1 184 ? 16.567 1.148 -15.081 1.00 92.56 184 LEU A O 1
ATOM 1369 N N . VAL A 1 185 ? 16.544 0.204 -17.115 1.00 86.75 185 VAL A N 1
ATOM 1370 C CA . VAL A 1 185 ? 17.921 0.603 -17.456 1.00 86.75 185 VAL A CA 1
ATOM 1371 C C . VAL A 1 185 ? 18.069 2.129 -17.496 1.00 86.75 185 VAL A C 1
ATOM 1373 O O . VAL A 1 185 ? 19.068 2.667 -17.017 1.00 86.75 185 VAL A O 1
ATOM 1376 N N . ARG A 1 186 ? 17.065 2.856 -18.009 1.00 84.00 186 ARG A N 1
ATOM 1377 C CA . ARG A 1 186 ? 17.049 4.329 -17.966 1.00 84.00 186 ARG A CA 1
ATOM 1378 C C . ARG A 1 186 ? 17.039 4.859 -16.534 1.00 84.00 186 ARG A C 1
ATOM 1380 O O . ARG A 1 186 ? 17.840 5.739 -16.234 1.00 84.00 186 ARG A O 1
ATOM 1387 N N . ARG A 1 187 ? 16.182 4.312 -15.663 1.00 87.00 187 ARG A N 1
ATOM 1388 C CA . ARG A 1 187 ? 16.121 4.675 -14.237 1.00 87.00 187 ARG A CA 1
ATOM 1389 C C . ARG A 1 187 ? 17.449 4.371 -13.541 1.00 87.00 187 ARG A C 1
ATOM 1391 O O . ARG A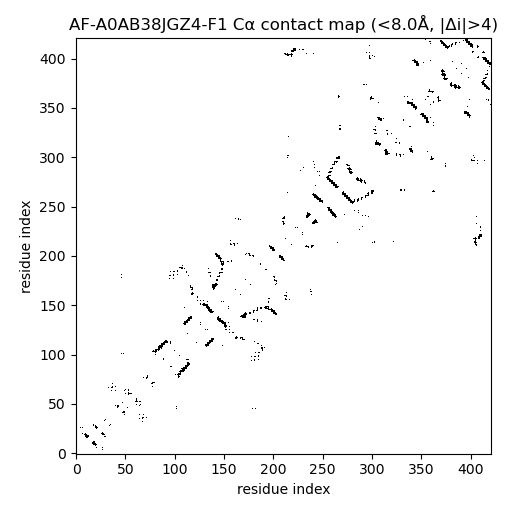 1 187 ? 17.974 5.238 -12.858 1.00 87.00 187 ARG A O 1
ATOM 1398 N N . ALA A 1 188 ? 18.042 3.205 -13.803 1.00 87.62 188 ALA A N 1
ATOM 1399 C CA . ALA A 1 188 ? 19.364 2.822 -13.305 1.00 87.62 188 ALA A CA 1
ATOM 1400 C C . ALA A 1 188 ? 20.454 3.835 -13.683 1.00 87.62 188 ALA A C 1
ATOM 1402 O O . ALA A 1 188 ? 21.240 4.246 -12.832 1.00 87.62 188 ALA A O 1
ATOM 1403 N N . ALA A 1 189 ? 20.465 4.293 -14.937 1.00 80.44 189 ALA A N 1
ATOM 1404 C CA . ALA A 1 189 ? 21.409 5.306 -15.404 1.00 80.44 189 ALA A CA 1
ATOM 1405 C C . ALA A 1 189 ? 21.193 6.687 -14.756 1.00 80.44 189 ALA A C 1
ATOM 1407 O O . ALA A 1 189 ? 22.146 7.446 -14.606 1.00 80.44 189 ALA A O 1
ATOM 1408 N N . SER A 1 190 ? 19.953 7.025 -14.394 1.00 78.69 190 SER A N 1
ATOM 1409 C CA . SER A 1 190 ? 19.609 8.280 -13.712 1.00 78.69 190 SER A CA 1
ATOM 1410 C C . SER A 1 190 ? 19.941 8.277 -12.214 1.00 78.69 190 SER A C 1
ATOM 1412 O O . SER A 1 190 ? 19.895 9.334 -11.589 1.00 78.69 190 SER A O 1
ATOM 1414 N N . GLY A 1 191 ? 20.305 7.126 -11.641 1.00 78.06 191 GLY A N 1
ATOM 1415 C CA . GLY A 1 191 ? 20.617 6.987 -10.222 1.00 78.06 191 GLY A CA 1
ATOM 1416 C C . GLY A 1 191 ? 19.384 6.680 -9.374 1.00 78.06 191 GLY A C 1
ATOM 1417 O O . GLY A 1 191 ? 18.425 6.083 -9.853 1.00 78.06 191 GLY A O 1
ATOM 1418 N N . ARG A 1 192 ? 19.433 7.034 -8.085 1.00 74.62 192 ARG A N 1
ATOM 1419 C CA . ARG A 1 192 ? 18.414 6.638 -7.098 1.00 74.62 192 ARG A CA 1
ATOM 1420 C C . ARG A 1 192 ? 17.037 7.212 -7.429 1.00 74.62 192 ARG A C 1
ATOM 1422 O O . ARG A 1 192 ? 16.910 8.365 -7.832 1.00 74.62 192 ARG A O 1
ATOM 1429 N N . THR A 1 193 ? 16.008 6.408 -7.187 1.00 80.25 193 THR A N 1
ATOM 1430 C CA . THR A 1 193 ? 14.603 6.805 -7.327 1.00 80.25 193 THR A CA 1
ATOM 1431 C C . THR A 1 193 ? 13.834 6.492 -6.053 1.00 80.25 193 THR A C 1
ATOM 1433 O O . THR A 1 193 ? 14.229 5.602 -5.305 1.00 80.25 193 THR A O 1
ATOM 1436 N N . ASP A 1 194 ? 12.725 7.198 -5.833 1.00 84.00 194 ASP A N 1
ATOM 1437 C CA . ASP A 1 194 ? 11.764 6.857 -4.783 1.00 84.00 194 ASP A CA 1
ATOM 1438 C C . ASP A 1 194 ? 11.235 5.425 -5.022 1.00 84.00 194 ASP A C 1
ATOM 1440 O O . ASP A 1 194 ? 10.619 5.177 -6.070 1.00 84.00 194 ASP A O 1
ATOM 1444 N N . PRO A 1 195 ? 11.484 4.470 -4.103 1.00 84.38 195 PRO A N 1
ATOM 1445 C CA . PRO A 1 195 ? 11.104 3.077 -4.297 1.00 84.38 195 PRO A CA 1
ATOM 1446 C C . PRO A 1 195 ? 9.581 2.889 -4.297 1.00 84.38 195 PRO A C 1
ATOM 1448 O O . PRO A 1 195 ? 9.096 1.962 -4.941 1.00 84.38 195 PRO A O 1
ATOM 1451 N N . TRP A 1 196 ? 8.814 3.779 -3.658 1.00 85.50 196 TRP A N 1
ATOM 1452 C CA . TRP A 1 196 ? 7.348 3.717 -3.612 1.00 85.50 196 TRP A CA 1
ATOM 1453 C C . TRP A 1 196 ? 6.681 4.271 -4.879 1.00 85.50 196 TRP A C 1
ATOM 1455 O O . TRP A 1 196 ? 5.478 4.078 -5.082 1.00 85.50 196 TRP A O 1
ATOM 1465 N N . ARG A 1 197 ? 7.459 4.928 -5.754 1.00 86.81 197 ARG A N 1
ATOM 1466 C CA . ARG A 1 197 ? 7.031 5.402 -7.077 1.00 86.81 197 ARG A CA 1
ATOM 1467 C C . ARG A 1 197 ? 7.506 4.451 -8.169 1.00 86.81 197 ARG A C 1
ATOM 1469 O O . ARG A 1 197 ? 8.641 4.504 -8.663 1.00 86.81 197 ARG A O 1
ATOM 1476 N N . ALA A 1 198 ? 6.588 3.599 -8.589 1.00 90.25 198 ALA A N 1
ATOM 1477 C CA . ALA A 1 198 ? 6.789 2.653 -9.666 1.00 90.25 198 ALA A CA 1
ATOM 1478 C C . ALA A 1 198 ? 6.292 3.208 -11.008 1.00 90.25 198 ALA A C 1
ATOM 1480 O O . ALA A 1 198 ? 5.602 4.224 -11.084 1.00 90.25 198 ALA A O 1
ATOM 1481 N N . THR A 1 199 ? 6.651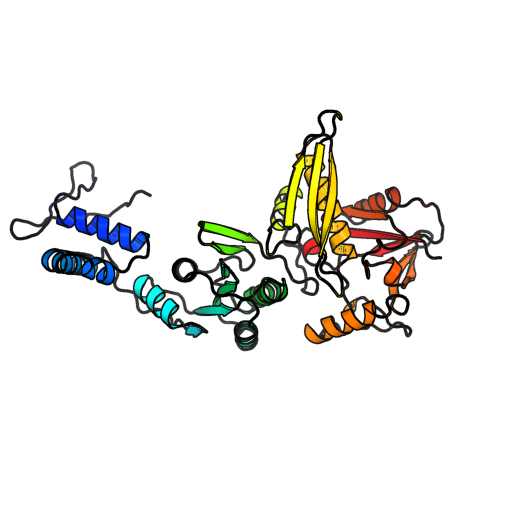 2.533 -12.091 1.00 90.69 199 THR A N 1
ATOM 1482 C CA . THR A 1 199 ? 6.079 2.793 -13.415 1.00 90.69 199 THR A CA 1
ATOM 1483 C C . THR A 1 199 ? 5.456 1.511 -13.924 1.00 90.69 199 THR A C 1
ATOM 1485 O O . THR A 1 199 ? 6.174 0.538 -14.143 1.00 90.69 199 THR A O 1
ATOM 1488 N N . THR A 1 200 ? 4.145 1.511 -14.128 1.00 93.06 200 THR A N 1
ATOM 1489 C CA . THR A 1 200 ? 3.469 0.406 -14.804 1.00 93.06 200 THR A CA 1
ATOM 1490 C C . THR A 1 200 ? 3.533 0.633 -16.303 1.00 93.06 200 THR A C 1
ATOM 1492 O O . THR A 1 200 ? 3.219 1.716 -16.795 1.00 93.06 200 THR A O 1
ATOM 1495 N N . VAL A 1 201 ? 3.971 -0.388 -17.028 1.00 89.38 201 VAL A N 1
ATOM 1496 C CA . VAL A 1 201 ? 4.013 -0.426 -18.488 1.00 89.38 201 VAL A CA 1
ATOM 1497 C C . VAL A 1 201 ? 2.963 -1.423 -18.958 1.00 89.38 201 VAL A C 1
ATOM 1499 O O . VAL A 1 201 ? 2.991 -2.583 -18.545 1.00 89.38 201 VAL A O 1
ATOM 1502 N N . THR A 1 202 ? 2.052 -0.970 -19.810 1.00 91.81 202 THR A N 1
ATOM 1503 C CA . THR A 1 202 ? 0.999 -1.762 -20.457 1.00 91.81 202 THR A CA 1
ATOM 1504 C C . THR A 1 202 ? 1.148 -1.666 -21.978 1.00 91.81 202 THR A C 1
ATOM 1506 O O . THR A 1 202 ? 2.043 -0.975 -22.474 1.00 91.81 202 THR A O 1
ATOM 1509 N N . ALA A 1 203 ? 0.286 -2.356 -22.730 1.00 85.38 203 ALA A N 1
ATOM 1510 C CA . ALA A 1 203 ? 0.223 -2.204 -24.185 1.00 85.38 203 ALA A CA 1
ATOM 1511 C C . ALA A 1 203 ? -0.196 -0.780 -24.607 1.00 85.38 203 ALA A C 1
ATOM 1513 O O . ALA A 1 203 ? 0.303 -0.254 -25.600 1.00 85.38 203 ALA A O 1
ATOM 1514 N N . ASP A 1 204 ? -1.052 -0.134 -23.811 1.00 87.12 204 ASP A N 1
ATOM 1515 C CA . ASP A 1 204 ? -1.600 1.197 -24.098 1.00 87.12 204 ASP A CA 1
ATOM 1516 C C . ASP A 1 204 ? -0.660 2.345 -23.699 1.00 87.12 204 ASP A C 1
ATOM 1518 O O . ASP A 1 204 ? -0.842 3.485 -24.130 1.00 87.12 204 ASP A O 1
ATOM 1522 N N . GLY A 1 205 ? 0.358 2.074 -22.876 1.00 82.81 205 GLY A N 1
ATOM 1523 C CA . GLY A 1 205 ? 1.357 3.071 -22.507 1.00 82.81 205 GLY A CA 1
ATOM 1524 C C . GLY A 1 205 ? 1.977 2.868 -21.131 1.00 82.81 205 GLY A C 1
ATOM 1525 O O . GLY A 1 205 ? 2.100 1.758 -20.619 1.00 82.81 205 GLY A O 1
ATOM 1526 N N . THR A 1 206 ? 2.434 3.970 -20.534 1.00 84.56 206 THR A N 1
ATOM 1527 C CA . THR A 1 206 ? 3.078 3.967 -19.215 1.00 84.56 206 THR A CA 1
ATOM 1528 C C . THR A 1 206 ? 2.324 4.846 -18.236 1.00 84.56 206 THR A C 1
ATOM 1530 O O . THR A 1 206 ? 2.056 6.008 -18.543 1.00 84.56 206 THR A O 1
ATOM 1533 N N . VAL A 1 207 ? 2.072 4.327 -17.039 1.00 86.31 207 VAL A N 1
ATOM 1534 C CA . VAL A 1 207 ? 1.363 5.022 -15.962 1.00 86.31 207 VAL A CA 1
ATOM 1535 C C . VAL A 1 207 ? 2.251 5.075 -14.719 1.00 86.31 207 VAL A C 1
ATOM 1537 O O . VAL A 1 207 ? 2.989 4.134 -14.414 1.00 86.31 207 VAL A O 1
ATOM 1540 N N . LEU A 1 208 ? 2.221 6.205 -14.010 1.00 86.06 208 LEU A N 1
ATOM 1541 C CA . LEU A 1 208 ? 2.857 6.323 -12.701 1.00 86.06 208 LEU A CA 1
ATOM 1542 C C . LEU A 1 208 ? 2.046 5.514 -11.689 1.00 86.06 208 LEU A C 1
ATOM 1544 O O . LEU A 1 208 ? 0.862 5.779 -11.518 1.00 86.06 208 LEU A O 1
ATOM 1548 N N . THR A 1 209 ? 2.704 4.592 -10.993 1.00 88.62 209 THR A N 1
ATOM 1549 C CA . THR A 1 209 ? 2.058 3.714 -10.017 1.00 88.62 209 THR A CA 1
ATOM 1550 C C . THR A 1 209 ? 2.571 3.998 -8.619 1.00 88.62 209 THR A C 1
ATOM 1552 O O . THR A 1 209 ? 3.783 4.085 -8.396 1.00 88.62 209 THR A O 1
ATOM 1555 N N . ARG A 1 210 ? 1.646 4.152 -7.671 1.00 87.62 210 ARG A N 1
ATOM 1556 C CA . ARG A 1 210 ? 1.962 4.435 -6.265 1.00 87.62 210 ARG A CA 1
ATOM 1557 C C . ARG A 1 210 ? 1.696 3.197 -5.428 1.00 87.62 210 ARG A C 1
ATOM 1559 O O . ARG A 1 210 ? 0.560 2.753 -5.296 1.00 87.62 210 ARG A O 1
ATOM 1566 N N . ILE A 1 211 ? 2.759 2.636 -4.859 1.00 87.06 211 ILE A N 1
ATOM 1567 C CA . ILE A 1 211 ? 2.656 1.423 -4.050 1.00 87.06 211 ILE A CA 1
ATOM 1568 C C . ILE A 1 211 ? 2.391 1.832 -2.606 1.00 87.06 211 ILE A C 1
ATOM 1570 O O . ILE A 1 211 ? 3.170 2.570 -2.004 1.00 87.06 211 ILE A O 1
ATOM 1574 N N . SER A 1 212 ? 1.291 1.350 -2.038 1.00 86.12 212 SER A N 1
ATOM 1575 C CA . SER A 1 212 ? 1.003 1.556 -0.621 1.00 86.12 212 SER A CA 1
ATOM 1576 C C . SER A 1 212 ? 1.725 0.514 0.250 1.00 86.12 212 SER A C 1
ATOM 1578 O O . SER A 1 212 ? 1.815 -0.653 -0.145 1.00 86.12 212 SER A O 1
ATOM 1580 N N . PRO A 1 213 ? 2.220 0.893 1.444 1.00 84.75 213 PRO A N 1
ATOM 1581 C CA . PRO A 1 213 ? 2.934 -0.000 2.350 1.00 84.75 213 PRO A CA 1
ATOM 1582 C C . PRO A 1 213 ? 2.069 -1.181 2.792 1.00 84.75 213 PRO A C 1
ATOM 1584 O O . PRO A 1 213 ? 0.834 -1.135 2.764 1.00 84.75 213 PRO A O 1
ATOM 1587 N N . HIS A 1 214 ? 2.735 -2.261 3.194 1.00 85.12 214 HIS A N 1
ATOM 1588 C CA . HIS A 1 214 ? 2.062 -3.423 3.762 1.00 85.12 214 HIS A CA 1
ATOM 1589 C C . HIS A 1 214 ? 1.566 -3.091 5.183 1.00 85.12 214 HIS A C 1
ATOM 1591 O O . HIS A 1 214 ? 2.342 -2.518 5.946 1.00 85.12 214 HIS A O 1
ATOM 1597 N N . PRO A 1 215 ? 0.347 -3.494 5.592 1.00 82.88 215 PRO A N 1
ATOM 1598 C CA . PRO A 1 215 ? -0.271 -3.083 6.862 1.00 82.88 215 PRO A CA 1
ATOM 1599 C C . PRO A 1 215 ? 0.532 -3.337 8.151 1.00 82.88 215 PRO A C 1
ATOM 1601 O O . PRO A 1 215 ? 0.297 -2.676 9.153 1.00 82.88 215 PRO A O 1
ATOM 1604 N N . TRP A 1 216 ? 1.480 -4.278 8.153 1.00 84.88 216 TRP A N 1
ATOM 1605 C CA . TRP A 1 216 ? 2.327 -4.576 9.326 1.00 84.88 216 TRP A CA 1
ATOM 1606 C C . TRP A 1 216 ? 3.757 -4.030 9.245 1.00 84.88 216 TRP A C 1
ATOM 1608 O O . TRP A 1 216 ? 4.586 -4.330 10.110 1.00 84.88 216 TRP A O 1
ATOM 1618 N N . GLN A 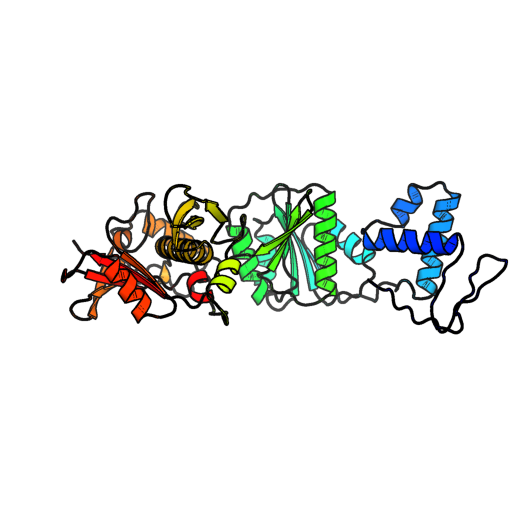1 217 ? 4.066 -3.241 8.217 1.00 79.75 217 GLN A N 1
ATOM 1619 C CA . GLN A 1 217 ? 5.319 -2.491 8.159 1.00 79.75 217 GLN A CA 1
ATOM 1620 C C . GLN A 1 217 ? 5.259 -1.293 9.106 1.00 79.75 217 GLN A C 1
ATOM 1622 O O . GLN A 1 217 ? 4.188 -0.754 9.371 1.00 79.75 217 GLN A O 1
ATOM 1627 N N . ALA A 1 218 ? 6.416 -0.870 9.616 1.00 67.31 218 ALA A N 1
ATOM 1628 C CA . ALA A 1 218 ? 6.494 0.369 10.375 1.00 67.31 218 ALA A CA 1
ATOM 1629 C C . ALA A 1 218 ? 6.175 1.547 9.442 1.00 67.31 218 ALA A C 1
ATOM 1631 O O . ALA A 1 218 ? 6.857 1.744 8.436 1.00 67.31 218 ALA A O 1
ATOM 1632 N N . GLY A 1 219 ? 5.135 2.314 9.767 1.00 61.19 219 GLY A N 1
ATOM 1633 C CA . GLY A 1 219 ? 4.867 3.587 9.110 1.00 61.19 219 GLY A CA 1
ATOM 1634 C C . GLY A 1 219 ? 5.838 4.640 9.628 1.00 61.19 219 GLY A C 1
ATOM 1635 O O . GLY A 1 219 ? 6.024 4.763 10.837 1.00 61.19 219 GLY A O 1
ATOM 1636 N N . GLN A 1 220 ? 6.460 5.397 8.729 1.00 60.09 220 GLN A N 1
ATOM 1637 C CA . GLN A 1 220 ? 7.126 6.642 9.098 1.00 60.09 220 GLN A CA 1
ATOM 1638 C C . GLN A 1 220 ? 6.260 7.807 8.615 1.00 60.09 220 GLN A C 1
ATOM 1640 O O . GLN A 1 220 ? 5.813 7.774 7.468 1.00 60.09 220 GLN A O 1
ATOM 1645 N N . PRO A 1 221 ? 5.985 8.818 9.453 1.00 61.53 221 PRO A N 1
ATOM 1646 C CA . PRO A 1 221 ? 5.289 10.012 9.004 1.00 61.53 221 PRO A CA 1
ATOM 1647 C C . PRO A 1 221 ? 6.184 10.747 8.001 1.00 61.53 221 PRO A C 1
ATOM 1649 O O . PRO A 1 221 ? 7.216 11.302 8.360 1.00 61.53 221 PRO A O 1
ATOM 1652 N N . GLU A 1 222 ? 5.807 10.723 6.727 1.00 62.34 222 GLU A N 1
ATOM 1653 C CA . GLU A 1 222 ? 6.583 11.345 5.639 1.00 62.34 222 GLU A CA 1
ATOM 1654 C C . GLU A 1 222 ? 6.040 12.720 5.239 1.00 62.34 222 GLU A C 1
ATOM 1656 O O . GLU A 1 222 ? 6.568 13.398 4.362 1.00 62.34 222 GLU A O 1
ATOM 1661 N N . ALA A 1 223 ? 4.949 13.139 5.860 1.00 60.75 223 ALA A N 1
ATOM 1662 C CA . ALA A 1 223 ? 4.074 14.118 5.273 1.00 60.75 223 ALA A CA 1
ATOM 1663 C C . ALA A 1 223 ? 4.283 15.554 5.777 1.00 60.75 223 ALA A C 1
ATOM 1665 O O . ALA A 1 223 ? 3.872 15.897 6.886 1.00 60.75 223 ALA A O 1
ATOM 1666 N N . THR A 1 224 ? 4.764 16.426 4.890 1.00 58.62 224 THR A N 1
ATOM 1667 C CA . THR A 1 224 ? 4.569 17.882 4.954 1.00 58.62 224 THR A CA 1
ATOM 1668 C C . THR A 1 224 ? 3.672 18.312 3.783 1.00 58.62 224 THR A C 1
ATOM 1670 O O . THR A 1 224 ? 3.876 17.872 2.656 1.00 58.62 224 THR A O 1
ATOM 1673 N N . GLY A 1 225 ? 2.633 19.115 4.044 1.00 68.50 225 GLY A N 1
ATOM 1674 C CA . GLY A 1 225 ? 1.701 19.619 3.019 1.00 68.50 225 GLY A CA 1
ATOM 1675 C C . GLY A 1 225 ? 0.209 19.380 3.325 1.00 68.50 225 GLY A C 1
ATOM 1676 O O . GLY A 1 225 ? -0.113 18.708 4.312 1.00 68.50 225 GLY A O 1
ATOM 1677 N N . PRO A 1 226 ? -0.707 19.938 2.507 1.00 76.88 226 PRO A N 1
ATOM 1678 C CA . PRO A 1 226 ? -2.159 19.796 2.665 1.00 76.88 226 PRO A CA 1
ATOM 1679 C C . PRO A 1 226 ? -2.622 18.333 2.655 1.00 76.88 226 PRO A C 1
ATOM 1681 O O . PRO A 1 226 ? -2.021 17.476 2.007 1.00 76.88 226 PRO A O 1
ATOM 1684 N N . PHE A 1 227 ? -3.706 18.021 3.370 1.00 76.94 227 PHE A N 1
ATOM 1685 C CA . PHE A 1 227 ? -4.231 16.653 3.458 1.00 76.94 227 PHE A CA 1
ATOM 1686 C C . PHE A 1 227 ? -4.590 16.079 2.084 1.00 76.94 227 PHE A C 1
ATOM 1688 O O . PHE A 1 227 ? -4.291 14.919 1.821 1.00 76.94 227 PHE A O 1
ATOM 1695 N N . GLU A 1 228 ? -5.157 16.894 1.205 1.00 75.06 228 GLU A N 1
ATOM 1696 C CA . GLU A 1 228 ? -5.643 16.518 -0.119 1.00 75.06 228 GLU A CA 1
ATOM 1697 C C . GLU A 1 228 ? -4.494 16.041 -1.017 1.00 75.06 228 GLU A C 1
ATOM 1699 O O . GLU A 1 228 ? -4.585 14.993 -1.655 1.00 75.06 228 GLU A O 1
ATOM 1704 N N . GLU A 1 229 ? -3.364 16.753 -1.012 1.00 77.19 229 GLU A N 1
ATOM 1705 C CA . GLU A 1 229 ? -2.179 16.370 -1.789 1.00 77.19 229 GLU A CA 1
ATOM 1706 C C . GLU A 1 229 ? -1.612 15.028 -1.320 1.00 77.19 229 GLU A C 1
ATOM 1708 O O . GLU A 1 229 ? -1.247 14.169 -2.129 1.00 77.19 229 GLU A O 1
ATOM 1713 N N . ARG A 1 230 ? -1.590 14.824 0.001 1.00 79.69 230 ARG A N 1
ATOM 1714 C CA . ARG A 1 230 ? -1.118 13.584 0.619 1.00 79.69 230 ARG A CA 1
ATOM 1715 C C . ARG A 1 230 ? -2.079 12.429 0.357 1.00 79.69 230 ARG A C 1
ATOM 1717 O O . ARG A 1 230 ? -1.639 11.344 -0.007 1.00 79.69 230 ARG A O 1
ATOM 1724 N N . ALA A 1 231 ? -3.382 12.665 0.457 1.00 77.94 231 ALA A N 1
ATOM 1725 C CA . ALA A 1 231 ? -4.434 11.702 0.152 1.00 77.94 231 ALA A CA 1
ATOM 1726 C C . ALA A 1 231 ? -4.331 11.163 -1.279 1.00 77.94 231 ALA A C 1
ATOM 1728 O O . ALA A 1 231 ? -4.419 9.953 -1.491 1.00 77.94 231 ALA A O 1
ATOM 1729 N N . MET A 1 232 ? -4.049 12.031 -2.256 1.00 77.81 232 MET A N 1
ATOM 1730 C CA . MET A 1 232 ? -3.861 11.606 -3.644 1.00 77.81 232 MET A CA 1
ATOM 1731 C C . MET A 1 232 ? -2.688 10.631 -3.811 1.00 77.81 232 MET A C 1
ATOM 1733 O O . MET A 1 232 ? -2.648 9.887 -4.790 1.00 77.81 232 MET A O 1
ATOM 1737 N N . THR A 1 233 ? -1.722 10.589 -2.882 1.00 77.19 233 THR A N 1
ATOM 1738 C CA . THR A 1 233 ? -0.623 9.602 -2.913 1.00 77.19 233 THR A CA 1
ATOM 1739 C C . THR A 1 233 ? -1.070 8.167 -2.657 1.00 77.19 233 THR A C 1
ATOM 1741 O O . THR A 1 233 ? -0.336 7.242 -2.994 1.00 77.19 233 THR A O 1
ATOM 1744 N N . LEU A 1 234 ? -2.283 7.980 -2.138 1.00 79.06 234 LEU A N 1
ATOM 1745 C CA . LEU A 1 234 ? -2.854 6.672 -1.834 1.00 79.06 234 LEU A CA 1
ATOM 1746 C C . LEU A 1 234 ? -3.724 6.104 -2.950 1.00 79.06 234 LEU A C 1
ATOM 1748 O O . LEU A 1 234 ? -4.148 4.950 -2.846 1.00 79.06 234 LEU A O 1
ATOM 1752 N N . VAL A 1 235 ? -4.021 6.926 -3.958 1.00 84.19 235 VAL A N 1
ATOM 1753 C CA . VAL A 1 235 ? -4.915 6.572 -5.054 1.00 84.19 235 VAL A CA 1
ATOM 1754 C C . VAL A 1 235 ? -4.120 5.851 -6.132 1.00 84.19 235 VAL A C 1
ATOM 1756 O O . VAL A 1 235 ? -3.268 6.457 -6.783 1.00 84.19 235 VAL A O 1
ATOM 1759 N N . ASP A 1 236 ? -4.393 4.563 -6.304 1.00 87.88 236 ASP A N 1
ATOM 1760 C CA . ASP A 1 236 ? -3.861 3.739 -7.387 1.00 87.88 236 ASP A CA 1
ATOM 1761 C C . ASP A 1 236 ? -4.734 2.476 -7.547 1.00 87.88 236 ASP A C 1
ATOM 1763 O O . ASP A 1 236 ? -5.040 1.817 -6.546 1.00 87.88 236 ASP A O 1
ATOM 1767 N N . PRO A 1 237 ? -5.139 2.117 -8.779 1.00 82.81 237 PRO A N 1
ATOM 1768 C CA . PRO A 1 237 ? -6.079 1.022 -9.011 1.00 82.81 237 PRO A CA 1
ATOM 1769 C C . PRO A 1 237 ? -5.510 -0.348 -8.633 1.00 82.81 237 PRO A C 1
ATOM 1771 O O . PRO A 1 237 ? -6.257 -1.212 -8.189 1.00 82.81 237 PRO A O 1
ATOM 1774 N N . ASP A 1 238 ? -4.197 -0.559 -8.728 1.00 82.06 238 ASP A N 1
ATOM 1775 C CA . ASP A 1 238 ? -3.575 -1.876 -8.545 1.00 82.06 238 ASP A CA 1
ATOM 1776 C C . ASP A 1 238 ? -2.827 -2.002 -7.208 1.00 82.06 238 ASP A C 1
ATOM 1778 O O . ASP A 1 238 ? -2.841 -3.067 -6.581 1.00 82.06 238 ASP A O 1
ATOM 1782 N N . PHE A 1 239 ? -2.248 -0.912 -6.701 1.00 84.38 239 PHE A N 1
ATOM 1783 C CA . PHE A 1 239 ? -1.389 -0.926 -5.511 1.00 84.38 239 PHE A CA 1
ATOM 1784 C C . PHE A 1 239 ? -1.755 0.120 -4.446 1.00 84.38 239 PHE A C 1
ATOM 1786 O O . PHE A 1 239 ? -1.109 0.168 -3.391 1.00 84.38 239 PHE A O 1
ATOM 1793 N N . GLY A 1 240 ? -2.792 0.923 -4.686 1.00 85.25 240 GLY A N 1
ATOM 1794 C CA . GLY A 1 240 ? -3.273 1.962 -3.779 1.00 85.25 240 GLY A CA 1
ATOM 1795 C C . GLY A 1 240 ? -4.096 1.407 -2.622 1.00 85.25 240 GLY A C 1
ATOM 1796 O O . GLY A 1 240 ? -4.599 0.283 -2.663 1.00 85.25 240 GLY A O 1
ATOM 1797 N N . VAL A 1 241 ? -4.231 2.195 -1.553 1.00 85.56 241 VAL A N 1
ATOM 1798 C CA . VAL A 1 241 ? -5.283 1.960 -0.549 1.00 85.56 241 VAL A CA 1
ATOM 1799 C C . VAL A 1 241 ? -6.625 2.426 -1.090 1.00 85.56 241 VAL A C 1
ATOM 1801 O O . VAL A 1 241 ? -7.623 1.762 -0.848 1.00 85.56 241 VAL A O 1
ATOM 1804 N N . VAL A 1 242 ? -6.653 3.519 -1.850 1.00 87.12 242 VAL A N 1
ATOM 1805 C CA . VAL A 1 242 ? -7.850 3.967 -2.561 1.00 87.12 242 VAL A CA 1
ATOM 1806 C C . VAL A 1 242 ? -7.708 3.543 -4.021 1.00 87.12 242 VAL A C 1
ATOM 1808 O O . VAL A 1 242 ? -6.769 3.943 -4.700 1.00 87.12 242 VAL A O 1
ATOM 1811 N N . ARG A 1 243 ? -8.612 2.694 -4.501 1.00 84.19 243 ARG A N 1
ATOM 1812 C CA . ARG A 1 243 ? -8.582 2.103 -5.847 1.00 84.19 243 ARG A CA 1
ATOM 1813 C C . ARG A 1 243 ? -9.114 3.047 -6.906 1.00 84.19 243 ARG A C 1
ATOM 1815 O O . ARG A 1 243 ? -8.604 3.111 -8.019 1.00 84.19 243 ARG A O 1
ATOM 1822 N N . LEU A 1 244 ? -10.161 3.766 -6.536 1.00 83.94 244 LEU A N 1
ATOM 1823 C CA . LEU A 1 244 ? -10.930 4.609 -7.426 1.00 83.94 244 LEU A CA 1
ATOM 1824 C C . LEU A 1 244 ? -11.519 5.756 -6.621 1.00 83.94 244 LEU A C 1
ATOM 1826 O O . LEU A 1 244 ? -11.877 5.568 -5.457 1.00 83.94 244 LEU A O 1
ATOM 1830 N N . ILE A 1 245 ? -11.627 6.915 -7.262 1.00 81.50 245 ILE A N 1
ATOM 1831 C CA . ILE A 1 245 ? -12.442 8.033 -6.804 1.00 81.50 245 ILE A CA 1
ATOM 1832 C C . ILE A 1 245 ? -13.295 8.469 -7.993 1.00 81.50 245 ILE A C 1
ATOM 1834 O O . ILE A 1 245 ? -12.753 8.898 -9.010 1.00 81.50 245 ILE A O 1
ATOM 1838 N N . GLU A 1 246 ? -14.610 8.349 -7.863 1.00 85.19 246 GLU A N 1
ATOM 1839 C CA . GLU A 1 246 ? -15.584 8.839 -8.836 1.00 85.19 246 GLU A CA 1
ATOM 1840 C C . GLU A 1 246 ? -16.348 10.020 -8.252 1.00 85.19 246 GLU A C 1
ATOM 1842 O O . GLU A 1 246 ? -16.666 10.061 -7.063 1.00 85.19 246 GLU A O 1
ATOM 1847 N N . GLU A 1 247 ? -16.663 10.987 -9.098 1.00 83.75 247 GLU A N 1
ATOM 1848 C CA . GLU A 1 247 ? -17.429 12.168 -8.724 1.00 83.75 247 GLU A CA 1
ATOM 1849 C C . GLU A 1 247 ? -18.734 12.153 -9.503 1.00 83.75 247 GLU A C 1
ATOM 1851 O O . GLU A 1 247 ? -18.742 11.955 -10.718 1.00 83.75 247 GLU A O 1
ATOM 1856 N N . ALA A 1 248 ? -19.843 12.316 -8.787 1.00 74.56 248 ALA A N 1
ATOM 1857 C CA . ALA A 1 248 ? -21.165 12.324 -9.383 1.00 74.56 248 ALA A CA 1
ATOM 1858 C C . ALA A 1 248 ? -21.924 13.567 -8.924 1.00 74.56 248 ALA A C 1
ATOM 1860 O O . ALA A 1 248 ? -22.049 13.828 -7.725 1.00 74.56 248 ALA A O 1
ATOM 1861 N N . ASP A 1 249 ? -22.471 14.301 -9.890 1.00 62.19 249 ASP A N 1
ATOM 1862 C CA . ASP A 1 249 ? -23.463 15.329 -9.612 1.00 62.19 249 ASP A CA 1
ATOM 1863 C C . ASP A 1 249 ? -24.803 14.659 -9.313 1.00 62.19 249 ASP A C 1
ATOM 1865 O O . ASP A 1 249 ? -25.326 13.882 -10.117 1.00 62.19 249 ASP A O 1
ATOM 1869 N N . LEU A 1 250 ? -25.389 14.987 -8.163 1.00 62.56 250 LEU A N 1
ATOM 1870 C CA . LEU A 1 250 ? -26.799 14.726 -7.924 1.00 62.56 250 LEU A CA 1
ATOM 1871 C C . LEU A 1 250 ? -27.578 15.962 -8.386 1.00 62.56 250 LEU A C 1
ATOM 1873 O O . LEU A 1 250 ? -27.570 16.972 -7.684 1.00 62.56 250 LEU A O 1
ATOM 1877 N N . PRO A 1 251 ? -28.292 15.913 -9.528 1.00 59.88 251 PRO A N 1
ATOM 1878 C CA . PRO A 1 251 ? -28.922 17.087 -10.148 1.00 59.88 251 PRO A CA 1
ATOM 1879 C C . PRO A 1 251 ? -30.039 17.749 -9.312 1.00 59.88 251 PRO A C 1
ATOM 1881 O O . PRO A 1 251 ? -30.704 18.659 -9.797 1.00 59.88 251 PRO A O 1
ATOM 1884 N N . GLN A 1 252 ? -30.287 17.293 -8.080 1.00 61.69 252 GLN A N 1
ATOM 1885 C CA . GLN A 1 252 ?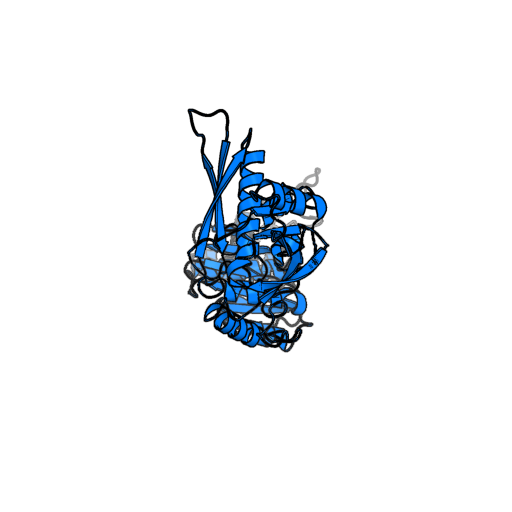 -31.401 17.721 -7.227 1.00 61.69 252 GLN A CA 1
ATOM 1886 C C . GLN A 1 252 ? -30.978 18.208 -5.828 1.00 61.69 252 GLN A C 1
ATOM 1888 O O . GLN A 1 252 ? -31.844 18.633 -5.065 1.00 61.69 252 GLN A O 1
ATOM 1893 N N . VAL A 1 253 ? -29.687 18.177 -5.468 1.00 57.91 253 VAL A N 1
ATOM 1894 C CA . VAL A 1 253 ? -29.206 18.569 -4.127 1.00 57.91 253 VAL A CA 1
ATOM 1895 C C . VAL A 1 253 ? -28.015 19.524 -4.273 1.00 57.91 253 VAL A C 1
ATOM 1897 O O . VAL A 1 253 ? -27.145 19.248 -5.090 1.00 57.91 253 VAL A O 1
ATOM 1900 N N . PRO A 1 254 ? -27.900 20.611 -3.481 1.00 66.94 254 PRO A N 1
ATOM 1901 C CA . PRO A 1 254 ? -26.720 21.489 -3.484 1.00 66.94 254 PRO A CA 1
ATOM 1902 C C . PRO A 1 254 ? -25.489 20.833 -2.819 1.00 66.94 254 PRO A C 1
ATOM 1904 O O . PRO A 1 254 ? -24.674 21.521 -2.213 1.00 66.94 254 PRO A O 1
ATOM 1907 N N . ARG A 1 255 ? -25.396 19.499 -2.847 1.00 76.94 255 ARG A N 1
ATOM 1908 C CA . ARG A 1 255 ? -24.316 18.711 -2.253 1.00 76.94 255 ARG A CA 1
ATOM 1909 C C . ARG A 1 255 ? -23.664 17.860 -3.325 1.00 76.94 255 ARG A C 1
ATOM 1911 O O . ARG A 1 255 ? -24.354 17.199 -4.100 1.00 76.94 255 ARG A O 1
ATOM 1918 N N . HIS A 1 256 ? -22.341 17.850 -3.316 1.00 82.75 256 HIS A N 1
ATOM 1919 C CA . HIS A 1 256 ? -21.532 17.024 -4.197 1.00 82.75 256 HIS A CA 1
ATOM 1920 C C . HIS A 1 256 ? -21.200 15.708 -3.511 1.00 82.75 256 HIS A C 1
ATOM 1922 O O . HIS A 1 256 ? -21.005 15.663 -2.295 1.00 82.75 256 HIS A O 1
ATOM 1928 N N . HIS A 1 257 ? -21.174 14.633 -4.296 1.00 87.81 257 HIS A N 1
ATOM 1929 C CA . HIS A 1 257 ? -20.876 13.295 -3.812 1.00 87.81 257 HIS A CA 1
ATOM 1930 C C . HIS A 1 257 ? -19.602 12.793 -4.485 1.00 87.81 257 HIS A C 1
ATOM 1932 O O . HIS A 1 257 ? -19.431 12.908 -5.702 1.00 87.81 257 HIS A O 1
ATOM 1938 N N . SER A 1 258 ? -18.728 12.192 -3.687 1.00 88.75 258 SER A N 1
ATOM 1939 C CA . SER A 1 258 ? -17.557 11.479 -4.179 1.00 88.75 258 SER A CA 1
ATOM 1940 C C . SER A 1 258 ? -17.606 10.046 -3.672 1.00 88.75 258 SER A C 1
ATOM 1942 O O . SER A 1 258 ? -17.795 9.803 -2.481 1.00 88.75 258 SER A O 1
ATOM 1944 N N . ARG A 1 259 ? -17.488 9.085 -4.584 1.00 89.88 259 ARG A N 1
ATOM 1945 C CA . ARG A 1 259 ? -17.418 7.660 -4.270 1.00 89.88 259 ARG A CA 1
ATOM 1946 C C . ARG A 1 259 ? -15.965 7.240 -4.281 1.00 89.88 259 ARG A C 1
ATOM 1948 O O . ARG A 1 259 ? -15.253 7.565 -5.224 1.00 89.88 259 ARG A O 1
ATOM 1955 N N . ALA A 1 260 ? -15.533 6.506 -3.268 1.00 89.50 260 ALA A N 1
ATOM 1956 C CA . ALA A 1 260 ? -14.204 5.926 -3.234 1.00 89.50 260 ALA A CA 1
ATOM 1957 C C . ALA A 1 260 ? -14.277 4.425 -2.958 1.00 89.50 260 ALA A C 1
ATOM 1959 O O . ALA A 1 260 ? -15.029 3.982 -2.095 1.00 89.50 260 ALA A O 1
ATOM 1960 N N . LEU A 1 261 ? -13.465 3.649 -3.671 1.00 89.56 261 LEU A N 1
ATOM 1961 C CA . LEU A 1 261 ? -13.251 2.230 -3.387 1.00 89.56 261 LEU A CA 1
ATOM 1962 C C . LEU A 1 261 ? -11.979 2.091 -2.559 1.00 89.56 261 LEU A C 1
ATOM 1964 O O . LEU A 1 261 ? -10.912 2.517 -3.000 1.00 89.56 261 LEU A O 1
ATOM 1968 N N . VAL A 1 262 ? -12.077 1.515 -1.363 1.00 87.88 262 VAL A N 1
ATOM 1969 C CA . VAL A 1 262 ? -10.936 1.312 -0.466 1.00 87.88 262 VAL A CA 1
ATOM 1970 C C . VAL A 1 262 ? -10.574 -0.158 -0.353 1.00 87.88 262 VAL A C 1
ATOM 1972 O O . VAL A 1 262 ? -11.424 -0.994 -0.066 1.00 87.88 262 VAL A O 1
ATOM 1975 N N . ALA A 1 263 ? -9.289 -0.455 -0.520 1.00 82.62 263 ALA A N 1
ATOM 1976 C CA . ALA A 1 263 ? -8.727 -1.771 -0.290 1.00 82.62 263 ALA A CA 1
ATOM 1977 C C . ALA A 1 263 ? -8.744 -2.088 1.210 1.00 82.62 263 ALA A C 1
ATOM 1979 O O . ALA A 1 263 ? -7.887 -1.644 1.991 1.00 82.62 263 ALA A O 1
ATOM 1980 N N . CYS A 1 264 ? -9.714 -2.898 1.611 1.00 77.56 264 CYS A N 1
ATOM 1981 C CA . CYS A 1 264 ? -9.717 -3.557 2.899 1.00 77.56 264 CYS A CA 1
ATOM 1982 C C . CYS A 1 264 ? -8.837 -4.796 2.780 1.00 77.56 264 CYS A C 1
ATOM 1984 O O . CYS A 1 264 ? -9.232 -5.818 2.214 1.00 77.56 264 CYS A O 1
ATOM 1986 N N . ASP A 1 265 ? -7.638 -4.721 3.359 1.00 69.44 265 ASP A N 1
ATOM 1987 C CA . ASP A 1 265 ? -6.865 -5.922 3.668 1.00 69.44 265 ASP A CA 1
ATOM 1988 C C . ASP A 1 265 ? -7.519 -6.564 4.896 1.00 69.44 265 ASP A C 1
ATOM 1990 O O . ASP A 1 265 ? -6.931 -6.592 5.977 1.00 69.44 265 ASP A O 1
ATOM 1994 N N . ALA A 1 266 ? -8.782 -6.990 4.755 1.00 57.41 266 ALA A N 1
ATOM 1995 C CA . ALA A 1 266 ? -9.464 -7.682 5.824 1.00 57.41 266 ALA A CA 1
ATOM 1996 C C . ALA A 1 266 ? -8.647 -8.929 6.156 1.00 57.41 266 ALA A C 1
ATOM 1998 O O . ALA A 1 266 ? -8.063 -9.583 5.293 1.00 57.41 266 ALA A O 1
ATOM 1999 N N . VAL A 1 267 ? -8.610 -9.216 7.447 1.00 58.94 267 VAL A N 1
ATOM 2000 C CA . VAL A 1 267 ? -7.735 -10.167 8.134 1.00 58.94 267 VAL A CA 1
ATOM 2001 C C . VAL A 1 267 ? -7.713 -11.577 7.499 1.00 58.94 267 VAL A C 1
ATOM 2003 O O . VAL A 1 267 ? -6.789 -12.337 7.769 1.00 58.94 267 VAL A O 1
ATOM 2006 N N . THR A 1 268 ? -8.648 -11.939 6.608 1.00 48.97 268 THR A N 1
ATOM 2007 C CA . THR A 1 268 ? -8.563 -13.195 5.833 1.00 48.97 268 THR A CA 1
ATOM 2008 C C . THR A 1 268 ? -8.927 -13.132 4.341 1.00 48.97 268 THR A C 1
ATOM 2010 O O . THR A 1 268 ? -8.458 -14.011 3.628 1.00 48.97 268 THR A O 1
ATOM 2013 N N . ASP A 1 269 ? -9.608 -12.095 3.832 1.00 59.06 269 ASP A N 1
ATOM 2014 C CA . ASP A 1 269 ? -9.891 -11.923 2.394 1.00 59.06 269 ASP A CA 1
ATOM 2015 C C . ASP A 1 269 ? -9.734 -10.458 1.973 1.00 59.06 269 ASP A C 1
ATOM 2017 O O . ASP A 1 269 ? -10.393 -9.571 2.516 1.00 59.06 269 ASP A O 1
ATOM 2021 N N . ARG A 1 270 ? -8.908 -10.190 0.957 1.00 67.31 270 ARG A N 1
ATOM 2022 C CA . ARG A 1 270 ? -8.825 -8.847 0.372 1.00 67.31 270 ARG A CA 1
ATOM 2023 C C . ARG A 1 270 ? -10.104 -8.505 -0.365 1.00 67.31 270 ARG A C 1
ATOM 2025 O O . ARG A 1 270 ? -10.503 -9.245 -1.262 1.00 67.31 270 ARG A O 1
ATOM 2032 N N . ARG A 1 271 ? -10.708 -7.372 -0.021 1.00 76.00 271 ARG A N 1
ATOM 2033 C CA . ARG A 1 271 ? -11.919 -6.872 -0.678 1.00 76.00 271 ARG A CA 1
ATOM 2034 C C . ARG A 1 271 ? -11.869 -5.360 -0.765 1.00 76.00 271 ARG A C 1
ATOM 2036 O O . ARG A 1 271 ? -11.298 -4.707 0.105 1.00 76.00 271 ARG A O 1
ATOM 2043 N N . ASP A 1 272 ? -12.499 -4.822 -1.794 1.00 84.25 272 ASP A N 1
ATOM 2044 C CA . ASP A 1 272 ? -12.692 -3.386 -1.904 1.00 84.25 272 ASP A CA 1
ATOM 2045 C C . ASP A 1 272 ? -14.058 -3.019 -1.312 1.00 84.25 272 ASP A C 1
ATOM 2047 O O . ASP A 1 272 ? -15.066 -3.670 -1.592 1.00 84.25 272 ASP A O 1
ATOM 2051 N N . VAL A 1 273 ? -14.088 -1.998 -0.457 1.00 85.12 273 VAL A N 1
ATOM 2052 C CA . VAL A 1 273 ? -15.314 -1.458 0.143 1.00 85.12 273 VAL A CA 1
ATOM 2053 C C . VAL A 1 273 ? -15.584 -0.089 -0.458 1.00 85.12 273 VAL A C 1
ATOM 2055 O O . VAL A 1 273 ? -14.690 0.751 -0.529 1.00 85.12 273 VAL A O 1
ATOM 2058 N N . GLU A 1 274 ? -16.818 0.147 -0.891 1.00 88.06 274 GLU A N 1
ATOM 2059 C CA . GLU A 1 274 ? -17.235 1.461 -1.370 1.00 88.06 274 GLU A CA 1
ATOM 2060 C C . GLU A 1 274 ? -17.601 2.374 -0.193 1.00 88.06 274 GLU A C 1
ATOM 2062 O O . GLU A 1 274 ? -18.302 1.975 0.740 1.00 88.06 274 GLU A O 1
ATOM 2067 N N . VAL A 1 275 ? -17.143 3.620 -0.258 1.00 88.00 275 VAL A N 1
ATOM 2068 C CA . VAL A 1 275 ? -17.561 4.707 0.625 1.00 88.00 275 VAL A CA 1
ATOM 2069 C C . VAL A 1 275 ? -18.045 5.888 -0.192 1.00 88.00 275 VAL A C 1
ATOM 2071 O O . VAL A 1 275 ? -17.552 6.149 -1.287 1.00 88.00 275 VAL A O 1
ATOM 2074 N N . VAL A 1 276 ? -18.981 6.639 0.377 1.00 89.12 276 VAL A N 1
ATOM 2075 C CA . VAL A 1 276 ? -19.476 7.885 -0.204 1.00 89.12 276 VAL A CA 1
ATOM 2076 C C . VAL A 1 276 ? -19.150 9.019 0.755 1.00 89.12 276 VAL A C 1
ATOM 2078 O O . VAL A 1 276 ? -19.487 8.945 1.938 1.00 89.12 276 VAL A O 1
ATOM 2081 N N . GLY A 1 277 ? -18.461 10.032 0.241 1.00 88.25 277 GLY A N 1
ATOM 2082 C CA . GLY A 1 277 ? -18.255 11.315 0.894 1.00 88.25 277 GLY A CA 1
ATOM 2083 C C . GLY A 1 277 ? -19.183 12.381 0.330 1.00 88.25 277 GLY A C 1
ATOM 2084 O O . GLY A 1 277 ? -19.566 12.323 -0.842 1.00 88.25 277 GLY A O 1
ATOM 2085 N N . GLU A 1 278 ? -19.524 13.356 1.166 1.00 89.12 278 GLU A N 1
ATOM 2086 C CA . GLU A 1 278 ? -20.388 14.485 0.814 1.00 89.12 278 GLU A CA 1
ATOM 2087 C C . GLU A 1 278 ? -19.711 15.819 1.142 1.00 89.12 278 GLU A C 1
ATOM 2089 O O . GLU A 1 278 ? -18.960 15.921 2.111 1.00 89.12 278 GLU A O 1
ATOM 2094 N N . GLY A 1 279 ? -20.000 16.857 0.357 1.00 88.12 279 GLY A N 1
ATOM 2095 C CA . GLY A 1 279 ? -19.451 18.197 0.574 1.00 88.12 279 GLY A CA 1
ATOM 2096 C C . GLY A 1 279 ? -20.252 19.298 -0.112 1.00 88.12 279 GLY A C 1
ATOM 2097 O O . GLY A 1 279 ? -21.128 19.021 -0.939 1.00 88.12 279 GLY A O 1
ATOM 2098 N N . ALA A 1 280 ? -19.960 20.553 0.240 1.00 87.06 280 ALA A N 1
ATOM 2099 C CA . ALA A 1 280 ? -20.530 21.720 -0.435 1.00 87.06 280 ALA A CA 1
ATOM 2100 C C . ALA A 1 280 ? -19.940 21.925 -1.841 1.00 87.06 280 ALA A C 1
ATOM 2102 O O . ALA A 1 280 ? -20.579 22.546 -2.686 1.00 87.06 280 ALA A O 1
ATOM 2103 N N . ASP A 1 281 ? -18.756 21.366 -2.097 1.00 86.56 281 ASP A N 1
ATOM 2104 C CA . ASP A 1 281 ? -18.117 21.250 -3.405 1.00 86.56 281 ASP A CA 1
ATOM 2105 C C . ASP A 1 281 ? -17.453 19.864 -3.578 1.00 86.56 281 ASP A C 1
ATOM 2107 O O . ASP A 1 281 ? -17.435 19.035 -2.660 1.00 86.56 281 ASP A O 1
ATOM 2111 N N . PHE A 1 282 ? -16.918 19.581 -4.771 1.00 84.00 282 PHE A N 1
ATOM 2112 C CA . PHE A 1 282 ? -16.233 18.313 -5.050 1.00 84.00 282 PHE A CA 1
ATOM 2113 C C . PHE A 1 282 ? -14.938 18.121 -4.251 1.00 84.00 282 PHE A C 1
ATOM 2115 O O . PHE A 1 282 ? -14.571 16.982 -3.965 1.00 84.00 282 PHE A O 1
ATOM 2122 N N . ALA A 1 283 ? -14.245 19.197 -3.866 1.00 84.06 283 ALA A N 1
ATOM 2123 C CA . ALA A 1 283 ? -13.018 19.087 -3.083 1.00 84.06 283 ALA A CA 1
ATOM 2124 C C . ALA A 1 283 ? -13.331 18.610 -1.657 1.00 84.06 283 ALA A C 1
ATOM 2126 O O . ALA A 1 283 ? -12.697 17.671 -1.169 1.00 84.06 283 ALA A O 1
ATOM 2127 N N . GLU A 1 284 ? -14.356 19.186 -1.028 1.00 85.94 284 GLU A N 1
ATOM 2128 C CA . GLU A 1 284 ? -14.872 18.750 0.267 1.00 85.94 284 GLU A CA 1
ATOM 2129 C C . GLU A 1 284 ? -15.415 17.321 0.207 1.00 85.94 284 GLU A C 1
ATOM 2131 O O . GLU A 1 284 ? -15.043 16.495 1.043 1.00 85.94 284 GLU A O 1
ATOM 2136 N N . ALA A 1 285 ? -16.228 16.999 -0.807 1.00 87.44 285 ALA A N 1
ATOM 2137 C CA . ALA A 1 285 ? -16.799 15.662 -0.963 1.00 87.44 285 ALA A CA 1
ATOM 2138 C C . ALA A 1 285 ? -15.708 14.595 -1.116 1.00 87.44 285 ALA A C 1
ATOM 2140 O O . ALA A 1 285 ? -15.777 13.535 -0.495 1.00 87.44 285 ALA A O 1
ATOM 2141 N N . ARG A 1 286 ? -14.663 14.889 -1.900 1.00 87.38 286 ARG A N 1
ATOM 2142 C CA . ARG A 1 286 ? -13.503 14.012 -2.090 1.00 87.38 286 ARG A CA 1
ATOM 2143 C C . ARG A 1 286 ? -12.700 13.847 -0.806 1.00 87.38 286 ARG A C 1
ATOM 2145 O O . ARG A 1 286 ? -12.319 12.728 -0.464 1.00 87.38 286 ARG A O 1
ATOM 2152 N N . ALA A 1 287 ? -12.447 14.937 -0.084 1.00 84.62 287 ALA A N 1
ATOM 2153 C CA . ALA A 1 287 ? -11.752 14.884 1.196 1.00 84.62 287 ALA A CA 1
ATOM 2154 C C . ALA A 1 287 ? -12.533 14.042 2.220 1.00 84.62 287 ALA A C 1
ATOM 2156 O O . ALA A 1 287 ? -11.927 13.223 2.915 1.00 84.62 287 ALA A O 1
ATOM 2157 N N . ASP A 1 288 ? -13.861 14.186 2.278 1.00 86.75 288 ASP A N 1
ATOM 2158 C CA . ASP A 1 288 ? -14.733 13.363 3.123 1.00 86.75 288 ASP A CA 1
ATOM 2159 C C . ASP A 1 288 ? -14.695 11.882 2.708 1.00 86.75 288 ASP A C 1
ATOM 2161 O O . ASP A 1 288 ? -14.483 11.009 3.553 1.00 86.75 288 ASP A O 1
ATOM 2165 N N . ALA A 1 289 ? -14.785 11.583 1.405 1.00 89.19 289 ALA A N 1
ATOM 2166 C CA . ALA A 1 289 ? -14.714 10.210 0.892 1.00 89.19 289 ALA A CA 1
ATOM 2167 C C . ALA A 1 289 ? -13.386 9.540 1.264 1.00 89.19 289 ALA A C 1
ATOM 2169 O O . ALA A 1 289 ? -13.373 8.409 1.750 1.00 89.19 289 ALA A O 1
ATOM 2170 N N . VAL A 1 290 ? -12.263 10.250 1.108 1.00 88.25 290 VAL A N 1
ATOM 2171 C CA . VAL A 1 290 ? -10.945 9.739 1.501 1.00 88.25 290 VAL A CA 1
ATOM 2172 C C . VAL A 1 290 ? -10.863 9.516 3.012 1.00 88.25 290 VAL A C 1
ATOM 2174 O O . VAL A 1 290 ? -10.354 8.480 3.439 1.00 88.25 290 VAL A O 1
ATOM 2177 N N . ARG A 1 291 ? -11.354 10.441 3.850 1.00 87.62 291 ARG A N 1
ATOM 2178 C CA . ARG A 1 291 ? -11.336 10.250 5.315 1.00 87.62 291 ARG A CA 1
ATOM 2179 C C . ARG A 1 291 ? -12.141 9.022 5.725 1.00 87.62 291 ARG A C 1
ATOM 2181 O O . ARG A 1 291 ? -11.656 8.225 6.525 1.00 87.62 291 ARG A O 1
ATOM 2188 N N . ARG A 1 292 ? -13.325 8.823 5.140 1.00 87.81 292 ARG A N 1
ATOM 2189 C CA . ARG A 1 292 ? -14.153 7.627 5.366 1.00 87.81 292 ARG A CA 1
ATOM 2190 C C . ARG A 1 292 ? -13.455 6.356 4.893 1.00 87.81 292 ARG A C 1
ATOM 2192 O O . ARG A 1 292 ? -13.438 5.373 5.628 1.00 87.81 292 ARG A O 1
ATOM 2199 N N . ALA A 1 293 ? -12.824 6.388 3.720 1.00 88.88 293 ALA A N 1
ATOM 2200 C CA . ALA A 1 293 ? -12.026 5.277 3.210 1.00 88.88 293 ALA A CA 1
ATOM 2201 C C . ALA A 1 293 ? -10.911 4.905 4.199 1.00 88.88 293 ALA A C 1
ATOM 2203 O O . ALA A 1 293 ? -10.775 3.743 4.575 1.00 88.88 293 ALA A O 1
ATOM 2204 N N . LEU A 1 294 ? -10.159 5.891 4.692 1.00 88.00 294 LEU A N 1
ATOM 2205 C CA . LEU A 1 294 ? -9.097 5.684 5.680 1.00 88.00 294 LEU A CA 1
ATOM 2206 C C . LEU A 1 294 ? -9.623 5.163 7.023 1.00 88.00 294 LEU A C 1
ATOM 2208 O O . LEU A 1 294 ? -8.963 4.336 7.650 1.00 88.00 294 LEU A O 1
ATOM 2212 N N . ALA A 1 295 ? -10.814 5.591 7.441 1.00 87.69 295 ALA A N 1
ATOM 2213 C CA . ALA A 1 295 ? -11.472 5.076 8.638 1.00 87.69 295 ALA A CA 1
ATOM 2214 C C . ALA A 1 295 ? -11.766 3.574 8.509 1.00 87.69 295 ALA A C 1
ATOM 2216 O O . ALA A 1 295 ? -11.391 2.783 9.375 1.00 87.69 295 ALA A O 1
ATOM 2217 N N . ILE A 1 296 ? -12.385 3.171 7.393 1.00 86.31 296 ILE A N 1
ATOM 2218 C CA . ILE A 1 296 ? -12.685 1.763 7.106 1.00 86.31 296 ILE A CA 1
ATOM 2219 C C . ILE A 1 296 ? -11.394 0.957 6.963 1.00 86.31 296 ILE A C 1
ATOM 2221 O O . ILE A 1 296 ? -11.295 -0.157 7.476 1.00 86.31 296 ILE A O 1
ATOM 2225 N N . ARG A 1 297 ? -10.378 1.525 6.309 1.00 87.31 297 ARG A N 1
ATOM 2226 C CA . ARG A 1 297 ? -9.057 0.911 6.188 1.00 87.31 297 ARG A CA 1
ATOM 2227 C C . ARG A 1 297 ? -8.468 0.595 7.562 1.00 87.31 297 ARG A C 1
ATOM 2229 O O . ARG A 1 297 ? -8.116 -0.556 7.804 1.00 87.31 297 ARG A O 1
ATOM 2236 N N . ALA A 1 298 ? -8.396 1.581 8.449 1.00 88.00 298 ALA A N 1
ATOM 2237 C CA . ALA A 1 298 ? -7.859 1.418 9.798 1.00 88.00 298 ALA A CA 1
ATOM 2238 C C . ALA A 1 298 ? -8.648 0.386 10.620 1.00 88.00 298 ALA A C 1
ATOM 2240 O O . ALA A 1 298 ? -8.060 -0.412 11.344 1.00 88.00 298 ALA A O 1
ATOM 2241 N N . GLU A 1 299 ? -9.973 0.345 10.454 1.00 87.75 299 GLU A N 1
ATOM 2242 C CA . GLU A 1 299 ? -10.834 -0.673 11.064 1.00 87.75 299 GLU A CA 1
ATOM 2243 C C . GLU A 1 299 ? -10.596 -2.084 10.486 1.00 87.75 299 GLU A C 1
ATOM 2245 O O . GLU A 1 299 ? -10.764 -3.079 11.193 1.00 87.75 299 GLU A O 1
ATOM 2250 N N . SER A 1 300 ? -10.204 -2.189 9.213 1.00 85.44 300 SER A N 1
ATOM 2251 C CA . SER A 1 300 ? -9.938 -3.469 8.536 1.00 85.44 300 SER A CA 1
ATOM 2252 C C . SER A 1 300 ? -8.539 -4.036 8.795 1.00 85.44 300 SER A C 1
ATOM 2254 O O . SER A 1 300 ? -8.332 -5.242 8.673 1.00 85.44 300 SER A O 1
ATOM 2256 N N . VAL A 1 301 ? -7.577 -3.187 9.166 1.00 86.81 301 VAL A N 1
ATOM 2257 C CA . VAL A 1 301 ? -6.186 -3.589 9.385 1.00 86.81 301 VAL A CA 1
ATOM 2258 C C . VAL A 1 301 ? -5.980 -3.989 10.833 1.00 86.81 301 VAL A C 1
ATOM 2260 O O . VAL A 1 301 ? -5.944 -3.148 11.721 1.00 86.81 301 VAL A O 1
ATOM 2263 N N . LEU A 1 302 ? -5.771 -5.279 11.073 1.00 87.81 302 LEU A N 1
ATOM 2264 C CA . LEU A 1 302 ? -5.440 -5.810 12.392 1.00 87.81 302 LEU A CA 1
ATOM 2265 C C . LEU A 1 302 ? -3.928 -6.006 12.527 1.00 87.81 302 LEU A C 1
ATOM 2267 O O . LEU A 1 302 ? -3.350 -6.779 11.766 1.00 87.81 302 LEU A O 1
ATOM 2271 N N . ASP A 1 303 ? -3.290 -5.372 13.513 1.00 89.44 303 ASP A N 1
ATOM 2272 C CA . ASP A 1 303 ? -1.910 -5.694 13.896 1.00 89.44 303 ASP A CA 1
ATOM 2273 C C . ASP A 1 303 ? -1.898 -6.710 15.055 1.00 89.44 303 AS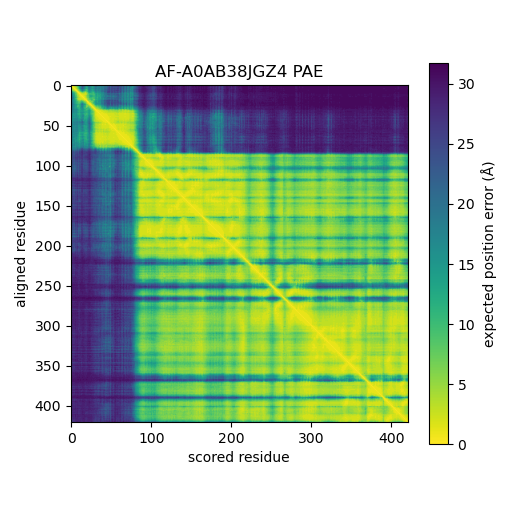P A C 1
ATOM 2275 O O . ASP A 1 303 ? -2.207 -6.336 16.192 1.00 89.44 303 ASP A O 1
ATOM 2279 N N . PRO A 1 304 ? -1.506 -7.979 14.825 1.00 90.31 304 PRO A N 1
ATOM 2280 C CA . PRO A 1 304 ? -1.537 -9.015 15.859 1.00 90.31 304 PRO A CA 1
ATOM 2281 C C . PRO A 1 304 ? -0.565 -8.747 17.019 1.00 90.31 304 PRO A C 1
ATOM 2283 O O . PRO A 1 304 ? -0.710 -9.339 18.086 1.00 90.31 304 PRO A O 1
ATOM 2286 N N . ARG A 1 305 ? 0.405 -7.835 16.857 1.00 91.38 305 ARG A N 1
ATOM 2287 C CA . ARG A 1 305 ? 1.318 -7.416 17.936 1.00 91.38 305 ARG A CA 1
ATOM 2288 C C . ARG A 1 305 ? 0.610 -6.564 18.993 1.00 91.38 305 ARG A C 1
ATOM 2290 O O . ARG A 1 305 ? 1.075 -6.492 20.126 1.00 91.38 305 ARG A O 1
ATOM 2297 N N . ARG A 1 306 ? -0.506 -5.918 18.629 1.00 90.88 306 ARG A N 1
ATOM 2298 C CA . ARG A 1 306 ? -1.342 -5.100 19.530 1.00 90.88 306 ARG A CA 1
ATOM 2299 C C . ARG A 1 306 ? -2.473 -5.900 20.188 1.00 90.88 306 ARG A C 1
ATOM 2301 O O . ARG A 1 306 ? -3.147 -5.375 21.072 1.00 90.88 306 ARG A O 1
ATOM 2308 N N . VAL A 1 307 ? -2.691 -7.142 19.757 1.00 94.12 307 VAL A N 1
ATOM 2309 C CA . VAL A 1 307 ? -3.778 -8.006 20.231 1.00 94.12 307 VAL A CA 1
ATOM 2310 C C . VAL A 1 307 ? -3.312 -8.846 21.413 1.00 94.12 307 VAL A C 1
ATOM 2312 O O . VAL A 1 307 ? -2.187 -9.342 21.427 1.00 94.12 307 VAL A O 1
ATOM 2315 N N . LEU A 1 308 ? -4.190 -9.006 22.398 1.00 96.12 308 LEU A N 1
ATOM 2316 C CA . LEU A 1 308 ? -3.971 -9.759 23.624 1.00 96.12 308 LEU A CA 1
ATOM 2317 C C . LEU A 1 308 ? -4.813 -11.041 23.639 1.00 96.12 308 LEU A C 1
ATOM 2319 O O . LEU A 1 308 ? -6.002 -11.009 23.310 1.00 96.12 308 LEU A O 1
ATOM 2323 N N . ASP A 1 309 ? -4.201 -12.140 24.079 1.00 94.75 309 ASP A N 1
ATOM 2324 C CA . ASP A 1 309 ? -4.873 -13.408 24.374 1.00 94.75 309 ASP A CA 1
ATOM 2325 C C . ASP A 1 309 ? -5.742 -13.313 25.649 1.00 94.75 309 ASP A C 1
ATOM 2327 O O . ASP A 1 309 ? -5.749 -12.301 26.362 1.00 94.75 309 ASP A O 1
ATOM 2331 N N . ALA A 1 310 ? -6.454 -14.394 25.983 1.00 90.69 310 ALA A N 1
ATOM 2332 C CA . ALA A 1 310 ? -7.274 -14.475 27.197 1.00 90.69 310 ALA A CA 1
ATOM 2333 C C . ALA A 1 31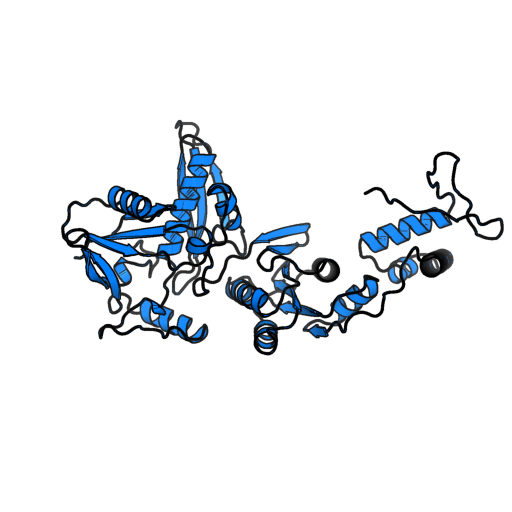0 ? -6.470 -14.258 28.500 1.00 90.69 310 ALA A C 1
ATOM 2335 O O . ALA A 1 310 ? -7.002 -13.749 29.489 1.00 90.69 310 ALA A O 1
ATOM 2336 N N . ALA A 1 311 ? -5.174 -14.592 28.502 1.00 91.56 311 ALA A N 1
ATOM 2337 C CA . ALA A 1 311 ? -4.270 -14.349 29.626 1.00 91.56 311 ALA A CA 1
ATOM 2338 C C . ALA A 1 311 ? -3.740 -12.900 29.666 1.00 91.56 311 ALA A C 1
ATOM 2340 O O . ALA A 1 311 ? -3.091 -12.505 30.635 1.00 91.56 311 ALA A O 1
ATOM 2341 N N . GLY A 1 312 ? -4.038 -12.077 28.656 1.00 91.62 312 GLY A N 1
ATOM 2342 C CA . GLY A 1 312 ? -3.564 -10.702 28.542 1.00 91.62 312 GLY A CA 1
ATOM 2343 C C . GLY A 1 312 ? -2.160 -10.556 27.964 1.00 91.62 312 GLY A C 1
ATOM 2344 O O . GLY A 1 312 ? -1.541 -9.513 28.166 1.00 91.62 312 GLY A O 1
ATOM 2345 N N . ARG A 1 313 ? -1.634 -11.583 27.296 1.00 93.12 313 ARG A N 1
ATOM 2346 C CA . ARG A 1 313 ? -0.318 -11.570 26.647 1.00 93.12 313 ARG A CA 1
ATOM 2347 C C . ARG A 1 313 ? -0.476 -11.249 25.168 1.00 93.12 313 ARG A C 1
ATOM 2349 O O . ARG A 1 313 ? -1.463 -11.645 24.560 1.00 93.12 313 ARG A O 1
ATOM 2356 N N . ALA A 1 314 ? 0.504 -10.562 24.586 1.00 93.94 314 ALA A N 1
ATOM 2357 C CA . ALA A 1 314 ? 0.492 -10.261 23.159 1.00 93.94 314 ALA A CA 1
ATOM 2358 C C . ALA A 1 314 ? 0.477 -11.549 22.317 1.00 93.94 314 ALA A C 1
ATOM 2360 O O . ALA A 1 314 ? 1.261 -12.464 22.576 1.00 93.94 314 ALA A O 1
ATOM 2361 N N . VAL A 1 315 ? -0.392 -11.601 21.304 1.00 93.50 315 VAL A N 1
ATOM 2362 C CA . VAL A 1 315 ? -0.545 -12.766 20.413 1.00 93.50 315 VAL A CA 1
ATOM 2363 C C . VAL A 1 315 ? 0.666 -12.928 19.487 1.00 93.50 315 VAL A C 1
ATOM 2365 O O . VAL A 1 315 ? 1.034 -14.047 19.134 1.00 93.50 315 VAL A O 1
ATOM 2368 N N . ALA A 1 316 ? 1.334 -11.828 19.128 1.00 93.19 316 ALA A N 1
ATOM 2369 C CA . ALA A 1 316 ? 2.565 -11.849 18.344 1.00 93.19 316 ALA A CA 1
ATOM 2370 C C . ALA A 1 316 ? 3.683 -11.024 18.995 1.00 93.19 316 ALA A C 1
ATOM 2372 O O . ALA A 1 316 ? 3.454 -9.951 19.554 1.00 93.19 316 ALA A O 1
ATOM 2373 N N . ALA A 1 317 ? 4.919 -11.514 18.877 1.00 91.94 317 ALA A N 1
ATOM 2374 C CA . ALA A 1 317 ? 6.102 -10.792 19.328 1.00 91.94 317 ALA A CA 1
ATOM 2375 C C . ALA A 1 317 ? 6.403 -9.576 18.424 1.00 91.94 317 ALA A C 1
ATOM 2377 O O . ALA A 1 317 ? 6.149 -9.634 17.219 1.00 91.94 317 ALA A O 1
ATOM 2378 N N . PRO A 1 318 ? 7.045 -8.510 18.944 1.00 89.00 318 PRO A N 1
ATOM 2379 C CA . PRO A 1 318 ? 7.473 -7.367 18.128 1.00 89.00 318 PRO A CA 1
ATOM 2380 C C . PRO A 1 318 ? 8.405 -7.746 16.967 1.00 89.00 318 PRO A C 1
ATOM 2382 O O . PRO A 1 318 ? 8.405 -7.088 15.931 1.00 89.00 318 PRO A O 1
ATOM 2385 N N . THR A 1 319 ? 9.180 -8.821 17.137 1.00 88.56 319 THR A N 1
ATOM 2386 C CA . THR A 1 319 ? 10.136 -9.361 16.159 1.00 88.56 319 THR A CA 1
ATOM 2387 C C . THR A 1 319 ? 9.551 -10.469 15.279 1.00 88.56 319 THR A C 1
ATOM 2389 O O . THR A 1 319 ? 10.299 -11.133 14.561 1.00 88.56 319 THR A O 1
ATOM 2392 N N . ALA A 1 320 ? 8.235 -10.706 15.339 1.00 88.38 320 ALA A N 1
ATOM 2393 C CA . ALA A 1 320 ? 7.588 -11.746 14.550 1.00 88.38 320 ALA A CA 1
ATOM 2394 C C . ALA A 1 320 ? 7.801 -11.522 13.044 1.00 88.38 320 ALA A C 1
ATOM 2396 O O . ALA A 1 320 ? 7.665 -10.416 12.517 1.00 88.38 320 ALA A O 1
ATOM 2397 N N . THR A 1 321 ? 8.121 -12.606 12.345 1.00 86.56 321 THR A N 1
ATOM 2398 C CA . THR A 1 321 ? 8.234 -12.629 10.886 1.00 86.56 321 THR A CA 1
ATOM 2399 C C . THR A 1 321 ? 6.872 -12.404 10.234 1.00 86.56 321 THR A C 1
ATOM 2401 O O . THR A 1 321 ? 5.825 -12.675 10.821 1.00 86.56 321 THR A O 1
ATOM 2404 N N . LEU A 1 322 ? 6.869 -11.973 8.972 1.00 83.25 322 LEU A N 1
ATOM 2405 C CA . LEU A 1 322 ? 5.637 -11.749 8.213 1.00 83.25 322 LEU A CA 1
ATOM 2406 C C . LEU A 1 322 ? 4.725 -12.990 8.171 1.00 83.25 322 LEU A C 1
ATOM 2408 O O . LEU A 1 322 ? 3.510 -12.864 8.266 1.00 83.25 322 LEU A O 1
ATOM 2412 N N . GLU A 1 323 ? 5.297 -14.191 8.080 1.00 84.44 323 GLU A N 1
ATOM 2413 C CA . GLU A 1 323 ? 4.527 -15.442 8.086 1.00 84.44 323 GLU A CA 1
ATOM 2414 C C . GLU A 1 323 ? 3.872 -15.723 9.440 1.00 84.44 323 GLU A C 1
ATOM 2416 O O . GLU A 1 323 ? 2.714 -16.135 9.485 1.00 84.44 323 GLU A O 1
ATOM 2421 N N . GLN A 1 324 ? 4.576 -15.438 10.537 1.00 90.38 324 GLN A N 1
ATOM 2422 C CA . GLN A 1 324 ? 4.020 -15.543 11.887 1.00 90.38 324 GLN A CA 1
ATOM 2423 C C . GLN A 1 324 ? 2.899 -14.525 12.109 1.00 90.38 324 GLN A C 1
ATOM 2425 O O . GLN A 1 324 ? 1.866 -14.878 12.671 1.00 90.38 324 GLN A O 1
ATOM 2430 N N . LEU A 1 325 ? 3.063 -13.291 11.618 1.00 89.50 325 LEU A N 1
ATOM 2431 C CA . LEU A 1 325 ? 2.014 -12.270 11.677 1.00 89.50 325 LEU A CA 1
ATOM 2432 C C . LEU A 1 325 ? 0.761 -12.717 10.905 1.00 89.50 325 LEU A C 1
ATOM 2434 O O . LEU A 1 325 ? -0.338 -12.600 11.438 1.00 89.50 325 LEU A O 1
ATOM 2438 N N . ARG A 1 326 ? 0.912 -13.315 9.710 1.00 86.25 326 ARG A N 1
ATOM 2439 C CA . ARG A 1 326 ? -0.221 -13.891 8.953 1.00 86.25 326 ARG A CA 1
ATOM 2440 C C . ARG A 1 326 ? -0.917 -15.017 9.705 1.00 86.25 326 ARG A C 1
ATOM 2442 O O . ARG A 1 326 ? -2.141 -15.094 9.684 1.00 86.25 326 ARG A O 1
ATOM 2449 N N . ALA A 1 327 ? -0.152 -15.923 10.311 1.00 89.38 327 ALA A N 1
ATOM 2450 C CA . ALA A 1 327 ? -0.720 -17.021 11.086 1.00 89.38 327 ALA A CA 1
ATOM 2451 C C . ALA A 1 327 ? -1.541 -16.487 12.267 1.00 89.38 327 ALA A C 1
ATOM 2453 O O . ALA A 1 327 ? -2.720 -16.803 12.359 1.00 89.38 327 ALA A O 1
ATOM 2454 N N . ALA A 1 328 ? -0.968 -15.573 13.055 1.00 91.81 328 ALA A N 1
ATOM 2455 C CA . ALA A 1 328 ? -1.651 -14.948 14.184 1.00 91.81 328 ALA A CA 1
ATOM 2456 C C . ALA A 1 328 ? -2.947 -14.234 13.771 1.00 91.81 328 ALA A C 1
ATOM 2458 O O . ALA A 1 328 ? -3.971 -14.360 14.428 1.00 91.81 328 ALA A O 1
ATOM 2459 N N . VAL A 1 329 ? -2.920 -13.507 12.656 1.00 89.75 329 VAL A N 1
ATOM 2460 C CA . VAL A 1 329 ? -4.084 -12.812 12.084 1.00 89.75 329 VAL A CA 1
ATOM 2461 C C . VAL A 1 329 ? -5.198 -13.791 11.707 1.00 89.75 329 VAL A C 1
ATOM 2463 O O . VAL A 1 329 ? -6.349 -13.559 12.076 1.00 89.75 329 VAL A O 1
ATOM 2466 N N . ARG A 1 330 ? -4.866 -14.921 11.066 1.00 88.38 330 ARG A N 1
ATOM 2467 C CA . ARG A 1 330 ? -5.843 -15.985 10.771 1.00 88.38 330 ARG A CA 1
ATOM 2468 C C . ARG A 1 330 ? -6.454 -16.569 12.043 1.00 88.38 330 ARG A C 1
ATOM 2470 O O . ARG A 1 330 ? -7.670 -16.726 12.099 1.00 88.38 330 ARG A O 1
ATOM 2477 N N . ASP A 1 331 ? -5.635 -16.836 13.056 1.00 90.25 331 ASP A N 1
ATOM 2478 C CA . ASP A 1 331 ? -6.097 -17.401 14.327 1.00 90.25 331 ASP A CA 1
ATOM 2479 C C . ASP A 1 331 ? -7.021 -16.420 15.070 1.00 90.25 331 ASP A C 1
ATOM 2481 O O . ASP A 1 331 ? -8.090 -16.806 15.540 1.00 90.25 331 ASP A O 1
ATOM 2485 N N . ILE A 1 332 ? -6.667 -15.127 15.102 1.00 90.94 332 ILE A N 1
ATOM 2486 C CA . ILE A 1 332 ? -7.495 -14.087 15.727 1.00 90.94 332 ILE A CA 1
ATOM 2487 C C . ILE A 1 332 ? -8.847 -13.971 15.021 1.00 90.94 332 ILE A C 1
ATOM 2489 O O . ILE A 1 332 ? -9.869 -13.851 15.692 1.00 90.94 332 ILE A O 1
ATOM 2493 N N . VAL A 1 333 ? -8.891 -14.018 13.685 1.00 87.31 333 VAL A N 1
ATOM 2494 C CA . VAL A 1 333 ? -10.170 -13.915 12.966 1.00 87.31 333 VAL A CA 1
ATOM 2495 C C . VAL A 1 333 ? -11.017 -15.174 12.995 1.00 87.31 333 VAL A C 1
ATOM 2497 O O . VAL A 1 333 ? -12.235 -15.069 12.868 1.00 87.31 333 VAL A O 1
ATOM 2500 N N . ALA A 1 334 ? -10.428 -16.339 13.253 1.00 88.00 334 ALA A N 1
ATOM 2501 C CA . ALA A 1 334 ? -11.207 -17.536 13.543 1.00 88.00 334 ALA A CA 1
ATOM 2502 C C . ALA A 1 334 ? -11.983 -17.417 14.872 1.00 88.00 334 ALA A C 1
ATOM 2504 O O . ALA A 1 334 ? -13.071 -17.980 14.990 1.00 88.00 334 ALA A O 1
ATOM 2505 N N . ALA A 1 335 ? -11.461 -16.663 15.850 1.00 89.12 335 ALA A N 1
ATOM 2506 C CA . ALA A 1 335 ? -12.070 -16.486 17.171 1.00 89.12 335 ALA A CA 1
ATOM 2507 C C . ALA A 1 335 ? -11.933 -15.039 17.715 1.00 89.12 335 ALA A C 1
ATOM 2509 O O . ALA A 1 335 ? -11.322 -14.807 18.764 1.00 89.12 335 ALA A O 1
ATOM 2510 N N . PRO A 1 336 ? -12.536 -14.025 17.059 1.00 87.69 336 PRO A N 1
ATOM 2511 C CA . PRO A 1 336 ? -12.281 -12.613 17.367 1.00 87.69 336 PRO A CA 1
ATOM 2512 C C . PRO A 1 336 ? -12.888 -12.155 18.701 1.00 87.69 336 PRO A C 1
ATOM 2514 O O . PRO A 1 336 ? -12.526 -11.099 19.214 1.00 87.69 336 PRO A O 1
ATOM 2517 N N . ALA A 1 337 ? -13.809 -12.932 19.275 1.00 86.56 337 ALA A N 1
ATOM 2518 C CA . ALA A 1 337 ? -14.374 -12.672 20.597 1.00 86.56 337 ALA A CA 1
ATOM 2519 C C . ALA A 1 337 ? -13.448 -13.122 21.745 1.00 86.56 337 ALA A C 1
ATOM 2521 O O . ALA A 1 337 ? -13.581 -12.628 22.862 1.00 86.56 337 ALA A O 1
ATOM 2522 N N . GLU A 1 338 ? -12.510 -14.039 21.480 1.00 90.31 338 GLU A N 1
ATOM 2523 C CA . GLU A 1 338 ? -11.562 -14.569 22.475 1.00 90.31 338 GLU A CA 1
ATOM 2524 C C . GLU A 1 338 ? -10.304 -13.700 22.614 1.00 90.31 338 GLU A C 1
ATOM 2526 O O . GLU A 1 338 ? -9.565 -13.797 23.595 1.00 90.31 338 GLU A O 1
ATOM 2531 N N . CYS A 1 339 ? -10.075 -12.829 21.633 1.00 94.06 339 CYS A N 1
ATOM 2532 C CA . CYS A 1 339 ? -8.956 -11.905 21.586 1.00 94.06 339 CYS A CA 1
ATOM 2533 C C . CYS A 1 339 ? -9.410 -10.493 21.953 1.00 94.06 339 CYS A C 1
ATOM 2535 O O . CYS A 1 339 ? -10.521 -10.070 21.626 1.00 94.06 339 CYS A O 1
ATOM 2537 N N . THR A 1 340 ? -8.528 -9.730 22.597 1.00 95.44 340 THR A N 1
ATOM 2538 C CA . THR A 1 340 ? -8.847 -8.364 23.024 1.00 95.44 340 THR A CA 1
ATOM 2539 C C . THR A 1 340 ? -7.789 -7.351 22.617 1.00 95.44 340 THR A C 1
ATOM 2541 O O . THR A 1 340 ? -6.632 -7.693 22.399 1.00 95.44 340 THR A O 1
ATOM 2544 N N . VAL A 1 341 ? -8.179 -6.083 22.541 1.00 94.31 341 VAL A N 1
ATOM 2545 C CA . VAL A 1 341 ? -7.269 -4.940 22.418 1.00 94.31 341 VAL A CA 1
ATOM 2546 C C . VAL A 1 341 ? -7.486 -3.958 23.566 1.00 94.31 341 VAL A C 1
ATOM 2548 O O . VAL A 1 341 ? -8.599 -3.865 24.093 1.00 94.31 341 VAL A O 1
ATOM 2551 N N . PRO A 1 342 ? -6.440 -3.236 23.997 1.00 94.62 342 PRO A N 1
ATOM 2552 C CA . PRO A 1 342 ? -6.599 -2.190 24.994 1.00 94.62 342 PRO A CA 1
ATOM 2553 C C . PRO A 1 342 ? -7.383 -1.006 24.414 1.00 94.62 342 PRO A C 1
ATOM 2555 O O . PRO A 1 342 ? -7.122 -0.560 23.299 1.00 94.62 342 PRO A O 1
ATOM 2558 N N . GLY A 1 343 ? -8.306 -0.467 25.203 1.00 94.12 343 GLY A N 1
ATOM 2559 C CA . GLY A 1 343 ? -8.967 0.810 24.954 1.00 94.12 343 GLY A CA 1
ATOM 2560 C C . GLY A 1 343 ? -9.087 1.633 26.231 1.00 94.12 343 GLY A C 1
ATOM 2561 O O . GLY A 1 343 ? -8.818 1.140 27.327 1.00 94.12 343 GLY A O 1
ATOM 2562 N N . ARG A 1 344 ? -9.478 2.899 26.094 1.00 94.62 344 ARG A N 1
ATOM 2563 C CA . ARG A 1 344 ? -9.622 3.855 27.202 1.00 94.62 344 ARG A CA 1
ATOM 2564 C C . ARG A 1 344 ? -11.082 4.216 27.398 1.00 94.62 344 ARG A C 1
ATOM 2566 O O . ARG A 1 344 ? -11.725 4.708 26.474 1.00 94.62 344 ARG A O 1
ATOM 2573 N N . ARG A 1 345 ? -11.627 3.966 28.586 1.00 93.00 345 ARG A N 1
ATOM 2574 C CA . ARG A 1 345 ? -13.011 4.333 28.901 1.00 93.00 345 ARG A CA 1
ATOM 2575 C C . ARG A 1 345 ? -13.143 5.855 28.976 1.00 93.00 345 ARG A C 1
ATOM 2577 O O . ARG A 1 345 ? -12.330 6.511 29.616 1.00 93.00 345 ARG A O 1
ATOM 2584 N N . LEU A 1 346 ? -14.175 6.416 28.349 1.00 89.69 346 LEU A N 1
ATOM 2585 C CA . LEU A 1 346 ? -14.360 7.871 28.283 1.00 89.69 346 LEU A CA 1
ATOM 2586 C C . LEU A 1 346 ? -14.662 8.512 29.643 1.00 89.69 346 LEU A C 1
ATOM 2588 O O . LEU A 1 346 ? -14.275 9.651 29.877 1.00 89.69 346 LEU A O 1
ATOM 2592 N N . ALA A 1 347 ? -15.331 7.786 30.540 1.00 89.19 347 ALA A N 1
ATOM 2593 C CA . ALA A 1 347 ? -15.777 8.321 31.825 1.00 89.19 347 ALA A CA 1
ATOM 2594 C C . ALA A 1 347 ? -14.630 8.610 32.813 1.00 89.19 347 ALA A C 1
ATOM 2596 O O . ALA A 1 347 ? -14.704 9.569 33.576 1.00 89.19 347 ALA A O 1
ATOM 2597 N N . ASP A 1 348 ? -13.592 7.771 32.824 1.00 91.00 348 ASP A N 1
ATOM 2598 C CA . ASP A 1 348 ? -12.540 7.762 33.853 1.00 91.00 348 ASP A CA 1
ATOM 2599 C C . ASP A 1 348 ? -11.123 7.570 33.280 1.00 91.00 348 ASP A C 1
ATOM 2601 O O . ASP A 1 348 ? -10.153 7.516 34.033 1.00 91.00 348 ASP A O 1
ATOM 2605 N N . SER A 1 349 ? -10.983 7.470 31.952 1.00 90.44 349 SER A N 1
ATOM 2606 C CA . SER A 1 349 ? -9.732 7.143 31.252 1.00 90.44 349 SER A CA 1
ATOM 2607 C C . SER A 1 349 ? -9.103 5.800 31.647 1.00 90.44 349 SER A C 1
ATOM 2609 O O . SER A 1 349 ? -7.941 5.551 31.320 1.00 90.44 349 SER A O 1
ATOM 2611 N N . ALA A 1 350 ? -9.842 4.906 32.314 1.00 93.44 350 ALA A N 1
ATOM 2612 C CA . ALA A 1 350 ? -9.323 3.601 32.699 1.00 93.44 350 ALA A CA 1
ATOM 2613 C C . ALA A 1 350 ? -9.068 2.724 31.466 1.00 93.44 350 ALA A C 1
ATOM 2615 O O . ALA A 1 350 ? -9.885 2.659 30.540 1.00 93.44 350 ALA A O 1
ATOM 2616 N N . THR A 1 351 ? -7.946 2.002 31.478 1.00 94.62 351 THR A N 1
ATOM 2617 C CA . THR A 1 351 ? -7.643 1.007 30.446 1.00 94.62 351 THR A CA 1
ATOM 2618 C C . THR A 1 351 ? -8.543 -0.209 30.620 1.00 94.62 351 THR A C 1
ATOM 2620 O O . THR A 1 351 ? -8.554 -0.847 31.674 1.00 94.62 351 THR A O 1
ATOM 2623 N N . VAL A 1 352 ? -9.266 -0.564 29.565 1.00 94.44 352 VAL A N 1
ATOM 2624 C CA . VAL A 1 352 ? -10.162 -1.720 29.517 1.00 94.44 352 VAL A CA 1
ATOM 2625 C C . VAL A 1 352 ? -9.843 -2.583 28.303 1.00 94.44 352 VAL A C 1
ATOM 2627 O O . VAL A 1 352 ? -9.324 -2.101 27.298 1.00 94.44 352 VAL A O 1
ATOM 2630 N N . ARG A 1 353 ? -10.130 -3.881 28.398 1.00 94.25 353 ARG A N 1
ATOM 2631 C CA . ARG A 1 353 ? -9.960 -4.821 27.286 1.00 94.25 353 ARG A CA 1
ATOM 2632 C C . ARG A 1 353 ? -11.238 -4.869 26.464 1.00 94.25 353 ARG A C 1
ATOM 2634 O O . ARG A 1 353 ? -12.313 -5.080 27.021 1.00 94.25 353 ARG A O 1
ATOM 2641 N N . ILE A 1 354 ? -11.106 -4.694 25.157 1.00 92.44 354 ILE A N 1
ATOM 2642 C CA . ILE A 1 354 ? -12.219 -4.711 24.210 1.00 92.44 354 ILE A CA 1
ATOM 2643 C C . ILE A 1 354 ? -12.073 -5.929 23.303 1.00 92.44 354 ILE A C 1
ATOM 2645 O O . ILE A 1 354 ? -10.992 -6.107 22.743 1.00 92.44 354 ILE A O 1
ATOM 2649 N N . PRO A 1 355 ? -13.127 -6.739 23.111 1.00 92.00 355 PRO A N 1
ATOM 2650 C CA . PRO A 1 355 ? -13.137 -7.788 22.099 1.00 92.00 355 PRO A CA 1
ATOM 2651 C C . PRO A 1 355 ? -12.726 -7.261 20.721 1.00 92.00 355 PRO A C 1
ATOM 2653 O O . PRO A 1 355 ? -13.218 -6.219 20.271 1.00 92.00 355 PRO A O 1
ATOM 2656 N N . VAL A 1 356 ? -11.859 -8.000 20.025 1.00 91.31 356 VAL A N 1
ATOM 2657 C CA . VAL A 1 356 ? -11.415 -7.643 18.668 1.00 91.31 356 VAL A CA 1
ATOM 2658 C C . VAL A 1 356 ? -12.614 -7.502 17.726 1.00 91.31 356 VAL A C 1
ATOM 2660 O O . VAL A 1 356 ? -12.630 -6.582 16.916 1.00 91.31 356 VAL A O 1
ATOM 2663 N N . SER A 1 357 ? -13.661 -8.315 17.903 1.00 88.06 357 SER A N 1
ATOM 2664 C CA . SER A 1 357 ? -14.910 -8.246 17.127 1.00 88.06 357 SER A CA 1
ATOM 2665 C C . SER A 1 357 ? -15.682 -6.921 17.240 1.00 88.06 357 SER A C 1
ATOM 2667 O O . SER A 1 357 ? -16.534 -6.647 16.397 1.00 88.06 357 SER A O 1
ATOM 2669 N N . LEU A 1 358 ? -15.432 -6.113 18.278 1.00 88.12 358 LEU A N 1
ATOM 2670 C CA . LEU A 1 358 ? -16.022 -4.776 18.427 1.00 88.12 358 LEU A CA 1
ATOM 2671 C C . LEU A 1 358 ? -15.096 -3.685 17.882 1.00 88.12 358 LEU A C 1
ATOM 2673 O O . LEU A 1 358 ? -15.564 -2.707 17.303 1.00 88.12 358 LEU A O 1
ATOM 2677 N N . ALA A 1 359 ? -13.783 -3.847 18.053 1.00 88.44 359 ALA A N 1
ATOM 2678 C CA . ALA A 1 359 ? -12.795 -2.865 17.619 1.00 88.44 359 ALA A CA 1
ATOM 2679 C C . ALA A 1 359 ? -12.540 -2.911 16.102 1.00 88.44 359 ALA A C 1
ATOM 2681 O O . ALA A 1 359 ? -12.539 -1.862 15.459 1.00 88.44 359 ALA A O 1
ATOM 2682 N N . PHE A 1 360 ? -12.402 -4.104 15.524 1.00 87.75 360 PHE A N 1
ATOM 2683 C CA . PHE A 1 360 ? -11.976 -4.324 14.140 1.00 87.75 360 PHE A CA 1
ATOM 2684 C C . PHE A 1 360 ? -13.053 -5.000 13.295 1.00 87.75 360 PHE A C 1
ATOM 2686 O O . PHE A 1 360 ? -13.920 -5.722 13.791 1.00 87.75 360 PHE A O 1
ATOM 2693 N N . ARG A 1 361 ? -12.960 -4.803 11.980 1.00 82.69 361 ARG A N 1
ATOM 2694 C CA . ARG A 1 361 ? -13.786 -5.502 10.997 1.00 82.69 361 ARG A CA 1
ATOM 2695 C C . ARG A 1 361 ? -13.187 -6.875 10.698 1.00 82.69 361 ARG A C 1
ATOM 2697 O O . ARG A 1 361 ? -12.290 -7.018 9.873 1.00 82.69 361 ARG A O 1
ATOM 2704 N N . CYS A 1 362 ? -13.714 -7.886 11.379 1.00 78.12 362 CYS A N 1
ATOM 2705 C CA . CYS A 1 362 ? -13.314 -9.289 11.227 1.00 78.12 362 CYS A CA 1
ATOM 2706 C C . CYS A 1 362 ? -14.178 -10.089 10.235 1.00 78.12 362 CYS A C 1
ATOM 2708 O O . CYS A 1 362 ? -13.875 -11.247 9.971 1.00 78.12 362 CYS A O 1
ATOM 2710 N N . SER A 1 363 ? -15.261 -9.502 9.718 1.00 72.88 363 SER A N 1
ATOM 2711 C CA . SER A 1 363 ? -16.205 -10.138 8.788 1.00 72.88 363 SER A CA 1
ATOM 2712 C C . SER A 1 363 ? -16.826 -9.102 7.842 1.00 72.88 363 SER A C 1
ATOM 2714 O O . SER A 1 363 ? -16.574 -7.906 7.996 1.00 72.88 363 SER A O 1
ATOM 2716 N N . ASP A 1 364 ? -17.671 -9.548 6.907 1.00 64.56 364 ASP A N 1
ATOM 2717 C CA . ASP A 1 364 ? -18.420 -8.667 5.994 1.00 64.56 364 ASP A CA 1
ATOM 2718 C C . ASP A 1 364 ? -19.436 -7.772 6.707 1.00 64.56 364 ASP A C 1
ATOM 2720 O O . ASP A 1 364 ? -19.778 -6.693 6.218 1.00 64.56 364 ASP A O 1
ATOM 2724 N N . ALA A 1 365 ? -19.907 -8.191 7.882 1.00 64.25 365 ALA A N 1
ATOM 2725 C CA . ALA A 1 365 ? -20.765 -7.346 8.687 1.00 64.25 365 ALA A CA 1
ATOM 2726 C C . ALA A 1 365 ? -19.947 -6.155 9.220 1.00 64.25 365 ALA A C 1
ATOM 2728 O O . ALA A 1 365 ? -18.857 -6.365 9.769 1.00 64.25 365 ALA A O 1
ATOM 2729 N N . PRO A 1 366 ? -20.450 -4.909 9.103 1.00 63.38 366 PRO A N 1
ATOM 2730 C CA . PRO A 1 366 ? -19.873 -3.813 9.864 1.00 63.38 366 PRO A CA 1
ATOM 2731 C C . PRO A 1 366 ? -19.884 -4.208 11.348 1.00 63.38 366 PRO A C 1
ATOM 2733 O O . PRO A 1 366 ? -20.867 -4.804 11.807 1.00 63.38 366 PRO A O 1
ATOM 2736 N N . PRO A 1 367 ? -18.804 -3.940 12.102 1.00 63.47 367 PRO A N 1
ATOM 2737 C CA . PRO A 1 367 ? -18.793 -4.245 13.523 1.00 63.47 367 PRO A CA 1
ATOM 2738 C C . PRO A 1 367 ? -19.989 -3.569 14.193 1.00 63.47 367 PRO A C 1
ATOM 2740 O O . PRO A 1 367 ? -20.362 -2.447 13.851 1.00 63.47 367 PRO A O 1
ATOM 2743 N N . ALA A 1 368 ? -20.609 -4.293 15.123 1.00 55.72 368 ALA A N 1
ATOM 2744 C CA . ALA A 1 368 ? -21.951 -3.996 15.617 1.00 55.72 368 ALA A CA 1
ATOM 2745 C C . ALA A 1 368 ? -22.093 -2.621 16.298 1.00 55.72 368 ALA A C 1
ATOM 2747 O O . ALA A 1 368 ? -23.217 -2.179 16.526 1.00 55.72 368 ALA A O 1
ATOM 2748 N N . THR A 1 369 ? -20.993 -1.936 16.625 1.00 56.09 369 THR A N 1
ATOM 2749 C CA . THR A 1 369 ? -21.010 -0.639 17.302 1.00 56.09 369 THR A CA 1
ATOM 2750 C C . THR A 1 369 ? -19.787 0.223 16.955 1.00 56.09 369 THR A C 1
ATOM 2752 O O . THR A 1 369 ? -18.645 -0.236 17.019 1.00 56.09 369 THR A O 1
ATOM 2755 N N . GLY A 1 370 ? -20.026 1.506 16.651 1.00 62.56 370 GLY A N 1
ATOM 2756 C CA . GLY A 1 370 ? -19.056 2.576 16.895 1.00 62.56 370 GLY A CA 1
ATOM 2757 C C . GLY A 1 370 ? -18.983 3.720 15.882 1.00 62.56 370 GLY A C 1
ATOM 2758 O O . GLY A 1 370 ? -19.166 3.522 14.685 1.00 62.56 370 GLY A O 1
ATOM 2759 N N . GLY A 1 371 ? -18.688 4.922 16.386 1.00 80.62 371 GLY A N 1
ATOM 2760 C CA . GLY A 1 371 ? -18.333 6.094 15.583 1.00 80.62 371 GLY A CA 1
ATOM 2761 C C . GLY A 1 371 ? -16.824 6.133 15.333 1.00 80.62 371 GLY A C 1
ATOM 2762 O O . GLY A 1 371 ? -16.037 5.935 16.264 1.00 80.62 371 GLY A O 1
ATOM 2763 N N . LEU A 1 372 ? -16.419 6.356 14.081 1.00 87.81 372 LEU A N 1
ATOM 2764 C CA . LEU A 1 372 ? -15.020 6.508 13.676 1.00 87.81 372 LEU A CA 1
ATOM 2765 C C . LEU A 1 372 ? -14.700 7.985 13.448 1.00 87.81 372 LEU A C 1
ATOM 2767 O O . LEU A 1 372 ? -15.450 8.688 12.775 1.00 87.81 372 LEU A O 1
ATOM 2771 N N . GLY A 1 373 ? -13.560 8.431 13.963 1.00 88.81 373 GLY A N 1
ATOM 2772 C CA . GLY A 1 373 ? -13.023 9.762 13.716 1.00 88.81 373 GLY A CA 1
ATOM 2773 C C . GLY A 1 373 ? -11.623 9.682 13.131 1.00 88.81 373 GLY A C 1
ATOM 2774 O O . GLY A 1 373 ? -10.770 8.956 13.644 1.00 88.81 373 GLY A O 1
ATOM 2775 N N . VAL A 1 374 ? -11.399 10.428 12.049 1.00 90.12 374 VAL A N 1
ATOM 2776 C CA . VAL A 1 374 ? -10.118 10.513 11.338 1.00 90.12 374 VAL A CA 1
ATOM 2777 C C . VAL A 1 374 ? -9.731 11.977 11.222 1.00 90.12 374 VAL A C 1
ATOM 2779 O O . VAL A 1 374 ? -10.435 12.750 10.573 1.00 90.12 374 VAL A O 1
ATOM 2782 N N . ALA A 1 375 ? -8.617 12.361 11.837 1.00 88.75 375 ALA A N 1
ATOM 2783 C CA . ALA A 1 375 ? -8.151 13.744 11.828 1.00 88.75 375 ALA A CA 1
ATOM 2784 C C . ALA A 1 375 ? -6.629 13.838 11.938 1.00 88.75 375 ALA A C 1
ATOM 2786 O O . ALA A 1 375 ? -5.954 12.844 12.172 1.00 88.75 375 ALA A O 1
ATOM 2787 N N . ALA A 1 376 ? -6.082 15.043 11.786 1.00 85.81 376 ALA A N 1
ATOM 2788 C CA . ALA A 1 376 ? -4.652 15.292 11.972 1.00 85.81 376 ALA A CA 1
ATOM 2789 C C . ALA A 1 376 ? -4.224 15.310 13.452 1.00 85.81 376 ALA A C 1
ATOM 2791 O O . ALA A 1 376 ? -3.045 15.133 13.744 1.00 85.81 376 ALA A O 1
ATOM 2792 N N . THR A 1 377 ? -5.159 15.537 14.381 1.00 88.12 377 THR A N 1
ATOM 2793 C CA . THR A 1 377 ? -4.883 15.584 15.823 1.00 88.12 377 THR A CA 1
ATOM 2794 C C . THR A 1 377 ? -5.721 14.571 16.585 1.00 88.12 377 THR A C 1
ATOM 2796 O O . THR A 1 377 ? -6.806 14.166 16.159 1.00 88.12 377 THR A O 1
ATOM 2799 N N . GLU A 1 378 ? -5.208 14.171 17.744 1.00 89.81 378 GLU A N 1
ATOM 2800 C CA . GLU A 1 378 ? -5.871 13.236 18.642 1.00 89.81 378 GLU A CA 1
ATOM 2801 C C . GLU A 1 378 ? -7.219 13.765 19.148 1.00 89.81 378 GLU A C 1
ATOM 2803 O O . GLU A 1 378 ? -8.204 13.021 19.187 1.00 89.81 378 GLU A O 1
ATOM 2808 N N . GLU A 1 379 ? -7.270 15.038 19.540 1.00 91.06 379 GLU A N 1
ATOM 2809 C CA . GLU A 1 379 ? -8.467 15.691 20.069 1.00 91.06 379 GLU A CA 1
ATOM 2810 C C . GLU A 1 379 ? -9.570 15.755 19.016 1.00 91.06 379 GLU A C 1
ATOM 2812 O O . GLU A 1 379 ? -10.721 15.433 19.304 1.00 91.06 379 GLU A O 1
ATOM 2817 N N . GLU A 1 380 ? -9.211 16.110 17.783 1.00 91.06 380 GLU A N 1
ATOM 2818 C CA . GLU A 1 380 ? -10.163 16.229 16.685 1.00 91.06 380 GLU A CA 1
ATOM 2819 C C . GLU A 1 380 ? -10.673 14.855 16.241 1.00 91.06 380 GLU A C 1
ATOM 2821 O O . GLU A 1 380 ? -11.873 14.670 16.048 1.00 91.06 380 GLU A O 1
ATOM 2826 N N . ALA A 1 381 ? -9.787 13.856 16.159 1.00 90.19 381 ALA A N 1
ATOM 2827 C CA . ALA A 1 381 ? -10.187 12.485 15.853 1.00 90.19 381 ALA A CA 1
ATOM 2828 C C . ALA A 1 381 ? -11.141 11.942 16.925 1.00 90.19 381 ALA A C 1
ATOM 2830 O O . ALA A 1 381 ? -12.122 11.276 16.603 1.00 90.19 381 ALA A O 1
ATOM 2831 N N . LEU A 1 382 ? -10.896 12.254 18.202 1.00 90.31 382 LEU A N 1
ATOM 2832 C CA . LEU A 1 382 ? -11.797 11.869 19.284 1.00 90.31 382 LEU A CA 1
ATOM 2833 C C . LEU A 1 382 ? -13.144 12.588 19.192 1.00 90.31 382 LEU A C 1
ATOM 2835 O O . LEU A 1 382 ? -14.177 11.934 19.310 1.00 90.31 382 LEU A O 1
ATOM 2839 N N . ARG A 1 383 ? -13.140 13.907 18.965 1.00 90.75 383 ARG A N 1
ATOM 2840 C CA . ARG A 1 383 ? -14.362 14.706 18.815 1.00 90.75 383 ARG A CA 1
ATOM 2841 C C . ARG A 1 383 ? -15.249 14.137 17.711 1.00 90.75 383 ARG A C 1
ATOM 2843 O O . ARG A 1 383 ? -16.414 13.854 17.966 1.00 90.75 383 ARG A O 1
ATOM 2850 N N . LEU A 1 384 ? -14.680 13.883 16.532 1.00 88.94 384 LEU A N 1
ATOM 2851 C CA . LEU A 1 384 ? -15.399 13.297 15.398 1.00 88.94 384 LEU A CA 1
ATOM 2852 C C . LEU A 1 384 ? -15.919 11.884 15.706 1.00 88.94 384 LEU A C 1
ATOM 2854 O O . LEU A 1 384 ? -17.056 11.563 15.369 1.00 88.94 384 LEU A O 1
ATOM 2858 N N . ALA A 1 385 ? -15.121 11.049 16.380 1.00 88.69 385 ALA A N 1
ATOM 2859 C CA . ALA A 1 385 ? -15.542 9.701 16.760 1.00 88.69 385 ALA A CA 1
ATOM 2860 C C . ALA A 1 385 ? -16.717 9.718 17.754 1.00 88.69 385 ALA A C 1
ATOM 2862 O O . ALA A 1 385 ? -17.624 8.895 17.645 1.00 88.69 385 ALA A O 1
ATOM 2863 N N . VAL A 1 386 ? -16.713 10.660 18.703 1.00 87.56 386 VAL A N 1
ATOM 2864 C CA . VAL A 1 386 ? -17.797 10.857 19.675 1.00 87.56 386 VAL A CA 1
ATOM 2865 C C . VAL A 1 386 ? -19.033 11.461 19.015 1.00 87.56 386 VAL A C 1
ATOM 2867 O O . VAL A 1 386 ? -20.124 10.995 19.292 1.00 87.56 386 VAL A O 1
ATOM 2870 N N . GLU A 1 387 ? -18.898 12.441 18.119 1.00 85.25 387 GLU A N 1
ATOM 2871 C CA . GLU A 1 387 ? -20.035 13.019 17.378 1.00 85.25 387 GLU A CA 1
ATOM 2872 C C . GLU A 1 387 ? -20.728 11.986 16.481 1.00 85.25 387 GLU A C 1
ATOM 2874 O O . GLU A 1 387 ? -21.951 11.992 16.346 1.00 85.25 387 GLU A O 1
ATOM 2879 N N . ALA A 1 388 ? -19.952 11.067 15.903 1.00 79.12 388 ALA A N 1
ATOM 2880 C CA . ALA A 1 388 ? -20.471 9.942 15.136 1.00 79.12 388 ALA A CA 1
ATOM 2881 C C . ALA A 1 388 ? -21.051 8.819 16.020 1.00 79.12 388 ALA A C 1
ATOM 2883 O O . ALA A 1 388 ? -21.768 7.953 15.514 1.00 79.12 388 ALA A O 1
ATOM 2884 N N . ALA A 1 389 ? -20.745 8.806 17.322 1.00 75.56 389 ALA A N 1
ATOM 2885 C CA . ALA A 1 389 ? -21.237 7.817 18.271 1.00 75.56 389 ALA A CA 1
ATOM 2886 C C . ALA A 1 389 ? -22.435 8.371 19.069 1.00 75.56 389 ALA A C 1
ATOM 2888 O O . ALA A 1 389 ? -22.363 9.433 19.681 1.00 75.56 389 ALA A O 1
ATOM 2889 N N . PRO A 1 390 ? -23.557 7.650 19.158 1.00 62.44 390 PRO A N 1
ATOM 2890 C CA . PRO A 1 390 ? -24.713 8.129 19.904 1.00 62.44 390 PRO A CA 1
ATOM 2891 C C . PRO A 1 390 ? -24.539 7.905 21.419 1.00 62.44 390 PRO A C 1
ATOM 2893 O O . PRO A 1 390 ? -25.237 7.055 21.961 1.00 62.44 390 PRO A O 1
ATOM 2896 N N . THR A 1 391 ? -23.625 8.578 22.143 1.00 61.03 391 THR A N 1
ATOM 2897 C CA . THR A 1 391 ? -23.450 8.245 23.580 1.00 61.03 391 THR A CA 1
ATOM 2898 C C . THR A 1 391 ? -22.991 9.338 24.545 1.00 61.03 391 THR A C 1
ATOM 2900 O O . THR A 1 391 ? -21.886 9.862 24.446 1.00 61.03 391 THR A O 1
ATOM 2903 N N . SER A 1 392 ? -23.771 9.474 25.621 1.00 69.50 392 SER A N 1
ATOM 2904 C CA . SER A 1 392 ? -23.357 9.795 26.998 1.00 69.50 392 SER A CA 1
ATOM 2905 C C . SER A 1 392 ? -23.254 8.525 27.883 1.00 69.50 392 SER A C 1
ATOM 2907 O O . SER A 1 392 ? -23.330 8.597 29.109 1.00 69.50 392 SER A O 1
ATOM 2909 N N . ASP A 1 393 ? -23.104 7.346 27.262 1.00 78.12 393 ASP A N 1
ATOM 2910 C CA . ASP A 1 393 ? -23.041 6.032 27.920 1.00 78.12 393 ASP A CA 1
ATOM 2911 C C . ASP A 1 393 ? -21.712 5.861 28.692 1.00 78.12 393 ASP A C 1
ATOM 2913 O O . ASP A 1 393 ? -20.637 5.968 28.092 1.00 78.12 393 ASP A O 1
ATOM 2917 N N . PRO A 1 394 ? -21.738 5.553 30.005 1.00 81.81 394 PRO A N 1
ATOM 2918 C CA . PRO A 1 394 ? -20.526 5.352 30.806 1.00 81.81 394 PRO A CA 1
ATOM 2919 C C . PRO A 1 394 ? -19.676 4.145 30.365 1.00 81.81 394 PRO A C 1
ATOM 2921 O O . PRO A 1 394 ? -18.525 4.016 30.786 1.00 81.81 394 PRO A O 1
ATOM 2924 N N . ARG A 1 395 ? -20.216 3.261 29.517 1.00 86.38 395 ARG A N 1
ATOM 2925 C CA . ARG A 1 395 ? -19.518 2.113 28.918 1.00 86.38 395 ARG A CA 1
ATOM 2926 C C . ARG A 1 395 ? -18.833 2.451 27.596 1.00 86.38 395 ARG A C 1
ATOM 2928 O O . ARG A 1 395 ? -18.301 1.542 26.960 1.00 86.38 395 ARG A O 1
ATOM 2935 N N . ALA A 1 396 ? -18.858 3.711 27.164 1.00 89.12 396 ALA A N 1
ATOM 2936 C CA . ALA A 1 396 ? -18.169 4.142 25.959 1.00 89.12 396 ALA A CA 1
ATOM 2937 C C . ALA A 1 396 ? -16.643 4.081 26.145 1.00 89.12 396 ALA A C 1
ATOM 2939 O O . ALA A 1 396 ? -16.084 4.577 27.131 1.00 89.12 396 ALA A O 1
ATOM 2940 N N . VAL A 1 397 ? -15.965 3.462 25.184 1.00 91.44 397 VAL A N 1
ATOM 2941 C CA . VAL A 1 397 ? -14.521 3.226 25.203 1.00 91.44 397 VAL A CA 1
ATOM 2942 C C . VAL A 1 397 ? -13.917 3.622 23.867 1.00 91.44 397 VAL A C 1
ATOM 2944 O O . VAL A 1 397 ? -14.442 3.274 22.814 1.00 91.44 397 VAL A O 1
ATOM 2947 N N . VAL A 1 398 ? -12.788 4.320 23.912 1.00 92.56 398 VAL A N 1
ATOM 2948 C CA . VAL A 1 398 ? -11.997 4.700 22.743 1.00 92.56 398 VAL A CA 1
ATOM 2949 C C . VAL A 1 398 ? -10.944 3.638 22.460 1.00 92.56 398 VAL A C 1
ATOM 2951 O O . VAL A 1 398 ? -10.202 3.235 23.359 1.00 92.56 398 VAL A O 1
ATOM 2954 N N . VAL A 1 399 ? -10.848 3.230 21.199 1.00 92.12 399 VAL A N 1
ATOM 2955 C CA . VAL A 1 399 ? -9.765 2.409 20.652 1.00 92.12 399 VAL A CA 1
ATOM 2956 C C . VAL A 1 399 ? -8.960 3.254 19.679 1.00 92.12 399 VAL A C 1
ATOM 2958 O O . VAL A 1 399 ? -9.526 3.871 18.775 1.00 92.12 399 VAL A O 1
ATOM 2961 N N . ASP A 1 400 ? -7.642 3.260 19.856 1.00 91.00 400 ASP A N 1
ATOM 2962 C CA . ASP A 1 400 ? -6.708 3.906 18.937 1.00 91.00 400 ASP A CA 1
ATOM 2963 C C . ASP A 1 400 ? -6.370 2.923 17.792 1.00 91.00 400 ASP A C 1
ATOM 2965 O O . ASP A 1 400 ? -5.856 1.828 18.044 1.00 91.00 400 ASP A O 1
ATOM 2969 N N . LEU A 1 401 ? -6.688 3.297 16.546 1.00 88.12 401 LEU A N 1
ATOM 2970 C CA . LEU A 1 401 ? -6.535 2.480 15.322 1.00 88.12 401 LEU A CA 1
ATOM 2971 C C . LEU A 1 401 ? -5.444 3.021 14.375 1.00 88.12 401 LEU A C 1
ATOM 2973 O O . LEU A 1 401 ? -5.421 2.744 13.180 1.00 88.12 401 LEU A O 1
ATOM 2977 N N . ASP A 1 402 ? -4.534 3.817 14.913 1.00 79.00 402 ASP A N 1
ATOM 2978 C CA . ASP A 1 402 ? -3.457 4.539 14.233 1.00 79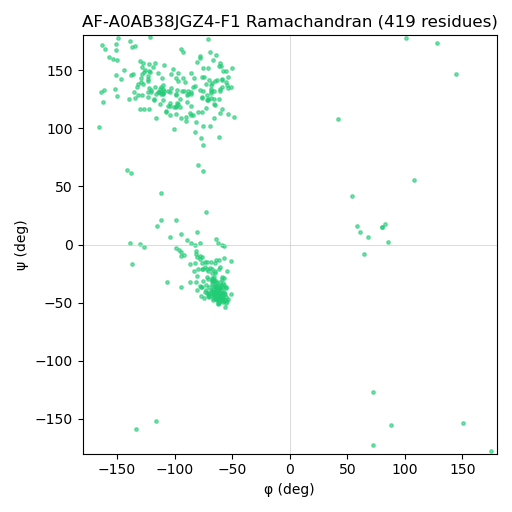.00 402 ASP A CA 1
ATOM 2979 C C . ASP A 1 402 ? -2.205 3.694 13.911 1.00 79.00 402 ASP A C 1
ATOM 2981 O O . ASP A 1 402 ? -1.183 4.235 13.494 1.00 79.00 402 ASP A O 1
ATOM 2985 N N . HIS A 1 403 ? -2.255 2.364 14.062 1.00 81.81 403 HIS A N 1
ATOM 2986 C CA . HIS A 1 403 ? -1.133 1.477 13.696 1.00 81.81 403 HIS A CA 1
ATOM 2987 C C . HIS A 1 403 ? -1.014 1.221 12.198 1.00 81.81 403 HIS A C 1
ATOM 2989 O O . HIS A 1 403 ? -0.014 0.645 11.771 1.00 81.81 403 HIS A O 1
ATOM 2995 N N . ASP A 1 404 ? -2.021 1.584 11.401 1.00 85.69 404 ASP A N 1
ATOM 2996 C CA . ASP A 1 404 ? -1.932 1.418 9.956 1.00 85.69 404 ASP A CA 1
ATOM 2997 C C . ASP A 1 404 ? -0.831 2.350 9.391 1.00 85.69 404 ASP A C 1
ATOM 2999 O O . ASP A 1 404 ? -0.854 3.566 9.606 1.00 85.69 404 ASP A O 1
ATOM 3003 N N . PRO A 1 405 ? 0.158 1.813 8.654 1.00 83.12 405 PRO A N 1
ATOM 3004 C CA . PRO A 1 405 ? 1.289 2.598 8.175 1.00 83.12 405 PRO A CA 1
ATOM 3005 C C . PRO A 1 405 ? 0.900 3.644 7.129 1.00 83.12 405 PRO A C 1
ATOM 3007 O O . PRO A 1 405 ? 1.646 4.602 6.937 1.00 83.12 405 PRO A O 1
ATOM 3010 N N . VAL A 1 406 ? -0.239 3.490 6.448 1.00 85.62 406 VAL A N 1
ATOM 3011 C CA . VAL A 1 406 ? -0.766 4.502 5.526 1.00 85.62 406 VAL A CA 1
ATOM 3012 C C . VAL A 1 406 ? -1.347 5.677 6.300 1.00 85.62 406 VAL A C 1
ATOM 3014 O O . VAL A 1 406 ? -1.006 6.821 6.004 1.00 85.62 406 VAL A O 1
ATOM 3017 N N . VAL A 1 407 ? -2.143 5.403 7.332 1.00 84.56 407 VAL A N 1
ATOM 3018 C CA . VAL A 1 407 ? -2.640 6.414 8.277 1.00 84.56 407 VAL A CA 1
ATOM 3019 C C . VAL A 1 407 ? -1.474 7.178 8.913 1.00 84.56 407 VAL A C 1
ATOM 3021 O O . VAL A 1 407 ? -1.457 8.410 8.884 1.00 84.56 407 VAL A O 1
ATOM 3024 N N . ALA A 1 408 ? -0.454 6.458 9.389 1.00 81.69 408 ALA A N 1
ATOM 3025 C CA . ALA A 1 408 ? 0.740 7.056 9.980 1.00 81.69 408 ALA A CA 1
ATOM 3026 C C . ALA A 1 408 ? 1.540 7.907 8.973 1.00 81.69 408 ALA A C 1
ATOM 3028 O O . ALA A 1 408 ? 1.950 9.021 9.303 1.00 81.69 408 ALA A O 1
ATOM 3029 N N . ARG A 1 409 ? 1.722 7.441 7.724 1.00 79.31 409 ARG A N 1
ATOM 3030 C CA . ARG A 1 409 ? 2.377 8.224 6.651 1.00 79.31 409 ARG A CA 1
ATOM 3031 C C . ARG A 1 409 ? 1.639 9.523 6.350 1.00 79.31 409 ARG A C 1
ATOM 3033 O O . ARG A 1 409 ? 2.285 10.533 6.083 1.00 79.31 409 ARG A O 1
ATOM 3040 N N . LEU A 1 410 ? 0.310 9.511 6.432 1.00 79.94 410 LEU A N 1
ATOM 3041 C CA . LEU A 1 410 ? -0.521 10.703 6.293 1.00 79.94 410 LEU A CA 1
ATOM 3042 C C . LEU A 1 410 ? -0.555 11.581 7.552 1.00 79.94 410 LEU A C 1
ATOM 3044 O O . LEU A 1 410 ? -1.246 12.598 7.544 1.00 79.94 410 LEU A O 1
ATOM 3048 N N . GLY A 1 411 ? 0.154 11.239 8.631 1.00 82.12 411 GLY A N 1
ATOM 3049 C CA . GLY A 1 411 ? 0.115 12.000 9.883 1.00 82.12 411 GLY A CA 1
ATOM 3050 C C . GLY A 1 411 ? -1.313 12.187 10.399 1.00 82.12 411 GLY A C 1
ATOM 3051 O O . GLY A 1 411 ? -1.693 13.298 10.761 1.00 82.12 411 GLY A O 1
ATOM 3052 N N . LEU A 1 412 ? -2.123 11.131 10.312 1.00 86.38 412 LEU A N 1
ATOM 3053 C CA . LEU A 1 412 ? -3.492 11.116 10.808 1.00 86.38 412 LEU A CA 1
ATOM 3054 C C . LEU A 1 412 ? -3.589 10.236 12.046 1.00 86.38 412 LEU A C 1
ATOM 3056 O O . LEU A 1 412 ? -2.839 9.279 12.217 1.00 86.38 412 LEU A O 1
ATOM 3060 N N . VAL A 1 413 ? -4.580 10.546 12.863 1.00 89.31 413 VAL A N 1
ATOM 3061 C CA . VAL A 1 413 ? -5.027 9.752 13.995 1.00 89.31 413 VAL A CA 1
ATOM 3062 C C . VAL A 1 413 ? -6.393 9.185 13.646 1.00 89.31 413 VAL A C 1
ATOM 3064 O O . VAL A 1 413 ? -7.268 9.908 13.158 1.00 89.31 413 VAL A O 1
ATOM 3067 N N . VAL A 1 414 ? -6.577 7.893 13.914 1.00 91.56 414 VAL A N 1
ATOM 3068 C CA . VAL A 1 414 ? -7.872 7.227 13.782 1.00 91.56 414 VAL A CA 1
ATOM 3069 C C . VAL A 1 414 ? -8.308 6.715 15.141 1.00 91.56 414 VAL A C 1
ATOM 3071 O O . VAL A 1 414 ? -7.593 5.950 15.791 1.00 91.56 414 VAL A O 1
ATOM 3074 N N . ARG A 1 415 ? -9.503 7.128 15.560 1.00 92.25 415 ARG A N 1
ATOM 3075 C CA . ARG A 1 415 ? -10.129 6.700 16.810 1.00 92.25 415 ARG A CA 1
ATOM 3076 C C . ARG A 1 415 ? -11.483 6.087 16.536 1.00 92.25 415 ARG A C 1
ATOM 3078 O O . ARG A 1 415 ? -12.238 6.573 15.698 1.00 92.25 415 ARG A O 1
ATOM 3085 N N . LYS A 1 416 ? -11.795 5.040 17.288 1.00 91.81 416 LYS A N 1
ATOM 3086 C CA . LYS A 1 416 ? -13.110 4.410 17.291 1.00 91.81 416 LYS A CA 1
ATOM 3087 C C . LYS A 1 416 ? -13.694 4.460 18.687 1.00 91.81 416 LYS A C 1
ATOM 3089 O O . LYS A 1 416 ? -13.025 4.066 19.637 1.00 91.81 416 LYS A O 1
ATOM 3094 N N . VAL A 1 417 ? -14.938 4.899 18.808 1.00 91.06 417 VAL A N 1
ATOM 3095 C CA . VAL A 1 417 ? -15.705 4.765 20.050 1.00 91.06 417 VAL A CA 1
ATOM 3096 C C . VAL A 1 417 ? -16.552 3.508 19.951 1.00 91.06 417 VAL A C 1
ATOM 3098 O O . VAL A 1 417 ? -17.321 3.374 19.009 1.00 91.06 417 VAL A O 1
ATOM 3101 N N . VAL A 1 418 ? -16.442 2.602 20.917 1.00 89.81 418 VAL A N 1
ATOM 3102 C CA . VAL A 1 418 ? -17.292 1.410 21.040 1.00 89.81 418 VAL A CA 1
ATOM 3103 C C . VAL A 1 418 ? -18.058 1.442 22.355 1.00 89.81 418 VAL A C 1
ATOM 3105 O O . VAL A 1 418 ? -17.597 2.019 23.339 1.00 89.81 418 VAL A O 1
ATOM 3108 N N . ILE A 1 419 ? -19.218 0.795 22.383 1.00 87.69 419 ILE A N 1
ATOM 3109 C CA . ILE A 1 419 ? -20.018 0.625 23.599 1.00 87.69 419 ILE A CA 1
ATOM 3110 C C . ILE A 1 419 ? -19.855 -0.821 24.044 1.00 87.69 419 ILE A C 1
ATOM 3112 O O . ILE A 1 419 ? -20.186 -1.736 23.285 1.00 87.69 419 ILE A O 1
ATOM 3116 N N . LEU A 1 420 ? -19.320 -1.028 25.247 1.00 85.69 420 LEU A N 1
ATOM 3117 C CA . LEU A 1 420 ? -19.242 -2.370 25.818 1.00 85.69 420 LEU A CA 1
ATOM 3118 C C . LEU A 1 420 ? -20.651 -2.866 26.205 1.00 85.69 420 LEU A C 1
ATOM 3120 O O . LEU A 1 420 ? -21.461 -2.054 26.665 1.00 85.69 420 LEU A O 1
ATOM 3124 N N . PRO A 1 421 ? -20.948 -4.163 26.000 1.00 80.00 421 PRO A N 1
ATOM 3125 C CA . PRO A 1 421 ? -22.254 -4.746 26.299 1.00 80.00 421 PRO A CA 1
ATOM 3126 C C . PRO A 1 421 ? -22.652 -4.639 27.774 1.00 80.00 421 PRO A C 1
ATOM 3128 O O . PRO A 1 421 ? -21.765 -4.531 28.652 1.00 80.00 421 PRO A O 1
#

Mean predicted aligned error: 13.14 Å

pLDDT: mean 78.59, std 16.5, range [21.67, 96.69]

Nearest PDB structures (foldseek):
  6pe3-assembly1_A  TM=6.587E-01  e=4.184E-04  Methanocaldococcus jannaschii DSM 2661
  6peu-assembly4_D  TM=5.865E-01  e=1.320E-04  Methanocaldococcus jannaschii DSM 2661
  1sr9-assembly1_B  TM=4.727E-01  e=2.829E-01  Mycobacterium tuberculosis
  1zkm-assembly2_D  TM=4.848E-01  e=3.998E-01  Escherichia coli
  5loc-assembly1_B  TM=3.616E-01  e=3.377E+00  Corynebacterium glutamicum

Secondary structure (DSSP, 8-state):
-------S-----TTT------TT------SHHHHHHHHHHHHHHHT--HHHHHHTS-HHHHHHHHHHHHHHHHTTSS------S--EEEESHHHHHHHHHHH-PPPPS-EEEEEETT-THHHHHHHH-TTSEEEEEEEETTEEEEEEEEEHHHHHHHHHHHHHT-PPP----HHHHHHHHHHHHHHHHH----TTEEEEE-SS-EEEEEPPPPTTSPP-----S-HHHHHGGGB-TTT-SEEEEEEEE-TTSS-EEEEEEEEEE-SSSEEEEEEEEEESSHHHHHHHHHHHHHHHHHHH---GGG-B-TTS-BSS-TT--HHHHHHHHHHHHHSTTT-EEEEEETTT--EEEEEHHHHS--SSSPPSS-EEEEESSHHHHHHHHHHTS----TTEEEEE-TT-HHHHHTT-EEEEEEE--

Radius of gyration: 28.21 Å; Cα contacts (8 Å, |Δi|>4): 874; chains: 1; bounding box: 66×51×86 Å